Protein AF-0000000077101394 (afdb_homodimer)

InterPro domains:
  IPR003710 Ketopantoate reductase ApbA/PanE [TIGR00745] (8-303)
  IPR008927 6-phosphogluconate dehydrogenase-like, C-terminal domain superfamily [SSF48179] (179-303)
  IPR013328 6-phosphogluconate dehydrogenase, domain 2 [G3DSA:1.10.1040.10] (180-313)
  IPR013332 Ketopantoate reductase, N-terminal domain [PF02558] (8-150)
  IPR013752 Ketopantoate reductase, C-terminal domain [PF08546] (179-303)
  IPR036291 NAD(P)-binding domain superfamily [SSF51735] (5-131)
  IPR051402 Ketopantoate Reductase-Related [PTHR21708] (66-308)

Organism: Anaerostipes caccae (strain DSM 14662 / CCUG 47493 / JCM 13470 / NCIMB 13811 / L1-92) (NCBI:txid411490)

Solvent-accessible surface area (backbone atoms only — not comparable to full-atom values): 32419 Å² total; per-residue (Å²): 117,72,72,67,57,30,37,35,35,32,32,84,44,36,66,23,52,65,49,46,62,21,48,29,63,42,49,32,64,90,27,29,34,36,47,36,52,72,71,61,34,51,43,35,68,71,69,30,38,29,49,70,87,39,79,42,74,67,41,70,37,44,47,84,48,85,51,80,51,23,36,31,40,38,39,27,44,55,77,92,45,40,70,60,48,61,59,42,44,49,41,39,54,44,82,74,17,35,35,37,44,54,39,80,47,87,55,63,62,60,55,49,34,71,76,37,71,82,37,54,67,37,48,40,39,65,47,62,82,50,38,67,54,92,63,33,29,42,56,64,85,93,57,46,37,37,36,39,30,47,64,62,31,90,61,77,47,54,64,50,49,27,52,47,50,40,29,59,62,21,68,44,53,66,48,66,47,45,52,31,52,41,54,40,50,51,50,36,29,46,45,46,10,48,21,48,51,25,35,51,63,70,48,39,48,32,47,61,74,76,27,70,40,40,40,48,56,27,50,55,32,26,46,43,45,33,54,50,32,46,79,71,70,36,84,50,52,71,64,59,58,59,57,50,57,60,51,45,78,73,43,58,47,80,39,66,48,69,48,29,51,24,56,76,67,60,40,82,69,63,50,62,52,31,26,43,42,48,41,53,52,18,61,77,70,72,42,83,38,69,55,32,52,49,50,37,29,50,49,52,29,50,47,52,50,40,53,49,49,66,71,70,103,118,73,71,66,58,28,35,36,36,33,33,85,44,34,66,22,52,65,50,48,62,21,48,27,64,42,50,32,64,91,28,28,34,36,48,35,52,73,70,61,34,51,44,36,68,71,70,29,37,30,48,70,89,40,81,42,73,66,42,71,36,44,46,84,47,84,50,80,50,23,37,32,38,38,40,27,46,57,78,93,45,40,71,59,47,61,60,41,42,48,41,40,54,43,82,73,16,33,36,36,44,55,38,80,45,85,56,64,60,61,56,50,34,71,76,39,71,82,36,54,65,38,48,39,40,64,48,63,82,50,38,67,55,93,63,34,29,42,55,62,84,92,58,47,37,37,35,38,32,48,64,63,32,90,63,79,47,55,65,50,50,28,53,48,50,41,29,60,63,22,68,44,51,65,47,66,46,45,52,31,51,40,54,40,50,50,51,36,29,46,46,47,10,50,21,48,50,25,34,51,64,71,46,38,48,34,49,62,74,75,26,69,41,41,39,49,56,26,49,56,33,26,48,43,45,33,54,53,33,47,78,72,72,36,85,51,52,71,64,58,58,61,56,50,58,60,52,45,77,74,42,58,47,78,39,66,48,69,47,28,52,23,54,76,69,58,39,82,70,65,51,62,52,33,28,43,40,49,40,53,52,18,61,77,69,73,43,81,36,69,55,31,50,48,50,38,29,50,50,52,31,50,47,51,48,42,54,49,49,66,72,68,101

Nearest PDB structures (foldseek):
  5x20-assembly1_A  TM=8.794E-01  e=1.248E-22  Enterococcus faecium DO
  5x20-assembly1_B  TM=8.723E-01  e=2.842E-22  Enterococcus faecium DO
  4yca-assembly1_B  TM=8.613E-01  e=8.033E-20  Staphylococcus aureus
  4yca-assembly1_A  TM=8.467E-01  e=1.078E-19  Staphylococcus aureus
  3hn2-assembly2_D  TM=8.507E-01  e=1.273E-18  Geobacter metallireducens GS-15

pLDDT: mean 95.12, std 4.75, range [57.41, 98.81]

Radius of gyration: 30.86 Å; Cα contacts (8 Å, |Δi|>4): 1193; chains: 2; bounding box: 47×96×59 Å

Secondary structure (DSSP, 8-state):
------EEEE--SHHHHHHHHHHHHHH-GGGEEEE--HHHHHHHHHH-EEETTEEE--EEE-TT---PPEEEEEE---GGGHHHHHHHTGGGEEEEEEEEE--SSSSHHHHHHHH-TTSEEEEEEEE---EEETTEEE--TT--EEEEE-SB-SS--HHHHHHHHHHHHHT--EE--SBHHHHHHHHHHHIIIIIHHHHHHT--TTHHHH-HHHHHHHHHHHHHHHHHHHHTT----HHHHHHTHHHHHHS-TT---HHHHHHHTT----GGGTHHHHHHHHHHHT---HHHHHHHHHHHHHHHHHHHHHHH-/------EEEE--SHHHHHHHHHHHHHH-GGGEEEE--HHHHHHHHHH-EEETTEEE--EEE-TT---PPEEEEEE---GGGHHHHHHHTGGGEEEEEEEEE--SSSSHHHHHHHHSTTSEEEEEEEE---EEETTEEE--TT--EEEEE-SB-SS--HHHHHHHHHHHHHT--EE--SBHHHHHHHHHHHIIIIIHHHHHHT--TTHHHH-HHHHHHHHHHHHHHHHHHHHTT----HHHHHHTHHHHHHS-TT---HHHHHHHTT----GGGTHHHHHHHHHHHT---HHHHHHHHHHHHHHHHHHHHHHH-

Sequence (626 aa):
MREIKKAALIGLGAIGGFAAPGICKALGSENFCVIAGGERRKRLERDGVIINGKQWKFQTAEPSWEREPADLVILSVKYTALDQAIKDIRNQVGEHTVIMSLLNGVESEERIKAAYPDNEVLYSVIRVPALHHGNEISFPEGSGKISFGHAYNDTWSETVCSVREVFEKGGISYEVPKDMLRNMWHKFMTNVSENQSAAILRVPYGIWTISEDANELREQAAREVIAIAGKKGIHLTEEDLMEHRTYFEGAPFYGKPSTLQDIEAGRKTEVEMFAGAVIRMGKELGIPTPYNQMFYHCIKTLETWNDHQKDHKMREIKKAALIGLGAIGGFAAPGICKALGSENFCVIAGGERRKRLERDGVIINGKQWKFQTAEPSWEREPADLVILSVKYTALDQAIKDIRNQVGEHTVIMSLLNGVESEERIKAAYPDNEVLYSVIRVPALHHGNEISFPEGSGKISFGHAYNDTWSETVCSVREVFEKGGISYEVPKDMLRNMWHKFMTNVSENQSAAILRVPYGIWTISEDANELREQAAREVIAIAGKKGIHLTEEDLMEHRTYFEGAPFYGKPSTLQDIEAGRKTEVEMFAGAVIRMGKELGIPTPYNQMFYHCIKTLETWNDHQKDHK

Structure (mmCIF, N/CA/C/O backbone):
data_AF-0000000077101394-model_v1
#
loop_
_entity.id
_entity.type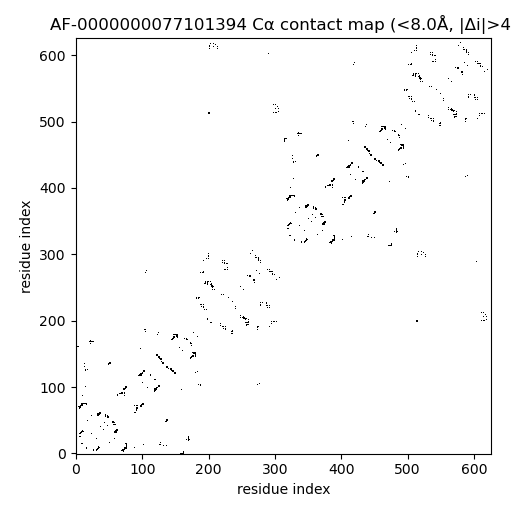
_entity.pdbx_description
1 polymer '2-dehydropantoate 2-reductase'
#
loop_
_atom_site.group_PDB
_atom_site.id
_atom_site.type_symbol
_atom_site.label_atom_id
_atom_site.label_alt_id
_atom_site.label_comp_id
_atom_site.label_asym_id
_atom_site.label_entity_id
_atom_site.label_seq_id
_atom_site.pdbx_PDB_ins_code
_atom_site.Cartn_x
_atom_site.Cartn_y
_atom_site.Cartn_z
_atom_site.occupancy
_atom_site.B_iso_or_equiv
_atom_site.auth_seq_id
_atom_site.auth_comp_id
_atom_site.auth_asym_id
_atom_site.auth_atom_id
_atom_site.pdbx_PDB_model_num
ATOM 1 N N . MET A 1 1 ? 9.828 -43.938 -26.5 1 57.41 1 MET A N 1
ATOM 2 C CA . MET A 1 1 ? 9.375 -42.844 -25.672 1 57.41 1 MET A CA 1
ATOM 3 C C . MET A 1 1 ? 8.32 -43.312 -24.672 1 57.41 1 MET A C 1
ATOM 5 O O . MET A 1 1 ? 7.441 -44.094 -25.016 1 57.41 1 MET A O 1
ATOM 9 N N . ARG A 1 2 ? 8.711 -43.062 -23.391 1 81.44 2 ARG A N 1
ATOM 10 C CA . ARG A 1 2 ? 7.707 -43.531 -22.438 1 81.44 2 ARG A CA 1
ATOM 11 C C . ARG A 1 2 ? 6.414 -42.75 -22.578 1 81.44 2 ARG A C 1
ATOM 13 O O . ARG A 1 2 ? 6.426 -41.5 -22.531 1 81.44 2 ARG A O 1
ATOM 20 N N . GLU A 1 3 ? 5.426 -43.312 -23.047 1 92.69 3 GLU A N 1
ATOM 21 C CA . GLU A 1 3 ? 4.109 -42.75 -23.281 1 92.69 3 GLU A CA 1
ATOM 22 C C . GLU A 1 3 ? 3.354 -42.531 -21.969 1 92.69 3 GLU A C 1
ATOM 24 O O . GLU A 1 3 ? 3.396 -43.375 -21.078 1 92.69 3 GLU A O 1
ATOM 29 N N . ILE A 1 4 ? 2.758 -41.375 -21.891 1 97.38 4 ILE A N 1
ATOM 30 C CA . ILE A 1 4 ? 1.869 -41.125 -20.766 1 97.38 4 ILE A CA 1
ATOM 31 C C . ILE A 1 4 ? 0.499 -41.75 -21.031 1 97.38 4 ILE A C 1
ATOM 33 O O . ILE A 1 4 ? -0.194 -41.344 -21.969 1 97.38 4 ILE A O 1
ATOM 37 N N . LYS A 1 5 ? 0.132 -42.594 -20.203 1 97.44 5 LYS A N 1
ATOM 38 C CA . LYS A 1 5 ? -1.13 -43.312 -20.391 1 97.44 5 LYS A CA 1
ATOM 39 C C . LYS A 1 5 ? -2.123 -42.969 -19.281 1 97.44 5 LYS A C 1
ATOM 41 O O . LYS A 1 5 ? -3.336 -43.031 -19.484 1 97.44 5 LYS A O 1
ATOM 46 N N . LYS A 1 6 ? -1.576 -42.688 -18.156 1 97.94 6 LYS A N 1
ATOM 47 C CA . LYS A 1 6 ? -2.395 -42.406 -16.984 1 97.94 6 LYS A CA 1
ATOM 48 C C . LYS A 1 6 ? -1.932 -41.094 -16.312 1 97.94 6 LYS A C 1
ATOM 50 O O . LYS A 1 6 ? -0.73 -40.875 -16.172 1 97.94 6 LYS A O 1
ATOM 55 N N . ALA A 1 7 ? -2.928 -40.281 -15.93 1 98.56 7 ALA A N 1
ATOM 56 C CA . ALA A 1 7 ? -2.59 -39.031 -15.258 1 98.56 7 ALA A CA 1
ATOM 57 C C . ALA A 1 7 ? -3.508 -38.781 -14.062 1 98.56 7 ALA A C 1
ATOM 59 O O . ALA A 1 7 ? -4.625 -39.312 -14.016 1 98.56 7 ALA A O 1
ATOM 60 N N . ALA A 1 8 ? -3.002 -38.094 -13.109 1 98.56 8 ALA A N 1
ATOM 61 C CA . ALA A 1 8 ? -3.766 -37.656 -11.945 1 98.56 8 ALA A CA 1
ATOM 62 C C . ALA A 1 8 ? -3.553 -36.156 -11.672 1 98.56 8 ALA A C 1
ATOM 64 O O . ALA A 1 8 ? -2.486 -35.625 -11.969 1 98.56 8 ALA A O 1
ATOM 65 N N . LEU A 1 9 ? -4.551 -35.562 -11.195 1 98.69 9 LEU A N 1
ATOM 66 C CA . LEU A 1 9 ? -4.512 -34.125 -10.867 1 98.69 9 LEU A CA 1
ATOM 67 C C . LEU A 1 9 ? -5.043 -33.875 -9.461 1 98.69 9 LEU A C 1
ATOM 69 O O . LEU A 1 9 ? -6.055 -34.469 -9.062 1 98.69 9 LEU A O 1
ATOM 73 N N . ILE A 1 10 ? -4.309 -33.156 -8.672 1 98.19 10 ILE A N 1
ATOM 74 C CA . ILE A 1 10 ? -4.805 -32.688 -7.371 1 98.19 10 ILE A CA 1
ATOM 75 C C . ILE A 1 10 ? -4.969 -31.188 -7.371 1 98.19 10 ILE A C 1
ATOM 77 O O . ILE A 1 10 ? -4.055 -30.453 -7.758 1 98.19 10 ILE A O 1
ATOM 81 N N . GLY A 1 11 ? -6.105 -30.734 -6.988 1 95.69 11 GLY A N 1
ATOM 82 C CA . GLY A 1 11 ? -6.434 -29.328 -7.047 1 95.69 11 GLY A CA 1
ATOM 83 C C . GLY A 1 11 ? -7.27 -28.953 -8.258 1 95.69 11 GLY A C 1
ATOM 84 O O . GLY A 1 11 ? -6.77 -28.344 -9.203 1 95.69 11 GLY A O 1
ATOM 85 N N . LEU A 1 12 ? -8.562 -29.219 -8.172 1 94.56 12 LEU A N 1
ATOM 86 C CA . LEU A 1 12 ? -9.484 -28.875 -9.25 1 94.56 12 LEU A CA 1
ATOM 87 C C . LEU A 1 12 ? -10.141 -27.531 -9 1 94.56 12 LEU A C 1
ATOM 89 O O . LEU A 1 12 ? -11.359 -27.453 -8.844 1 94.56 12 LEU A O 1
ATOM 93 N N . GLY A 1 13 ? -9.367 -26.547 -9.016 1 90.69 13 GLY A N 1
ATOM 94 C CA . GLY A 1 13 ? -9.82 -25.172 -9.016 1 90.69 13 GLY A CA 1
ATOM 95 C C . GLY A 1 13 ? -9.711 -24.5 -10.375 1 90.69 13 GLY A C 1
ATOM 96 O O . GLY A 1 13 ? -9.836 -25.172 -11.406 1 90.69 13 GLY A O 1
ATOM 97 N N . ALA A 1 14 ? -9.516 -23.219 -10.422 1 88.12 14 ALA A N 1
ATOM 98 C CA . ALA A 1 14 ? -9.453 -22.453 -11.664 1 88.12 14 ALA A CA 1
ATOM 99 C C . ALA A 1 14 ? -8.352 -23 -12.578 1 88.12 14 ALA A C 1
ATOM 101 O O . ALA A 1 14 ? -8.578 -23.219 -13.766 1 88.12 14 ALA A O 1
ATOM 102 N N . ILE A 1 15 ? -7.195 -23.234 -11.961 1 91.75 15 ILE A N 1
ATOM 103 C CA . ILE A 1 15 ? -6.043 -23.688 -12.742 1 91.75 15 ILE A CA 1
ATOM 104 C C . ILE A 1 15 ? -6.223 -25.141 -13.141 1 91.75 15 ILE A C 1
ATOM 106 O O . ILE A 1 15 ? -6.027 -25.5 -14.305 1 91.75 15 ILE A O 1
ATOM 110 N N . GLY A 1 16 ? -6.594 -25.922 -12.172 1 95.19 16 GLY A N 1
ATOM 111 C CA . GLY A 1 16 ? -6.84 -27.328 -12.484 1 95.19 16 GLY A CA 1
ATOM 112 C C . GLY A 1 16 ? -7.957 -27.531 -13.484 1 95.19 16 GLY A C 1
ATOM 113 O O . GLY A 1 16 ? -7.906 -28.453 -14.297 1 95.19 16 GLY A O 1
ATOM 114 N N . GLY A 1 17 ? -8.93 -26.688 -13.359 1 94.56 17 GLY A N 1
ATOM 115 C CA . GLY A 1 17 ? -10.047 -26.75 -14.289 1 94.56 17 GLY A CA 1
ATOM 116 C C . GLY A 1 17 ? -9.664 -26.406 -15.711 1 94.56 17 GLY A C 1
ATOM 117 O O . GLY A 1 17 ? -10.32 -26.844 -16.656 1 94.56 17 GLY A O 1
ATOM 118 N N . PHE A 1 18 ? -8.672 -25.656 -15.859 1 94.75 18 PHE A N 1
ATOM 119 C CA . PHE A 1 18 ? -8.156 -25.344 -17.188 1 94.75 18 PHE A CA 1
ATOM 120 C C . PHE A 1 18 ? -7.5 -26.578 -17.812 1 94.75 18 PHE A C 1
ATOM 122 O O . PHE A 1 18 ? -7.684 -26.844 -19 1 94.75 18 PHE A O 1
ATOM 129 N N . ALA A 1 19 ? -6.832 -27.375 -17.047 1 96.75 19 ALA A N 1
ATOM 130 C CA . ALA A 1 19 ? -6.016 -28.469 -17.578 1 96.75 19 ALA A CA 1
ATOM 131 C C . ALA A 1 19 ? -6.816 -29.766 -17.641 1 96.75 19 ALA A C 1
ATOM 133 O O . ALA A 1 19 ? -6.637 -30.562 -18.547 1 96.75 19 ALA A O 1
ATOM 134 N N . ALA A 1 20 ? -7.723 -29.953 -16.734 1 97.75 20 ALA A N 1
ATOM 135 C CA . ALA A 1 20 ? -8.352 -31.25 -16.484 1 97.75 20 ALA A CA 1
ATOM 136 C C . ALA A 1 20 ? -9.125 -31.719 -17.719 1 97.75 20 ALA A C 1
ATOM 138 O O . ALA A 1 20 ? -8.977 -32.875 -18.141 1 97.75 20 ALA A O 1
ATOM 139 N N . PRO A 1 21 ? -9.977 -30.844 -18.344 1 97.19 21 PRO A N 1
ATOM 140 C CA . PRO A 1 21 ? -10.727 -31.328 -19.5 1 97.19 21 PRO A CA 1
ATOM 141 C C . PRO A 1 21 ? -9.82 -31.828 -20.625 1 97.19 21 PRO A C 1
ATOM 143 O O . PRO A 1 21 ? -10.102 -32.875 -21.219 1 97.19 21 PRO A O 1
ATOM 146 N N . GLY A 1 22 ? -8.789 -31.141 -20.891 1 96.94 22 GLY A N 1
ATOM 147 C CA . GLY A 1 22 ? -7.863 -31.516 -21.953 1 96.94 22 GLY A CA 1
ATOM 148 C C . GLY A 1 22 ? -7.145 -32.812 -21.672 1 96.94 22 GLY A C 1
ATOM 149 O O . GLY A 1 22 ? -6.984 -33.656 -22.562 1 96.94 22 GLY A O 1
ATOM 150 N N . ILE A 1 23 ? -6.727 -33 -20.453 1 98.06 23 ILE A N 1
ATOM 151 C CA . ILE A 1 23 ? -6.035 -34.219 -20.062 1 98.06 23 ILE A CA 1
ATOM 152 C C . ILE A 1 23 ? -6.984 -35.406 -20.188 1 98.06 23 ILE A C 1
ATOM 154 O O . ILE A 1 23 ? -6.613 -36.469 -20.703 1 98.06 23 ILE A O 1
ATOM 158 N N . CYS A 1 24 ? -8.141 -35.188 -19.734 1 97.81 24 CYS A N 1
ATOM 159 C CA . CYS A 1 24 ? -9.172 -36.25 -19.797 1 97.81 24 CYS A CA 1
ATOM 160 C C . CYS A 1 24 ? -9.453 -36.625 -21.25 1 97.81 24 CYS A C 1
ATOM 162 O O . CYS A 1 24 ? -9.57 -37.812 -21.562 1 97.81 24 CYS A O 1
ATOM 164 N N . LYS A 1 25 ? -9.539 -35.656 -22.062 1 97.31 25 LYS A N 1
ATOM 165 C CA . LYS A 1 25 ? -9.773 -35.906 -23.484 1 97.31 25 LYS A CA 1
ATOM 166 C C . LYS A 1 25 ? -8.609 -36.656 -24.109 1 97.31 25 LYS A C 1
ATOM 168 O O . LYS A 1 25 ? -8.82 -37.562 -24.938 1 97.31 25 LYS A O 1
ATOM 173 N N . ALA A 1 26 ? -7.488 -36.312 -23.75 1 97.94 26 ALA A N 1
ATOM 174 C CA . ALA A 1 26 ? -6.285 -36.875 -24.359 1 97.94 26 ALA A CA 1
ATOM 175 C C . ALA A 1 26 ? -6.121 -38.344 -23.953 1 97.94 26 ALA A C 1
ATOM 177 O O . ALA A 1 26 ? -5.695 -39.188 -24.766 1 97.94 26 ALA A O 1
ATOM 178 N N . LEU A 1 27 ? -6.449 -38.656 -22.703 1 98.06 27 LEU A N 1
ATOM 179 C CA . LEU A 1 27 ? -6.082 -39.969 -22.172 1 98.06 27 LEU A CA 1
ATOM 180 C C . LEU A 1 27 ? -7.309 -40.844 -22.047 1 98.06 27 LEU A C 1
ATOM 182 O O . LEU A 1 27 ? -7.176 -42.094 -21.938 1 98.06 27 LEU A O 1
ATOM 186 N N . GLY A 1 28 ? -8.469 -40.25 -22.016 1 97.44 28 GLY A N 1
ATOM 187 C CA . GLY A 1 28 ? -9.695 -40.969 -21.719 1 97.44 28 GLY A CA 1
ATOM 188 C C . GLY A 1 28 ? -10.094 -40.938 -20.266 1 97.44 28 GLY A C 1
ATOM 189 O O . GLY A 1 28 ? -9.242 -40.906 -19.375 1 97.44 28 GLY A O 1
ATOM 190 N N . SER A 1 29 ? -11.367 -40.969 -20.031 1 96.12 29 SER A N 1
ATOM 191 C CA . SER A 1 29 ? -11.922 -40.781 -18.703 1 96.12 29 SER A CA 1
ATOM 192 C C . SER A 1 29 ? -11.438 -41.875 -17.75 1 96.12 29 SER A C 1
ATOM 194 O O . SER A 1 29 ? -11.305 -41.625 -16.547 1 96.12 29 SER A O 1
ATOM 196 N N . GLU A 1 30 ? -11.133 -43 -18.25 1 96 30 GLU A N 1
ATOM 197 C CA . GLU A 1 30 ? -10.727 -44.125 -17.406 1 96 30 GLU A CA 1
ATOM 198 C C . GLU A 1 30 ? -9.266 -43.969 -16.984 1 96 30 GLU A C 1
ATOM 200 O O . GLU A 1 30 ? -8.812 -44.656 -16.047 1 96 30 GLU A O 1
ATOM 205 N N . ASN A 1 31 ? -8.57 -43.094 -17.703 1 97.88 31 ASN A N 1
ATOM 206 C CA . ASN A 1 31 ? -7.137 -43 -17.469 1 97.88 31 ASN A CA 1
ATOM 207 C C . ASN A 1 31 ? -6.773 -41.656 -16.828 1 97.88 31 ASN A C 1
ATOM 209 O O . ASN A 1 31 ? -5.605 -41.281 -16.797 1 97.88 31 ASN A O 1
ATOM 213 N N . PHE A 1 32 ? -7.762 -40.969 -16.328 1 98.25 32 PHE A N 1
ATOM 214 C CA . PHE A 1 32 ? -7.57 -39.719 -15.648 1 98.25 32 PHE A CA 1
ATOM 215 C C . PHE A 1 32 ? -8.398 -39.656 -14.375 1 98.25 32 PHE A C 1
ATOM 217 O O . PHE A 1 32 ? -9.562 -40.062 -14.359 1 98.25 32 PHE A O 1
ATOM 224 N N . CYS A 1 33 ? -7.762 -39.125 -13.266 1 97.69 33 CYS A N 1
ATOM 225 C CA . CYS A 1 33 ? -8.523 -38.969 -12.031 1 97.69 33 CYS A CA 1
ATOM 226 C C . CYS A 1 33 ? -8.133 -37.688 -11.305 1 97.69 33 CYS A C 1
ATOM 228 O O . CYS A 1 33 ? -7.023 -37.188 -11.492 1 97.69 33 CYS A O 1
ATOM 230 N N . VAL A 1 34 ? -9.016 -37.25 -10.539 1 98.25 34 VAL A N 1
ATOM 231 C CA . VAL A 1 34 ? -8.781 -36.125 -9.641 1 98.25 34 VAL A CA 1
ATOM 232 C C . VAL A 1 34 ? -8.625 -36.625 -8.211 1 98.25 34 VAL A C 1
ATOM 234 O O . VAL A 1 34 ? -9.516 -37.281 -7.68 1 98.25 34 VAL A O 1
ATOM 237 N N . ILE A 1 35 ? -7.508 -36.281 -7.621 1 98.12 35 ILE A N 1
ATOM 238 C CA . ILE A 1 35 ? -7.25 -36.688 -6.242 1 98.12 35 ILE A CA 1
ATOM 239 C C . ILE A 1 35 ? -7.973 -35.75 -5.285 1 98.12 35 ILE A C 1
ATOM 241 O O . ILE A 1 35 ? -7.727 -34.562 -5.285 1 98.12 35 ILE A O 1
ATOM 245 N N . ALA A 1 36 ? -8.836 -36.312 -4.52 1 96.31 36 ALA A N 1
ATOM 246 C CA . ALA A 1 36 ? -9.617 -35.562 -3.539 1 96.31 36 ALA A CA 1
ATOM 247 C C . ALA A 1 36 ? -10.086 -36.438 -2.4 1 96.31 36 ALA A C 1
ATOM 249 O O . ALA A 1 36 ? -10.305 -37.656 -2.598 1 96.31 36 ALA A O 1
ATOM 250 N N . GLY A 1 37 ? -10.203 -35.781 -1.219 1 92.69 37 GLY A N 1
ATOM 251 C CA . GLY A 1 37 ? -10.672 -36.531 -0.081 1 92.69 37 GLY A CA 1
ATOM 252 C C . GLY A 1 37 ? -11.914 -35.969 0.564 1 92.69 37 GLY A C 1
ATOM 253 O O . GLY A 1 37 ? -12.336 -34.875 0.227 1 92.69 37 GLY A O 1
ATOM 254 N N . GLY A 1 38 ? -12.555 -36.719 1.339 1 92.56 38 GLY A N 1
ATOM 255 C CA . GLY A 1 38 ? -13.625 -36.281 2.213 1 92.56 38 GLY A CA 1
ATOM 256 C C . GLY A 1 38 ? -14.805 -35.688 1.46 1 92.56 38 GLY A C 1
ATOM 257 O O . GLY A 1 38 ? -15.305 -36.312 0.507 1 92.56 38 GLY A O 1
ATOM 258 N N . GLU A 1 39 ? -15.203 -34.531 2.002 1 91.94 39 GLU A N 1
ATOM 259 C CA . GLU A 1 39 ? -16.406 -33.875 1.477 1 91.94 39 GLU A CA 1
ATOM 260 C C . GLU A 1 39 ? -16.172 -33.344 0.057 1 91.94 39 GLU A C 1
ATOM 262 O O . GLU A 1 39 ? -17.094 -33.312 -0.754 1 91.94 39 GLU A O 1
ATOM 267 N N . ARG A 1 40 ? -15.023 -33 -0.226 1 89.75 40 ARG A N 1
ATOM 268 C CA . ARG A 1 40 ? -14.703 -32.5 -1.562 1 89.75 40 ARG A CA 1
ATOM 269 C C . ARG A 1 40 ? -14.883 -33.594 -2.607 1 89.75 40 ARG A C 1
ATOM 271 O O . ARG A 1 40 ? -15.422 -33.344 -3.686 1 89.75 40 ARG A O 1
ATOM 278 N N . ARG A 1 41 ? -14.383 -34.781 -2.299 1 94.19 41 ARG A N 1
ATOM 279 C CA . ARG A 1 41 ? -14.531 -35.906 -3.223 1 94.19 41 ARG A CA 1
ATOM 280 C C . ARG A 1 41 ? -16 -36.219 -3.459 1 94.19 41 ARG A C 1
ATOM 282 O O . ARG A 1 41 ? -16.438 -36.406 -4.602 1 94.19 41 ARG A O 1
ATOM 289 N N . LYS A 1 42 ? -16.734 -36.188 -2.406 1 94.25 42 LYS A N 1
ATOM 290 C CA . LYS A 1 42 ? -18.156 -36.531 -2.492 1 94.25 42 LYS A CA 1
ATOM 291 C C . LYS A 1 42 ? -18.906 -35.5 -3.365 1 94.25 42 LYS A C 1
ATOM 293 O O . LYS A 1 42 ? -19.75 -35.875 -4.176 1 94.25 42 LYS A O 1
ATOM 298 N N . ARG A 1 43 ? -18.562 -34.375 -3.232 1 93.31 43 ARG A N 1
ATOM 299 C CA . ARG A 1 43 ? -19.188 -33.312 -4.012 1 93.31 43 ARG A CA 1
ATOM 300 C C . ARG A 1 43 ? -18.844 -33.438 -5.492 1 93.31 43 ARG A C 1
ATOM 302 O O . ARG A 1 43 ? -19.688 -33.219 -6.359 1 93.31 43 ARG A O 1
ATOM 309 N N . LEU A 1 44 ? -17.609 -33.719 -5.734 1 93.88 44 LEU A N 1
ATOM 310 C CA . LEU A 1 44 ? -17.141 -33.844 -7.113 1 93.88 44 LEU A CA 1
ATOM 311 C C . LEU A 1 44 ? -17.828 -35.031 -7.793 1 93.88 44 LEU A C 1
ATOM 313 O O . LEU A 1 44 ? -18.172 -34.969 -8.977 1 93.88 44 LEU A O 1
ATOM 317 N N . GLU A 1 45 ? -18.031 -36.062 -7.059 1 93.06 45 GLU A N 1
ATOM 318 C CA . GLU A 1 45 ? -18.672 -37.25 -7.594 1 93.06 45 GLU A CA 1
ATOM 319 C C . GLU A 1 45 ? -20.156 -37.031 -7.836 1 93.06 45 GLU A C 1
ATOM 321 O O . GLU A 1 45 ? -20.719 -37.469 -8.836 1 93.06 45 GLU A O 1
ATOM 326 N N . ARG A 1 46 ? -20.672 -36.281 -6.961 1 93.56 46 ARG A N 1
ATOM 327 C CA . ARG A 1 46 ? -22.109 -36.031 -7.027 1 93.56 46 ARG A CA 1
ATOM 328 C C . ARG A 1 46 ? -22.453 -34.969 -8.062 1 93.56 46 ARG A C 1
ATOM 330 O O . ARG A 1 46 ? -23.281 -35.188 -8.945 1 93.56 46 ARG A O 1
ATOM 337 N N . ASP A 1 47 ? -21.766 -33.844 -7.992 1 94.06 47 ASP A N 1
ATOM 338 C CA . ASP A 1 47 ? -22.188 -32.656 -8.727 1 94.06 47 ASP A CA 1
ATOM 339 C C . ASP A 1 47 ? -21.281 -32.406 -9.938 1 94.06 47 ASP A C 1
ATOM 341 O O . ASP A 1 47 ? -21.656 -31.719 -10.875 1 94.06 47 ASP A O 1
ATOM 345 N N . GLY A 1 48 ? -20.156 -33.031 -9.883 1 95.12 48 GLY A N 1
ATOM 346 C CA . GLY A 1 48 ? -19.172 -32.688 -10.898 1 95.12 48 GLY A CA 1
ATOM 347 C C . GLY A 1 48 ? -18.719 -31.234 -10.82 1 95.12 48 GLY A C 1
ATOM 348 O O . GLY A 1 48 ? -18.734 -30.625 -9.742 1 95.12 48 GLY A O 1
ATOM 349 N N . VAL A 1 49 ? -18.172 -30.75 -11.906 1 95.88 49 VAL A N 1
ATOM 350 C CA . VAL A 1 49 ? -17.75 -29.359 -12 1 95.88 49 VAL A CA 1
ATOM 351 C C . VAL A 1 49 ? -18.125 -28.797 -13.367 1 95.88 49 VAL A C 1
ATOM 353 O O . VAL A 1 49 ? -18.109 -29.516 -14.375 1 95.88 49 VAL A O 1
ATOM 356 N N . ILE A 1 50 ? -18.547 -27.531 -13.297 1 96.81 50 ILE A N 1
ATOM 357 C CA . ILE A 1 50 ? -18.906 -26.859 -14.555 1 96.81 50 ILE A CA 1
ATOM 358 C C . ILE A 1 50 ? -17.719 -26.047 -15.055 1 96.81 50 ILE A C 1
ATOM 360 O O . ILE A 1 50 ? -17.234 -25.141 -14.359 1 96.81 50 ILE A O 1
ATOM 364 N N . ILE A 1 51 ? -17.25 -26.422 -16.281 1 96.31 51 ILE A N 1
ATOM 365 C CA . ILE A 1 51 ? -16.141 -25.703 -16.875 1 96.31 51 ILE A CA 1
ATOM 366 C C . ILE A 1 51 ? -16.562 -25.109 -18.234 1 96.31 51 ILE A C 1
ATOM 368 O O . ILE A 1 51 ? -16.875 -25.859 -19.156 1 96.31 51 ILE A O 1
ATOM 372 N N . ASN A 1 52 ? -16.547 -23.828 -18.266 1 95.19 52 ASN A N 1
ATOM 373 C CA . ASN A 1 52 ? -17 -23.109 -19.453 1 95.19 52 ASN A CA 1
ATOM 374 C C . ASN A 1 52 ? -18.375 -23.594 -19.922 1 95.19 52 ASN A C 1
ATOM 376 O O . ASN A 1 52 ? -18.562 -23.891 -21.094 1 95.19 52 ASN A O 1
ATOM 380 N N . GLY A 1 53 ? -19.219 -23.766 -18.984 1 94.31 53 GLY A N 1
ATOM 381 C CA . GLY A 1 53 ? -20.609 -24.078 -19.266 1 94.31 53 GLY A CA 1
ATOM 382 C C . GLY A 1 53 ? -20.859 -25.562 -19.453 1 94.31 53 GLY A C 1
ATOM 383 O O . GLY A 1 53 ? -22.016 -25.984 -19.578 1 94.31 53 GLY A O 1
ATOM 384 N N . LYS A 1 54 ? -19.891 -26.375 -19.422 1 96.12 54 LYS A N 1
ATOM 385 C CA . LYS A 1 54 ? -20.031 -27.828 -19.609 1 96.12 54 LYS A CA 1
ATOM 386 C C . LYS A 1 54 ? -19.781 -28.562 -18.297 1 96.12 54 LYS A C 1
ATOM 388 O O . LYS A 1 54 ? -18.828 -28.266 -17.578 1 96.12 54 LYS A O 1
ATOM 393 N N . GLN A 1 55 ? -20.594 -29.5 -18.047 1 96.5 55 GLN A N 1
ATOM 394 C CA . GLN A 1 55 ? -20.438 -30.297 -16.844 1 96.5 55 GLN A CA 1
ATOM 395 C C . GLN A 1 55 ? -19.422 -31.438 -17.047 1 96.5 55 GLN A C 1
ATOM 397 O O . GLN A 1 55 ? -19.516 -32.156 -18.031 1 96.5 55 GLN A O 1
ATOM 402 N N . TRP A 1 56 ? -18.531 -31.531 -16.156 1 97 56 TRP A N 1
ATOM 403 C CA . TRP A 1 56 ? -17.531 -32.594 -16.172 1 97 56 TRP A CA 1
ATOM 404 C C . TRP A 1 56 ? -17.641 -33.469 -14.914 1 97 56 TRP A C 1
ATOM 406 O O . TRP A 1 56 ? -17.734 -32.938 -13.797 1 97 56 TRP A O 1
ATOM 416 N N . LYS A 1 57 ? -17.672 -34.719 -15.125 1 96.06 57 LYS A N 1
ATOM 417 C CA . LYS A 1 57 ? -17.594 -35.688 -14.031 1 96.06 57 LYS A CA 1
ATOM 418 C C . LYS A 1 57 ? -16.344 -36.562 -14.148 1 96.06 57 LYS A C 1
ATOM 420 O O . LYS A 1 57 ? -16.391 -37.656 -14.742 1 96.06 57 LYS A O 1
ATOM 425 N N . PHE A 1 58 ? -15.328 -36.125 -13.555 1 97.12 58 PHE A N 1
ATOM 426 C CA . PHE A 1 58 ? -14.07 -36.844 -13.594 1 97.12 58 PHE A CA 1
ATOM 427 C C . PHE A 1 58 ? -14.062 -37.969 -12.57 1 97.12 58 PHE A C 1
ATOM 429 O O . PHE A 1 58 ? -14.734 -37.906 -11.539 1 97.12 58 PHE A O 1
ATOM 436 N N . GLN A 1 59 ? -13.305 -39.031 -12.859 1 96.56 59 GLN A N 1
ATOM 437 C CA . GLN A 1 59 ? -13.023 -40.031 -11.812 1 96.56 59 GLN A CA 1
ATOM 438 C C . GLN A 1 59 ? -12.266 -39.375 -10.656 1 96.56 59 GLN A C 1
ATOM 440 O O . GLN A 1 59 ? -11.461 -38.469 -10.859 1 96.56 59 GLN A O 1
ATOM 445 N N . THR A 1 60 ? -12.555 -39.844 -9.5 1 97.19 60 THR A N 1
ATOM 446 C CA . THR A 1 60 ? -11.867 -39.344 -8.32 1 97.19 60 THR A CA 1
ATOM 447 C C . THR A 1 60 ? -11.086 -40.438 -7.617 1 97.19 60 THR A C 1
ATOM 449 O O . THR A 1 60 ? -11.375 -41.625 -7.805 1 97.19 60 THR A O 1
ATOM 452 N N . ALA A 1 61 ? -10.055 -40.062 -6.918 1 96.62 61 ALA A N 1
ATOM 453 C CA . ALA A 1 61 ? -9.273 -40.969 -6.09 1 96.62 61 ALA A CA 1
ATOM 454 C C . ALA A 1 61 ? -8.992 -40.375 -4.723 1 96.62 61 ALA A C 1
ATOM 456 O O . ALA A 1 61 ? -8.539 -39.219 -4.629 1 96.62 61 ALA A O 1
ATOM 457 N N . GLU A 1 62 ? -9.25 -41.094 -3.707 1 96.81 62 GLU A N 1
ATOM 458 C CA . GLU A 1 62 ? -8.867 -40.656 -2.367 1 96.81 62 GLU A CA 1
ATOM 459 C C . GLU A 1 62 ? -7.367 -40.812 -2.146 1 96.81 62 GLU A C 1
ATOM 461 O O . GLU A 1 62 ? -6.766 -41.781 -2.602 1 96.81 62 GLU A O 1
ATOM 466 N N . PRO A 1 63 ? -6.801 -39.906 -1.366 1 96.12 63 PRO A N 1
ATOM 467 C CA . PRO A 1 63 ? -5.359 -39.969 -1.115 1 96.12 63 PRO A CA 1
ATOM 468 C C . PRO A 1 63 ? -4.926 -41.312 -0.509 1 96.12 63 PRO A C 1
ATOM 470 O O . PRO A 1 63 ? -3.816 -41.781 -0.772 1 96.12 63 PRO A O 1
ATOM 473 N N . SER A 1 64 ? -5.812 -41.969 0.209 1 94.44 64 SER A N 1
ATOM 474 C CA . SER A 1 64 ? -5.457 -43.156 0.944 1 94.44 64 SER A CA 1
ATOM 475 C C . SER A 1 64 ? -5.57 -44.406 0.06 1 94.44 64 SER A C 1
ATOM 477 O O . SER A 1 64 ? -5.086 -45.469 0.42 1 94.44 64 SER A O 1
ATOM 479 N N . TRP A 1 65 ? -6.156 -44.219 -1.087 1 94.56 65 TRP A N 1
ATOM 480 C CA . TRP A 1 65 ? -6.363 -45.375 -1.955 1 94.56 65 TRP A CA 1
ATOM 481 C C . TRP A 1 65 ? -5.055 -45.812 -2.605 1 94.56 65 TRP A C 1
ATOM 483 O O . TRP A 1 65 ? -4.301 -45 -3.115 1 94.56 65 TRP A O 1
ATOM 493 N N . GLU A 1 66 ? -4.859 -47.125 -2.49 1 90.5 66 GLU A N 1
ATOM 494 C CA . GLU A 1 66 ? -3.758 -47.688 -3.26 1 90.5 66 GLU A CA 1
ATOM 495 C C . GLU A 1 66 ? -4.168 -47.938 -4.707 1 90.5 66 GLU A C 1
ATOM 497 O O . GLU A 1 66 ? -5.148 -48.656 -4.973 1 90.5 66 GLU A O 1
ATOM 502 N N . ARG A 1 67 ? -3.473 -47.281 -5.555 1 89.56 67 ARG A N 1
ATOM 503 C CA . ARG A 1 67 ? -3.771 -47.406 -6.977 1 89.56 67 ARG A CA 1
ATOM 504 C C . ARG A 1 67 ? -2.494 -47.562 -7.793 1 89.56 67 ARG A C 1
ATOM 506 O O . ARG A 1 67 ? -1.391 -47.406 -7.266 1 89.56 67 ARG A O 1
ATOM 513 N N . GLU A 1 68 ? -2.779 -48.031 -9.023 1 93.69 68 GLU A N 1
ATOM 514 C CA . GLU A 1 68 ? -1.652 -48 -9.953 1 93.69 68 GLU A CA 1
ATOM 515 C C . GLU A 1 68 ? -1.116 -46.594 -10.141 1 93.69 68 GLU A C 1
ATOM 517 O O . GLU A 1 68 ? -1.89 -45.656 -10.305 1 93.69 68 GLU A O 1
ATOM 522 N N . PRO A 1 69 ? 0.175 -46.531 -10.102 1 96.75 69 PRO A N 1
ATOM 523 C CA . PRO A 1 69 ? 0.769 -45.188 -10.242 1 96.75 69 PRO A CA 1
ATOM 524 C C . PRO A 1 69 ? 0.452 -44.562 -11.586 1 96.75 69 PRO A C 1
ATOM 526 O O . PRO A 1 69 ? 0.366 -45.25 -12.602 1 96.75 69 PRO A O 1
ATOM 529 N N . ALA A 1 70 ? 0.329 -43.25 -11.539 1 98 70 ALA A N 1
ATOM 530 C CA . ALA A 1 70 ? 0.138 -42.5 -12.766 1 98 70 ALA A CA 1
ATOM 531 C C . ALA A 1 70 ? 1.473 -42.219 -13.453 1 98 70 ALA A C 1
ATOM 533 O O . ALA A 1 70 ? 2.527 -42.25 -12.812 1 98 70 ALA A O 1
ATOM 534 N N . ASP A 1 71 ? 1.367 -42 -14.75 1 98.31 71 ASP A N 1
ATOM 535 C CA . ASP A 1 71 ? 2.551 -41.594 -15.492 1 98.31 71 ASP A CA 1
ATOM 536 C C . ASP A 1 71 ? 2.828 -40.094 -15.297 1 98.31 71 ASP A C 1
ATOM 538 O O . ASP A 1 71 ? 3.977 -39.656 -15.383 1 98.31 71 ASP A O 1
ATOM 542 N N . LEU A 1 72 ? 1.802 -39.375 -15.078 1 98.56 72 LEU A N 1
ATOM 543 C CA . LEU A 1 72 ? 1.863 -37.906 -14.906 1 98.56 72 LEU A CA 1
ATOM 544 C C . LEU A 1 72 ? 0.967 -37.469 -13.758 1 98.56 72 LEU A C 1
ATOM 546 O O . LEU A 1 72 ? -0.216 -37.812 -13.711 1 98.56 72 LEU A O 1
ATOM 550 N N . VAL A 1 73 ? 1.548 -36.75 -12.797 1 98.75 73 VAL A N 1
ATOM 551 C CA . VAL A 1 73 ? 0.785 -36.156 -11.703 1 98.75 73 VAL A CA 1
ATOM 552 C C . VAL A 1 73 ? 0.92 -34.625 -11.742 1 98.75 73 VAL A C 1
ATOM 554 O O . VAL A 1 73 ? 2.031 -34.094 -11.812 1 98.75 73 VAL A O 1
ATOM 557 N N . ILE A 1 74 ? -0.196 -33.938 -11.68 1 98.69 74 ILE A N 1
ATOM 558 C CA . ILE A 1 74 ? -0.218 -32.5 -11.75 1 98.69 74 ILE A CA 1
ATOM 559 C C . ILE A 1 74 ? -0.757 -31.922 -10.445 1 98.69 74 ILE A C 1
ATOM 561 O O . ILE A 1 74 ? -1.805 -32.344 -9.953 1 98.69 74 ILE A O 1
ATOM 565 N N . LEU A 1 75 ? 0.002 -31.031 -9.922 1 98.31 75 LEU A N 1
ATOM 566 C CA . LEU A 1 75 ? -0.449 -30.297 -8.742 1 98.31 75 LEU A CA 1
ATOM 567 C C . LEU A 1 75 ? -0.918 -28.906 -9.125 1 98.31 75 LEU A C 1
ATOM 569 O O . LEU A 1 75 ? -0.172 -28.141 -9.742 1 98.31 75 LEU A O 1
ATOM 573 N N . SER A 1 76 ? -2.131 -28.562 -8.781 1 96.31 76 SER A N 1
ATOM 574 C CA . SER A 1 76 ? -2.693 -27.25 -9.055 1 96.31 76 SER A CA 1
ATOM 575 C C . SER A 1 76 ? -3.482 -26.734 -7.859 1 96.31 76 SER A C 1
ATOM 577 O O . SER A 1 76 ? -4.574 -26.172 -8.023 1 96.31 76 SER A O 1
ATOM 579 N N . VAL A 1 77 ? -2.951 -26.922 -6.668 1 92.75 77 VAL A N 1
ATOM 580 C CA . VAL A 1 77 ? -3.557 -26.484 -5.422 1 92.75 77 VAL A CA 1
ATOM 581 C C . VAL A 1 77 ? -3.068 -25.062 -5.09 1 92.75 77 VAL A C 1
ATOM 583 O O . VAL A 1 77 ? -2.154 -24.547 -5.734 1 92.75 77 VAL A O 1
ATOM 586 N N . LYS A 1 78 ? -3.676 -24.484 -4.172 1 84.88 78 LYS A N 1
ATOM 587 C CA . LYS A 1 78 ? -3.141 -23.25 -3.609 1 84.88 78 LYS A CA 1
ATOM 588 C C . LYS A 1 78 ? -1.86 -23.516 -2.82 1 84.88 78 LYS A C 1
ATOM 590 O O . LYS A 1 78 ? -1.661 -24.609 -2.303 1 84.88 78 LYS A O 1
ATOM 595 N N . TYR A 1 79 ? -1.144 -22.531 -2.713 1 85.38 79 TYR A N 1
ATOM 596 C CA . TYR A 1 79 ? 0.162 -22.656 -2.072 1 85.38 79 TYR A CA 1
ATOM 597 C C . TYR A 1 79 ? 0.023 -23.188 -0.653 1 85.38 79 TYR A C 1
ATOM 599 O O . TYR A 1 79 ? 0.845 -24 -0.204 1 85.38 79 TYR A O 1
ATOM 607 N N . THR A 1 80 ? -1.003 -22.734 0.089 1 83.19 80 THR A N 1
ATOM 608 C CA . THR A 1 80 ? -1.192 -23.125 1.483 1 83.19 80 THR A CA 1
ATOM 609 C C . THR A 1 80 ? -1.495 -24.609 1.595 1 83.19 80 THR A C 1
ATOM 611 O O . THR A 1 80 ? -1.344 -25.203 2.666 1 83.19 80 THR A O 1
ATOM 614 N N . ALA A 1 81 ? -1.869 -25.234 0.498 1 89.81 81 ALA A N 1
ATOM 615 C CA . ALA A 1 81 ? -2.246 -26.641 0.508 1 89.81 81 ALA A CA 1
ATOM 616 C C . ALA A 1 81 ? -1.156 -27.5 -0.118 1 89.81 81 ALA A C 1
ATOM 618 O O . ALA A 1 81 ? -1.308 -28.719 -0.228 1 89.81 81 ALA A O 1
ATOM 619 N N . LEU A 1 82 ? -0.048 -26.891 -0.482 1 94.06 82 LEU A N 1
ATOM 620 C CA . LEU A 1 82 ? 0.974 -27.594 -1.252 1 94.06 82 LEU A CA 1
ATOM 621 C C . LEU A 1 82 ? 1.587 -28.719 -0.437 1 94.06 82 LEU A C 1
ATOM 623 O O . LEU A 1 82 ? 1.716 -29.844 -0.929 1 94.06 82 LEU A O 1
ATOM 627 N N . ASP A 1 83 ? 1.91 -28.438 0.794 1 95.12 83 ASP A N 1
ATOM 628 C CA . ASP A 1 83 ? 2.559 -29.453 1.622 1 95.12 83 ASP A CA 1
ATOM 629 C C . ASP A 1 83 ? 1.675 -30.688 1.766 1 95.12 83 ASP A C 1
ATOM 631 O O . ASP A 1 83 ? 2.152 -31.812 1.626 1 95.12 83 ASP A O 1
ATOM 635 N N . GLN A 1 84 ? 0.472 -30.422 2.057 1 96.56 84 GLN A N 1
ATOM 636 C CA . GLN A 1 84 ? -0.455 -31.547 2.191 1 96.56 84 GLN A CA 1
ATOM 637 C C . GLN A 1 84 ? -0.661 -32.25 0.856 1 96.56 84 GLN A C 1
ATOM 639 O O . GLN A 1 84 ? -0.778 -33.469 0.809 1 96.56 84 GLN A O 1
ATOM 644 N N . ALA A 1 85 ? -0.74 -31.516 -0.219 1 97.62 85 ALA A N 1
ATOM 645 C CA . ALA A 1 85 ? -0.916 -32.094 -1.551 1 97.62 85 ALA A CA 1
ATOM 646 C C . ALA A 1 85 ? 0.243 -33.031 -1.905 1 97.62 85 ALA A C 1
ATOM 648 O O . ALA A 1 85 ? 0.04 -34.062 -2.514 1 97.62 85 ALA A O 1
ATOM 649 N N . ILE A 1 86 ? 1.397 -32.625 -1.546 1 98.19 86 ILE A N 1
ATOM 650 C CA . ILE A 1 86 ? 2.6 -33.406 -1.804 1 98.19 86 ILE A CA 1
ATOM 651 C C . ILE A 1 86 ? 2.484 -34.781 -1.12 1 98.19 86 ILE A C 1
ATOM 653 O O . ILE A 1 86 ? 2.869 -35.781 -1.689 1 98.19 86 ILE A O 1
ATOM 657 N N . LYS A 1 87 ? 1.927 -34.75 0.025 1 97.69 87 LYS A N 1
ATOM 658 C CA . LYS A 1 87 ? 1.711 -36 0.743 1 97.69 87 LYS A CA 1
ATOM 659 C C . LYS A 1 87 ? 0.579 -36.812 0.114 1 97.69 87 LYS A C 1
ATOM 661 O O . LYS A 1 87 ? 0.659 -38.031 0.026 1 97.69 87 LYS A O 1
ATOM 666 N N . ASP A 1 88 ? -0.388 -36.156 -0.317 1 97.88 88 ASP A N 1
ATOM 667 C CA . ASP A 1 88 ? -1.626 -36.781 -0.764 1 97.88 88 ASP A CA 1
ATOM 668 C C . ASP A 1 88 ? -1.429 -37.469 -2.104 1 97.88 88 ASP A C 1
ATOM 670 O O . ASP A 1 88 ? -2.207 -38.375 -2.465 1 97.88 88 ASP A O 1
ATOM 674 N N . ILE A 1 89 ? -0.408 -37.188 -2.824 1 98.06 89 ILE A N 1
ATOM 675 C CA . ILE A 1 89 ? -0.247 -37.781 -4.145 1 98.06 89 ILE A CA 1
ATOM 676 C C . ILE A 1 89 ? 0.617 -39.031 -4.035 1 98.06 89 ILE A C 1
ATOM 678 O O . ILE A 1 89 ? 0.858 -39.719 -5.031 1 98.06 89 ILE A O 1
ATOM 682 N N . ARG A 1 90 ? 1.026 -39.344 -2.914 1 97.31 90 ARG A N 1
ATOM 683 C CA . ARG A 1 90 ? 2.027 -40.375 -2.688 1 97.31 90 ARG A CA 1
ATOM 684 C C . ARG A 1 90 ? 1.62 -41.688 -3.352 1 97.31 90 ARG A C 1
ATOM 686 O O . ARG A 1 90 ? 2.439 -42.344 -3.998 1 97.31 90 ARG A O 1
ATOM 693 N N . ASN A 1 91 ? 0.372 -42.062 -3.193 1 97 91 ASN A N 1
ATOM 694 C CA . ASN A 1 91 ? -0.098 -43.344 -3.684 1 97 91 ASN A CA 1
ATOM 695 C C . ASN A 1 91 ? -0.297 -43.344 -5.195 1 97 91 ASN A C 1
ATOM 697 O O . ASN A 1 91 ? -0.539 -44.375 -5.805 1 97 91 ASN A O 1
ATOM 701 N N . GLN A 1 92 ? -0.117 -42.188 -5.816 1 97.19 92 GLN A N 1
ATOM 702 C CA . GLN A 1 92 ? -0.224 -42.062 -7.266 1 97.19 92 GLN A CA 1
ATOM 703 C C . GLN A 1 92 ? 1.154 -41.938 -7.91 1 97.19 92 GLN A C 1
ATOM 705 O O . GLN A 1 92 ? 1.272 -41.938 -9.141 1 97.19 92 GLN A O 1
ATOM 710 N N . VAL A 1 93 ? 2.145 -41.875 -7.102 1 97.94 93 VAL A N 1
ATOM 711 C CA . VAL A 1 93 ? 3.496 -41.656 -7.605 1 97.94 93 VAL A CA 1
ATOM 712 C C . VAL A 1 93 ? 4.285 -42.969 -7.555 1 97.94 93 VAL A C 1
ATOM 714 O O . VAL A 1 93 ? 4.402 -43.594 -6.496 1 97.94 93 VAL A O 1
ATOM 717 N N . GLY A 1 94 ? 4.746 -43.406 -8.703 1 96.75 94 GLY A N 1
ATOM 718 C CA . GLY A 1 94 ? 5.641 -44.531 -8.828 1 96.75 94 GLY A CA 1
ATOM 719 C C . GLY A 1 94 ? 7.023 -44.156 -9.328 1 96.75 94 GLY A C 1
ATOM 720 O O . GLY A 1 94 ? 7.363 -42.969 -9.383 1 96.75 94 GLY A O 1
ATOM 721 N N . GLU A 1 95 ? 7.805 -45.125 -9.695 1 94.75 95 GLU A N 1
ATOM 722 C CA . GLU A 1 95 ? 9.203 -44.938 -10.062 1 94.75 95 GLU A CA 1
ATOM 723 C C . GLU A 1 95 ? 9.336 -44.062 -11.297 1 94.75 95 GLU A C 1
ATOM 725 O O . GLU A 1 95 ? 10.289 -43.281 -11.414 1 94.75 95 GLU A O 1
ATOM 730 N N . HIS A 1 96 ? 8.383 -44.094 -12.141 1 95.25 96 HIS A N 1
ATOM 731 C CA . HIS A 1 96 ? 8.531 -43.438 -13.422 1 95.25 96 HIS A CA 1
ATOM 732 C C . HIS A 1 96 ? 7.539 -42.281 -13.562 1 95.25 96 HIS A C 1
ATOM 734 O O . HIS A 1 96 ? 7.395 -41.719 -14.648 1 95.25 96 HIS A O 1
ATOM 740 N N . THR A 1 97 ? 6.871 -41.969 -12.508 1 98 97 THR A N 1
ATOM 741 C CA . THR A 1 97 ? 5.895 -40.875 -12.547 1 98 97 THR A CA 1
ATOM 742 C C . THR A 1 97 ? 6.59 -39.531 -12.734 1 98 97 THR A C 1
ATOM 744 O O . THR A 1 97 ? 7.578 -39.25 -1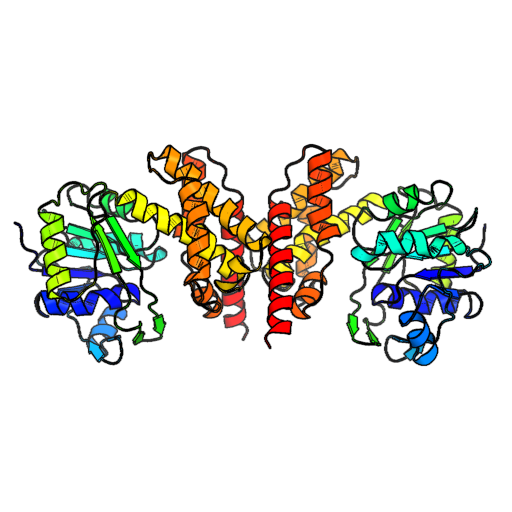2.062 1 98 97 THR A O 1
ATOM 747 N N . VAL A 1 98 ? 6.082 -38.781 -13.734 1 98.25 98 VAL A N 1
ATOM 748 C CA . VAL A 1 98 ? 6.484 -37.375 -13.906 1 98.25 98 VAL A CA 1
ATOM 749 C C . VAL A 1 98 ? 5.547 -36.469 -13.109 1 98.25 98 VAL A C 1
ATOM 751 O O . VAL A 1 98 ? 4.328 -36.656 -13.117 1 98.25 98 VAL A O 1
ATOM 754 N N . ILE A 1 99 ? 6.16 -35.531 -12.391 1 98.56 99 ILE A N 1
ATOM 755 C CA . ILE A 1 99 ? 5.352 -34.625 -11.57 1 98.56 99 ILE A CA 1
ATOM 756 C C . ILE A 1 99 ? 5.488 -33.188 -12.086 1 98.56 99 ILE A C 1
ATOM 758 O O . ILE A 1 99 ? 6.586 -32.75 -12.43 1 98.56 99 ILE A O 1
ATOM 762 N N . MET A 1 100 ? 4.363 -32.531 -12.195 1 98.12 100 MET A N 1
ATOM 763 C CA . MET A 1 100 ? 4.32 -31.141 -12.648 1 98.12 100 MET A CA 1
ATOM 764 C C . MET A 1 100 ? 3.473 -30.281 -11.711 1 98.12 100 MET A C 1
ATOM 766 O O . MET A 1 100 ? 2.396 -30.703 -11.281 1 98.12 100 MET A O 1
ATOM 770 N N . SER A 1 101 ? 3.986 -29.141 -11.383 1 97.5 101 SER A N 1
ATOM 771 C CA . SER A 1 101 ? 3.244 -28.188 -10.57 1 97.5 101 SER A CA 1
ATOM 772 C C . SER A 1 101 ? 2.764 -27 -11.406 1 97.5 101 SER A C 1
ATOM 774 O O . SER A 1 101 ? 3.545 -26.391 -12.141 1 97.5 101 SER A O 1
ATOM 776 N N . LEU A 1 102 ? 1.494 -26.656 -11.258 1 95.88 102 LEU A N 1
ATOM 777 C CA . LEU A 1 102 ? 0.961 -25.516 -11.984 1 95.88 102 LEU A CA 1
ATOM 778 C C . LEU A 1 102 ? 0.714 -24.344 -11.039 1 95.88 102 LEU A C 1
ATOM 780 O O . LEU A 1 102 ? -0.08 -23.453 -11.344 1 95.88 102 LEU A O 1
ATOM 784 N N . LEU A 1 103 ? 1.351 -24.438 -9.875 1 92.69 103 LEU A N 1
ATOM 785 C CA . LEU A 1 103 ? 1.284 -23.312 -8.953 1 92.69 103 LEU A CA 1
ATOM 786 C C . LEU A 1 103 ? 2.111 -22.125 -9.461 1 92.69 103 LEU A C 1
ATOM 788 O O . LEU A 1 103 ? 3.113 -22.328 -10.156 1 92.69 103 LEU A O 1
ATOM 792 N N . ASN A 1 104 ? 1.606 -21.047 -9.109 1 88.56 104 ASN A N 1
ATOM 793 C CA . ASN A 1 104 ? 2.455 -19.891 -9.359 1 88.56 104 ASN A CA 1
ATOM 794 C C . ASN A 1 104 ? 3.666 -19.875 -8.43 1 88.56 104 ASN A C 1
ATOM 796 O O . ASN A 1 104 ? 3.781 -20.703 -7.535 1 88.56 104 ASN A O 1
ATOM 800 N N . GLY A 1 105 ? 4.617 -19.062 -8.727 1 91.12 105 GLY A N 1
ATOM 801 C CA . GLY A 1 105 ? 5.805 -18.984 -7.895 1 91.12 105 GLY A CA 1
ATOM 802 C C . GLY A 1 105 ? 6.98 -19.766 -8.445 1 91.12 105 GLY A C 1
ATOM 803 O O . GLY A 1 105 ? 6.941 -20.234 -9.586 1 91.12 105 GLY A O 1
ATOM 804 N N . VAL A 1 106 ? 7.992 -19.891 -7.539 1 94.94 106 VAL A N 1
ATOM 805 C CA . VAL A 1 106 ? 9.227 -20.469 -8.055 1 94.94 106 VAL A CA 1
ATOM 806 C C . VAL A 1 106 ? 9.75 -21.516 -7.07 1 94.94 106 VAL A C 1
ATOM 808 O O . VAL A 1 106 ? 10.875 -22.016 -7.219 1 94.94 106 VAL A O 1
ATOM 811 N N . GLU A 1 107 ? 8.898 -21.922 -6.086 1 93 107 GLU A N 1
ATOM 812 C CA . GLU A 1 107 ? 9.445 -22.781 -5.035 1 93 107 GLU A CA 1
ATOM 813 C C . GLU A 1 107 ? 8.789 -24.156 -5.047 1 93 107 GLU A C 1
ATOM 815 O O . GLU A 1 107 ? 9.289 -25.094 -4.426 1 93 107 GLU A O 1
ATOM 820 N N . SER A 1 108 ? 7.742 -24.344 -5.754 1 94.5 108 SER A N 1
ATOM 821 C CA . SER A 1 108 ? 6.961 -25.578 -5.664 1 94.5 108 SER A CA 1
ATOM 822 C C . SER A 1 108 ? 7.758 -26.766 -6.172 1 94.5 108 SER A C 1
ATOM 824 O O . SER A 1 108 ? 7.699 -27.859 -5.59 1 94.5 108 SER A O 1
ATOM 826 N N . GLU A 1 109 ? 8.539 -26.609 -7.219 1 95.94 109 GLU A N 1
ATOM 827 C CA . GLU A 1 109 ? 9.281 -27.719 -7.812 1 95.94 109 GLU A CA 1
ATOM 828 C C . GLU A 1 109 ? 10.328 -28.266 -6.848 1 95.94 109 GLU A C 1
ATOM 830 O O . GLU A 1 109 ? 10.492 -29.469 -6.719 1 95.94 109 GLU A O 1
ATOM 835 N N . GLU A 1 110 ? 10.984 -27.344 -6.203 1 93.44 110 GLU A N 1
ATOM 836 C CA . GLU A 1 110 ? 11.992 -27.781 -5.242 1 93.44 110 GLU A CA 1
ATOM 837 C C . GLU A 1 110 ? 11.359 -28.547 -4.082 1 93.44 110 GLU A C 1
ATOM 839 O O . GLU A 1 110 ? 11.922 -29.531 -3.6 1 93.44 110 GLU A O 1
ATOM 844 N N . ARG A 1 111 ? 10.297 -28.109 -3.652 1 94.62 111 ARG A N 1
ATOM 845 C CA . ARG A 1 111 ? 9.602 -28.766 -2.555 1 94.62 111 ARG A CA 1
ATOM 846 C C . ARG A 1 111 ? 9.133 -30.156 -2.961 1 94.62 111 ARG A C 1
ATOM 848 O O . ARG A 1 111 ? 9.258 -31.109 -2.188 1 94.62 111 ARG A O 1
ATOM 855 N N . ILE A 1 112 ? 8.594 -30.25 -4.121 1 97.88 112 ILE A N 1
ATOM 856 C CA . ILE A 1 112 ? 8.133 -31.531 -4.637 1 97.88 112 ILE A CA 1
ATOM 857 C C . ILE A 1 112 ? 9.312 -32.469 -4.812 1 97.88 112 ILE A C 1
ATOM 859 O O . ILE A 1 112 ? 9.242 -33.656 -4.426 1 97.88 112 ILE A O 1
ATOM 863 N N . LYS A 1 113 ? 10.406 -31.953 -5.34 1 97.56 113 LYS A N 1
ATOM 864 C CA . LYS A 1 113 ? 11.602 -32.75 -5.562 1 97.56 113 LYS A CA 1
ATOM 865 C C . LYS A 1 113 ? 12.172 -33.281 -4.242 1 97.56 113 LYS A C 1
ATOM 867 O O . LYS A 1 113 ? 12.688 -34.406 -4.184 1 97.56 113 LYS A O 1
ATOM 872 N N . ALA A 1 114 ? 12.094 -32.5 -3.25 1 97.06 114 ALA A N 1
ATOM 873 C CA . ALA A 1 114 ? 12.578 -32.938 -1.935 1 97.06 114 ALA A CA 1
ATOM 874 C C . ALA A 1 114 ? 11.781 -34.125 -1.416 1 97.06 114 ALA A C 1
ATOM 876 O O . ALA A 1 114 ? 12.336 -35 -0.75 1 97.06 114 ALA A O 1
ATOM 877 N N . ALA A 1 115 ? 10.547 -34.156 -1.708 1 97.81 115 ALA A N 1
ATOM 878 C CA . ALA A 1 115 ? 9.672 -35.219 -1.25 1 97.81 115 ALA A CA 1
ATOM 879 C C . ALA A 1 115 ? 9.789 -36.469 -2.154 1 97.81 115 ALA A C 1
ATOM 881 O O . ALA A 1 115 ? 9.609 -37.594 -1.702 1 97.81 115 ALA A O 1
ATOM 882 N N . TYR A 1 116 ? 10.031 -36.188 -3.432 1 98.12 116 TYR A N 1
ATOM 883 C CA . TYR A 1 116 ? 10.164 -37.25 -4.43 1 98.12 116 TYR A CA 1
ATOM 884 C C . TYR A 1 116 ? 11.477 -37.125 -5.188 1 98.12 116 TYR A C 1
ATOM 886 O O . TYR A 1 116 ? 11.492 -36.906 -6.398 1 98.12 116 TYR A O 1
ATOM 894 N N . PRO A 1 117 ? 12.57 -37.438 -4.535 1 97.56 117 PRO A N 1
ATOM 895 C CA . PRO A 1 117 ? 13.898 -37.156 -5.078 1 97.56 117 PRO A CA 1
ATOM 896 C C . PRO A 1 117 ? 14.219 -38 -6.316 1 97.56 117 PRO A C 1
ATOM 898 O O . PRO A 1 117 ? 15.039 -37.594 -7.145 1 97.56 117 PRO A O 1
ATOM 901 N N . ASP A 1 118 ? 13.578 -39.094 -6.496 1 97.06 118 ASP A N 1
ATOM 902 C CA . ASP A 1 118 ? 13.922 -40 -7.594 1 97.06 118 ASP A CA 1
ATOM 903 C C . ASP A 1 118 ? 13.023 -39.75 -8.805 1 97.06 118 ASP A C 1
ATOM 905 O O . ASP A 1 118 ? 13.258 -40.312 -9.875 1 97.06 118 ASP A O 1
ATOM 909 N N . ASN A 1 119 ? 12.047 -38.906 -8.664 1 97.94 119 ASN A N 1
ATOM 910 C CA . ASN A 1 119 ? 11.117 -38.625 -9.75 1 97.94 119 ASN A CA 1
ATOM 911 C C . ASN A 1 119 ? 11.523 -37.375 -10.523 1 97.94 119 ASN A C 1
ATOM 913 O O . ASN A 1 119 ? 12.211 -36.5 -9.984 1 97.94 119 ASN A O 1
ATOM 917 N N . GLU A 1 120 ? 11.117 -37.375 -11.789 1 97 120 GLU A N 1
ATOM 918 C CA . GLU A 1 120 ? 11.289 -36.156 -12.578 1 97 120 GLU A CA 1
ATOM 919 C C . GLU A 1 120 ? 10.203 -35.156 -12.25 1 97 120 GLU A C 1
ATOM 921 O O . GLU A 1 120 ? 9.016 -35.469 -12.211 1 97 120 GLU A O 1
ATOM 926 N N . VAL A 1 121 ? 10.688 -34 -11.938 1 98.06 121 VAL A N 1
ATOM 927 C CA . VAL A 1 121 ? 9.797 -32.875 -11.719 1 98.06 121 VAL A CA 1
ATOM 928 C C . VAL A 1 121 ? 10.023 -31.812 -12.805 1 98.06 121 VAL A C 1
ATOM 930 O O . VAL A 1 121 ? 11.125 -31.266 -12.93 1 98.06 121 VAL A O 1
ATOM 933 N N . LEU A 1 122 ? 8.992 -31.562 -13.602 1 97.94 122 LEU A N 1
ATOM 934 C CA . LEU A 1 122 ? 9.102 -30.562 -14.656 1 97.94 122 LEU A CA 1
ATOM 935 C C . LEU A 1 122 ? 8.742 -29.172 -14.117 1 97.94 122 LEU A C 1
ATOM 937 O O . LEU A 1 122 ? 7.824 -29.047 -13.312 1 97.94 122 LEU A O 1
ATOM 941 N N . TYR A 1 123 ? 9.5 -28.219 -14.594 1 97.62 123 TYR A N 1
ATOM 942 C CA . TYR A 1 123 ? 9.094 -26.844 -14.352 1 97.62 123 TYR A CA 1
ATOM 943 C C . TYR A 1 123 ? 7.891 -26.469 -15.219 1 97.62 123 TYR A C 1
ATOM 945 O O . TYR A 1 123 ? 7.762 -26.938 -16.344 1 97.62 123 TYR A O 1
ATOM 953 N N . SER A 1 124 ? 7.074 -25.641 -14.641 1 97.31 124 SER A N 1
ATOM 954 C CA . SER A 1 124 ? 5.922 -25.219 -15.422 1 97.31 124 SER A CA 1
ATOM 955 C C . SER A 1 124 ? 5.426 -23.844 -14.977 1 97.31 124 SER A C 1
ATOM 957 O O . SER A 1 124 ? 5.66 -23.438 -13.836 1 97.31 124 SER A O 1
ATOM 959 N N . VAL A 1 125 ? 4.855 -23.109 -15.922 1 96.06 125 VAL A N 1
ATOM 960 C CA . VAL A 1 125 ? 4.199 -21.812 -15.719 1 96.06 125 VAL A CA 1
ATOM 961 C C . VAL A 1 125 ? 2.855 -21.797 -16.438 1 96.06 125 VAL A C 1
ATOM 963 O O . VAL A 1 125 ? 2.779 -22.125 -17.625 1 96.06 125 VAL A O 1
ATOM 966 N N . ILE A 1 126 ? 1.863 -21.453 -15.75 1 94.62 126 ILE A N 1
ATOM 967 C CA . ILE A 1 126 ? 0.557 -21.391 -16.391 1 94.62 126 ILE A CA 1
ATOM 968 C C . ILE A 1 126 ? 0.115 -19.922 -16.5 1 94.62 126 ILE A C 1
ATOM 970 O O . ILE A 1 126 ? 0.324 -19.141 -15.57 1 94.62 126 ILE A O 1
ATOM 974 N N . ARG A 1 127 ? -0.309 -19.562 -17.641 1 92 127 ARG A N 1
ATOM 975 C CA . ARG A 1 127 ? -0.91 -18.266 -17.906 1 92 127 ARG A CA 1
ATOM 976 C C . ARG A 1 127 ? -2.34 -18.406 -18.422 1 92 127 ARG A C 1
ATOM 978 O O . ARG A 1 127 ? -2.561 -18.781 -19.578 1 92 127 ARG A O 1
ATOM 985 N N . VAL A 1 128 ? -3.312 -18.125 -17.531 1 89.12 128 VAL A N 1
ATOM 986 C CA . VAL A 1 128 ? -4.719 -18.219 -17.906 1 89.12 128 VAL A CA 1
ATOM 987 C C . VAL A 1 128 ? -5.562 -17.344 -16.984 1 89.12 128 VAL A C 1
ATOM 989 O O . VAL A 1 128 ? -5.41 -17.391 -15.75 1 89.12 128 VAL A O 1
ATOM 992 N N . PRO A 1 129 ? -6.324 -16.453 -17.578 1 84.56 129 PRO A N 1
ATOM 993 C CA . PRO A 1 129 ? -7.25 -15.68 -16.75 1 84.56 129 PRO A CA 1
ATOM 994 C C . PRO A 1 129 ? -8.484 -16.469 -16.344 1 84.56 129 PRO A C 1
ATOM 996 O O . PRO A 1 129 ? -9.609 -16.125 -16.719 1 84.56 129 PRO A O 1
ATOM 999 N N . ALA A 1 130 ? -8.312 -17.391 -15.492 1 85.25 130 ALA A N 1
ATOM 1000 C CA . ALA A 1 130 ? -9.414 -18.281 -15.109 1 85.25 130 ALA A CA 1
ATOM 1001 C C . ALA A 1 130 ? -10.078 -17.781 -13.82 1 85.25 130 ALA A C 1
ATOM 1003 O O . ALA A 1 130 ? -9.414 -17.25 -12.938 1 85.25 130 ALA A O 1
ATOM 1004 N N . LEU A 1 131 ? -11.359 -17.984 -13.82 1 82.12 131 LEU A N 1
ATOM 1005 C CA . LEU A 1 131 ? -12.164 -17.625 -12.656 1 82.12 131 LEU A CA 1
ATOM 1006 C C . LEU A 1 131 ? -12.859 -18.844 -12.07 1 82.12 131 LEU A C 1
ATOM 1008 O O . LEU A 1 131 ? -13.258 -19.75 -12.797 1 82.12 131 LEU A O 1
ATOM 1012 N N . HIS A 1 132 ? -12.898 -18.891 -10.812 1 84.19 132 HIS A N 1
ATOM 1013 C CA . HIS A 1 132 ? -13.594 -19.953 -10.086 1 84.19 132 HIS A CA 1
ATOM 1014 C C . HIS A 1 132 ? -14.672 -19.391 -9.172 1 84.19 132 HIS A C 1
ATOM 1016 O O . HIS A 1 132 ? -14.375 -18.609 -8.266 1 84.19 132 HIS A O 1
ATOM 1022 N N . HIS A 1 133 ? -15.891 -19.641 -9.492 1 81.56 133 HIS A N 1
ATOM 1023 C CA . HIS A 1 133 ? -17.031 -19.219 -8.688 1 81.56 133 HIS A CA 1
ATOM 1024 C C . HIS A 1 133 ? -17.922 -20.406 -8.336 1 81.56 133 HIS A C 1
ATOM 1026 O O . HIS A 1 133 ? -18.609 -20.969 -9.203 1 81.56 133 HIS A O 1
ATOM 1032 N N . GLY A 1 134 ? -18.016 -20.688 -7.086 1 80.56 134 GLY A N 1
ATOM 1033 C CA . GLY A 1 134 ? -18.797 -21.859 -6.707 1 80.56 134 GLY A CA 1
ATOM 1034 C C . GLY A 1 134 ? -18.297 -23.141 -7.34 1 80.56 134 GLY A C 1
ATOM 1035 O O . GLY A 1 134 ? -17.125 -23.5 -7.188 1 80.56 134 GLY A O 1
ATOM 1036 N N . ASN A 1 135 ? -19.203 -23.734 -8.07 1 87.62 135 ASN A N 1
ATOM 1037 C CA . ASN A 1 135 ? -18.844 -24.969 -8.758 1 87.62 135 ASN A CA 1
ATOM 1038 C C . ASN A 1 135 ? -18.547 -24.734 -10.234 1 87.62 135 ASN A C 1
ATOM 1040 O O . ASN A 1 135 ? -18.594 -25.656 -11.039 1 87.62 135 ASN A O 1
ATOM 1044 N N . GLU A 1 136 ? -18.266 -23.484 -10.461 1 92.25 136 GLU A N 1
ATOM 1045 C CA . GLU A 1 136 ? -18.078 -23.125 -11.867 1 92.25 136 GLU A CA 1
ATOM 1046 C C . GLU A 1 136 ? -16.703 -22.516 -12.086 1 92.25 136 GLU A C 1
ATOM 1048 O O . GLU A 1 136 ? -16.234 -21.703 -11.281 1 92.25 136 GLU A O 1
ATOM 1053 N N . ILE A 1 137 ? -16.109 -23.016 -13.18 1 92.44 137 ILE A N 1
ATOM 1054 C CA . ILE A 1 137 ? -14.836 -22.469 -13.648 1 92.44 137 ILE A CA 1
ATOM 1055 C C . ILE A 1 137 ? -15.008 -21.906 -15.055 1 92.44 137 ILE A C 1
ATOM 1057 O O . ILE A 1 137 ? -15.672 -22.516 -15.898 1 92.44 137 ILE A O 1
ATOM 1061 N N . SER A 1 138 ? -14.539 -20.656 -15.227 1 92.12 138 SER A N 1
ATOM 1062 C CA . SER A 1 138 ? -14.664 -20.062 -16.547 1 92.12 138 SER A CA 1
ATOM 1063 C C . SER A 1 138 ? -13.375 -19.344 -16.953 1 92.12 138 SER A C 1
ATOM 1065 O O . SER A 1 138 ? -12.656 -18.828 -16.109 1 92.12 138 SER A O 1
ATOM 1067 N N . PHE A 1 139 ? -13.039 -19.406 -18.266 1 90.12 139 PHE A N 1
ATOM 1068 C CA . PHE A 1 139 ? -11.945 -18.672 -18.891 1 90.12 139 PHE A CA 1
ATOM 1069 C C . PHE A 1 139 ? -12.219 -18.469 -20.375 1 90.12 139 PHE A C 1
ATOM 1071 O O . PHE A 1 139 ? -12.961 -19.234 -20.984 1 90.12 139 PHE A O 1
ATOM 1078 N N . PRO A 1 140 ? -11.695 -17.453 -20.969 1 89.88 140 PRO A N 1
ATOM 1079 C CA . PRO A 1 140 ? -11.953 -17.203 -22.391 1 89.88 140 PRO A CA 1
ATOM 1080 C C . PRO A 1 140 ? -11.43 -18.312 -23.297 1 89.88 140 PRO A C 1
ATOM 1082 O O . PRO A 1 140 ? -10.32 -18.812 -23.078 1 89.88 140 PRO A O 1
ATOM 1085 N N . GLU A 1 141 ? -12.273 -18.578 -24.266 1 85.62 141 GLU A N 1
ATOM 1086 C CA . GLU A 1 141 ? -11.875 -19.594 -25.234 1 85.62 141 GLU A CA 1
ATOM 1087 C C . GLU A 1 141 ? -10.602 -19.203 -25.969 1 85.62 141 GLU A C 1
ATOM 1089 O O . GLU A 1 141 ? -10.438 -18.031 -26.344 1 85.62 141 GLU A O 1
ATOM 1094 N N . GLY A 1 142 ? -9.766 -20.109 -26.141 1 85.56 142 GLY A N 1
ATOM 1095 C CA . GLY A 1 142 ? -8.539 -19.844 -26.875 1 85.56 142 GLY A CA 1
ATOM 1096 C C . GLY A 1 142 ? -7.477 -19.156 -26.031 1 85.56 142 GLY A C 1
ATOM 1097 O O . GLY A 1 142 ? -6.379 -18.891 -26.531 1 85.56 142 GLY A O 1
ATOM 1098 N N . SER A 1 143 ? -7.828 -18.953 -24.812 1 86.62 143 SER A N 1
ATOM 1099 C CA . SER A 1 143 ? -6.859 -18.297 -23.953 1 86.62 143 SER A CA 1
ATOM 1100 C C . SER A 1 143 ? -6.141 -19.312 -23.047 1 86.62 143 SER A C 1
ATOM 1102 O O . SER A 1 143 ? -6.594 -20.438 -22.906 1 86.62 143 SER A O 1
ATOM 1104 N N . GLY A 1 144 ? -4.938 -18.906 -22.672 1 91.19 144 GLY A N 1
ATOM 1105 C CA . GLY A 1 144 ? -4.195 -19.703 -21.719 1 91.19 144 GLY A CA 1
ATOM 1106 C C . GLY A 1 144 ? -3.09 -20.516 -22.344 1 91.19 144 GLY A C 1
ATOM 1107 O O . GLY A 1 144 ? -3.199 -20.938 -23.516 1 91.19 144 GLY A O 1
ATOM 1108 N N . LYS A 1 145 ? -2.098 -20.734 -21.609 1 95.69 145 LYS A N 1
ATOM 1109 C CA . LYS A 1 145 ? -0.944 -21.5 -22.078 1 95.69 145 LYS A CA 1
ATOM 1110 C C . LYS A 1 145 ? -0.125 -22.016 -20.906 1 95.69 145 LYS A C 1
ATOM 1112 O O . LYS A 1 145 ? 0.003 -21.344 -19.875 1 95.69 145 LYS A O 1
ATOM 1117 N N . ILE A 1 146 ? 0.332 -23.234 -21.094 1 97.44 146 ILE A N 1
ATOM 1118 C CA . ILE A 1 146 ? 1.235 -23.812 -20.109 1 97.44 146 ILE A CA 1
ATOM 1119 C C . ILE A 1 146 ? 2.646 -23.906 -20.688 1 97.44 146 ILE A C 1
ATOM 1121 O O . ILE A 1 146 ? 2.873 -24.594 -21.688 1 97.44 146 ILE A O 1
ATOM 1125 N N . SER 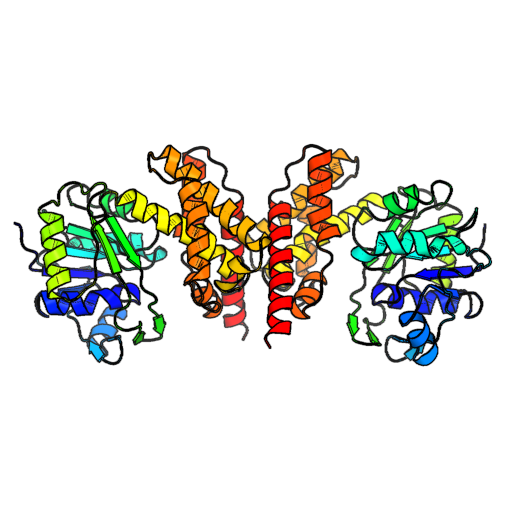A 1 147 ? 3.543 -23.203 -20.109 1 98.12 147 SER A N 1
ATOM 1126 C CA . SER A 1 147 ? 4.961 -23.422 -20.375 1 98.12 147 SER A CA 1
ATOM 1127 C C . SER A 1 147 ? 5.539 -24.484 -19.453 1 98.12 147 SER A C 1
ATOM 1129 O O . SER A 1 147 ? 5.254 -24.5 -18.25 1 98.12 147 SER A O 1
ATOM 1131 N N . PHE A 1 148 ? 6.277 -25.438 -20.047 1 98.19 148 PHE A N 1
ATOM 1132 C CA . PHE A 1 148 ? 6.828 -26.469 -19.172 1 98.19 148 PHE A CA 1
ATOM 1133 C C . PHE A 1 148 ? 8.117 -27.047 -19.75 1 98.19 148 PHE A C 1
ATOM 1135 O O . PHE A 1 148 ? 8.445 -26.797 -20.906 1 98.19 148 PHE A O 1
ATOM 1142 N N . GLY A 1 149 ? 8.93 -27.719 -18.969 1 98.06 149 GLY A N 1
ATOM 1143 C CA . GLY A 1 149 ? 10.141 -28.391 -19.391 1 98.06 149 GLY A CA 1
ATOM 1144 C C . GLY A 1 149 ? 11.164 -28.547 -18.281 1 98.06 149 GLY A C 1
ATOM 1145 O O . GLY A 1 149 ? 10.836 -28.391 -17.109 1 98.06 149 GLY A O 1
ATOM 1146 N N . HIS A 1 150 ? 12.312 -29.062 -18.734 1 97.06 150 HIS A N 1
ATOM 1147 C CA . HIS A 1 150 ? 13.461 -29.031 -17.828 1 97.06 150 HIS A CA 1
ATOM 1148 C C . HIS A 1 150 ? 14.016 -27.609 -17.703 1 97.06 150 HIS A C 1
ATOM 1150 O O . HIS A 1 150 ? 13.516 -26.688 -18.328 1 97.06 150 HIS A O 1
ATOM 1156 N N . ALA A 1 151 ? 14.977 -27.438 -16.812 1 95.56 151 ALA A N 1
ATOM 1157 C CA . ALA A 1 151 ? 15.562 -26.125 -16.609 1 95.56 151 ALA A CA 1
ATOM 1158 C C . ALA A 1 151 ? 16.016 -25.5 -17.922 1 95.56 151 ALA A C 1
ATOM 1160 O O . ALA A 1 151 ? 15.82 -24.312 -18.156 1 95.56 151 ALA A O 1
ATOM 1161 N N . TYR A 1 152 ? 16.641 -26.328 -18.688 1 95.31 152 TYR A N 1
ATOM 1162 C CA . TYR A 1 152 ? 17.078 -25.969 -20.031 1 95.31 152 TYR A CA 1
ATOM 1163 C C . TYR A 1 152 ? 16.656 -27.031 -21.031 1 95.31 152 TYR A C 1
ATOM 1165 O O . TYR A 1 152 ? 16.844 -28.234 -20.797 1 95.31 152 TYR A O 1
ATOM 1173 N N . ASN A 1 153 ? 16.062 -26.484 -22.172 1 96.94 153 ASN A N 1
ATOM 1174 C CA . ASN A 1 153 ? 15.492 -27.391 -23.156 1 96.94 153 ASN A CA 1
ATOM 1175 C C . ASN A 1 153 ? 16.078 -27.141 -24.547 1 96.94 153 ASN A C 1
ATOM 1177 O O . ASN A 1 153 ? 15.336 -26.844 -25.5 1 96.94 153 ASN A O 1
ATOM 1181 N N . ASP A 1 154 ? 17.422 -27.266 -24.641 1 94.88 154 ASP A N 1
ATOM 1182 C CA . ASP A 1 154 ? 18.031 -27.188 -25.969 1 94.88 154 ASP A CA 1
ATOM 1183 C C . ASP A 1 154 ? 17.531 -28.297 -26.875 1 94.88 154 ASP A C 1
ATOM 1185 O O . ASP A 1 154 ? 17.312 -28.078 -28.062 1 94.88 154 ASP A O 1
ATOM 1189 N N . THR A 1 155 ? 17.438 -29.484 -26.266 1 95.44 155 THR A N 1
ATOM 1190 C CA . THR A 1 155 ? 16.781 -30.641 -26.875 1 95.44 155 THR A CA 1
ATOM 1191 C C . THR A 1 155 ? 15.68 -31.172 -25.969 1 95.44 155 THR A C 1
ATOM 1193 O O . THR A 1 155 ? 15.836 -31.203 -24.75 1 95.44 155 THR A O 1
ATOM 1196 N N . TRP A 1 156 ? 14.68 -31.531 -26.625 1 96.38 156 TRP A N 1
ATOM 1197 C CA . TRP A 1 156 ? 13.555 -32.031 -25.844 1 96.38 156 TRP A CA 1
ATOM 1198 C C . TRP A 1 156 ? 13.812 -33.469 -25.375 1 96.38 156 TRP A C 1
ATOM 1200 O O . TRP A 1 156 ? 14.172 -34.312 -26.172 1 96.38 156 TRP A O 1
ATOM 1210 N N . SER A 1 157 ? 13.711 -33.625 -24.156 1 96.19 157 SER A N 1
ATOM 1211 C CA . SER A 1 157 ? 13.82 -34.969 -23.594 1 96.19 157 SER A CA 1
ATOM 1212 C C . SER A 1 157 ? 12.609 -35.844 -23.938 1 96.19 157 SER A C 1
ATOM 1214 O O . SER A 1 157 ? 11.586 -35.312 -24.406 1 96.19 157 SER A O 1
ATOM 1216 N N . GLU A 1 158 ? 12.727 -37.062 -23.688 1 96.25 158 GLU A N 1
ATOM 1217 C CA . GLU A 1 158 ? 11.602 -37.969 -23.891 1 96.25 158 GLU A CA 1
ATOM 1218 C C . GLU A 1 158 ? 10.414 -37.594 -23.016 1 96.25 158 GLU A C 1
ATOM 1220 O O . GLU A 1 158 ? 9.266 -37.688 -23.438 1 96.25 158 GLU A O 1
ATOM 1225 N N . THR A 1 159 ? 10.727 -37.25 -21.875 1 96.94 159 THR A N 1
ATOM 1226 C CA . THR A 1 159 ? 9.688 -36.844 -20.938 1 96.94 159 THR A CA 1
ATOM 1227 C C . THR A 1 159 ? 8.922 -35.625 -21.438 1 96.94 159 THR A C 1
ATOM 1229 O O . THR A 1 159 ? 7.691 -35.625 -21.422 1 96.94 159 THR A O 1
ATOM 1232 N N . VAL A 1 160 ? 9.625 -34.656 -21.891 1 97.81 160 VAL A N 1
ATOM 1233 C CA . VAL A 1 160 ? 9.023 -33.438 -22.422 1 97.81 160 VAL A CA 1
ATOM 1234 C C . VAL A 1 160 ? 8.148 -33.75 -23.625 1 97.81 160 VAL A C 1
ATOM 1236 O O . VAL A 1 160 ? 7.023 -33.281 -23.734 1 97.81 160 VAL A O 1
ATOM 1239 N N . CYS A 1 161 ? 8.641 -34.625 -24.406 1 97.69 161 CYS A N 1
ATOM 1240 C CA . CYS A 1 161 ? 7.891 -35.031 -25.594 1 97.69 161 CYS A CA 1
ATOM 1241 C C . CYS A 1 161 ? 6.613 -35.75 -25.203 1 97.69 161 CYS A C 1
ATOM 1243 O O . CYS A 1 161 ? 5.566 -35.562 -25.812 1 97.69 161 CYS A O 1
ATOM 1245 N N . SER A 1 162 ? 6.723 -36.562 -24.234 1 97.81 162 SER A N 1
ATOM 1246 C CA . SER A 1 162 ? 5.57 -37.344 -23.781 1 97.81 162 SER A CA 1
ATOM 1247 C C . SER A 1 162 ? 4.477 -36.438 -23.234 1 97.81 162 SER A C 1
ATOM 1249 O O . SER A 1 162 ? 3.293 -36.625 -23.516 1 97.81 162 SER A O 1
ATOM 1251 N N . VAL A 1 163 ? 4.852 -35.5 -22.469 1 98.06 163 VAL A N 1
ATOM 1252 C CA . VAL A 1 163 ? 3.883 -34.562 -21.891 1 98.06 163 VAL A CA 1
ATOM 1253 C C . VAL A 1 163 ? 3.291 -33.688 -23 1 98.06 163 VAL A C 1
ATOM 1255 O O . VAL A 1 163 ? 2.084 -33.438 -23.016 1 98.06 163 VAL A O 1
ATOM 1258 N N . ARG A 1 164 ? 4.109 -33.25 -23.875 1 97.56 164 ARG A N 1
ATOM 1259 C CA . ARG A 1 164 ? 3.66 -32.5 -25.031 1 97.56 164 ARG A CA 1
ATOM 1260 C C . ARG A 1 164 ? 2.568 -33.25 -25.797 1 97.56 164 ARG A C 1
ATOM 1262 O O . ARG A 1 164 ? 1.568 -32.625 -26.203 1 97.56 164 ARG A O 1
ATOM 1269 N N . GLU A 1 165 ? 2.76 -34.469 -25.984 1 97.94 165 GLU A N 1
ATOM 1270 C CA . GLU A 1 165 ? 1.799 -35.281 -26.734 1 97.94 165 GLU A CA 1
ATOM 1271 C C . GLU A 1 165 ? 0.439 -35.281 -26.031 1 97.94 165 GLU A C 1
ATOM 1273 O O . GLU A 1 165 ? -0.601 -35.25 -26.703 1 97.94 165 GLU A O 1
ATOM 1278 N N . VAL A 1 166 ? 0.468 -35.375 -24.781 1 98.06 166 VAL A N 1
ATOM 1279 C CA . VAL A 1 166 ? -0.775 -35.312 -24.016 1 98.06 166 VAL A CA 1
ATOM 1280 C C . VAL A 1 166 ? -1.472 -34 -24.234 1 98.06 166 VAL A C 1
ATOM 1282 O O . VAL A 1 166 ? -2.682 -33.938 -24.469 1 98.06 166 VAL A O 1
ATOM 1285 N N . PHE A 1 167 ? -0.679 -32.906 -24.156 1 98.12 167 PHE A N 1
ATOM 1286 C CA . PHE A 1 167 ? -1.245 -31.562 -24.312 1 98.12 167 PHE A CA 1
ATOM 1287 C C . PHE A 1 167 ? -1.791 -31.359 -25.719 1 98.12 167 PHE A C 1
ATOM 1289 O O . PHE A 1 167 ? -2.873 -30.797 -25.906 1 98.12 167 PHE A O 1
ATOM 1296 N N . GLU A 1 168 ? -1.111 -31.891 -26.688 1 97.44 168 GLU A N 1
ATOM 1297 C CA . GLU A 1 168 ? -1.544 -31.781 -28.062 1 97.44 168 GLU A CA 1
ATOM 1298 C C . GLU A 1 168 ? -2.84 -32.562 -28.312 1 97.44 168 GLU A C 1
ATOM 1300 O O . GLU A 1 168 ? -3.787 -32.031 -28.891 1 97.44 168 GLU A O 1
ATOM 1305 N N . LYS A 1 169 ? -2.869 -33.719 -27.828 1 97.5 169 LYS A N 1
ATOM 1306 C CA . LYS A 1 169 ? -4.055 -34.562 -27.984 1 97.5 169 LYS A CA 1
ATOM 1307 C C . LYS A 1 169 ? -5.25 -33.969 -27.25 1 97.5 169 LYS A C 1
ATOM 1309 O O . LYS A 1 169 ? -6.391 -34.125 -27.703 1 97.5 169 LYS A O 1
ATOM 1314 N N . GLY A 1 170 ? -4.98 -33.344 -26.203 1 97.12 170 GLY A N 1
ATOM 1315 C CA . GLY A 1 170 ? -6.031 -32.781 -25.359 1 97.12 170 GLY A CA 1
ATOM 1316 C C . GLY A 1 170 ? -6.434 -31.375 -25.766 1 97.12 170 GLY A C 1
ATOM 1317 O O . GLY A 1 170 ? -7.406 -30.828 -25.25 1 97.12 170 GLY A O 1
ATOM 1318 N N . GLY A 1 171 ? -5.645 -30.781 -26.641 1 96.62 171 GLY A N 1
ATOM 1319 C CA . GLY A 1 171 ? -5.934 -29.422 -27.062 1 96.62 171 GLY A CA 1
ATOM 1320 C C . GLY A 1 171 ? -5.508 -28.375 -26.047 1 96.62 171 GLY A C 1
ATOM 1321 O O . GLY A 1 171 ? -6.121 -27.312 -25.953 1 96.62 171 GLY A O 1
ATOM 1322 N N . ILE A 1 172 ? -4.559 -28.656 -25.25 1 96.31 172 ILE A N 1
ATOM 1323 C CA . ILE A 1 172 ? -4.016 -27.703 -24.281 1 96.31 172 ILE A CA 1
ATOM 1324 C C . ILE A 1 172 ? -2.863 -26.938 -24.922 1 96.31 172 ILE A C 1
ATOM 1326 O O . ILE A 1 172 ? -1.872 -27.531 -25.344 1 96.31 172 ILE A O 1
ATOM 1330 N N . SER A 1 173 ? -3.043 -25.641 -25 1 96.81 173 SER A N 1
ATOM 1331 C CA . SER A 1 173 ? -1.967 -24.812 -25.531 1 96.81 173 SER A CA 1
ATOM 1332 C C . SER A 1 173 ? -0.732 -24.875 -24.625 1 96.81 173 SER A C 1
ATOM 1334 O O . SER A 1 173 ? -0.843 -24.812 -23.406 1 96.81 173 SER A O 1
ATOM 1336 N N . TYR A 1 174 ? 0.465 -24.984 -25.297 1 97.25 174 TYR A N 1
ATOM 1337 C CA . TYR A 1 174 ? 1.688 -25.141 -24.516 1 97.25 174 TYR A CA 1
ATOM 1338 C C . TYR A 1 174 ? 2.875 -24.5 -25.234 1 97.25 174 TYR A C 1
ATOM 1340 O O . TYR A 1 174 ? 2.77 -24.125 -26.406 1 97.25 174 TYR A O 1
ATOM 1348 N N . GLU A 1 175 ? 3.928 -24.312 -24.547 1 97.62 175 GLU A N 1
ATOM 1349 C CA . GLU A 1 175 ? 5.242 -23.984 -25.094 1 97.62 175 GLU A CA 1
ATOM 1350 C C . GLU A 1 175 ? 6.355 -24.625 -24.25 1 97.62 175 GLU A C 1
ATOM 1352 O O . GLU A 1 175 ? 6.168 -24.906 -23.078 1 97.62 175 GLU A O 1
ATOM 1357 N N . VAL A 1 176 ? 7.473 -24.891 -24.906 1 98.19 176 VAL A N 1
ATOM 1358 C CA . VAL A 1 176 ? 8.664 -25.406 -24.25 1 98.19 176 VAL A CA 1
ATOM 1359 C C . VAL A 1 176 ? 9.828 -24.438 -24.438 1 98.19 176 VAL A C 1
ATOM 1361 O O . VAL A 1 176 ? 10.617 -24.578 -25.359 1 98.19 176 VAL A O 1
ATOM 1364 N N . PRO A 1 177 ? 9.906 -23.547 -23.484 1 97.5 177 PRO A N 1
ATOM 1365 C CA . PRO A 1 177 ? 11 -22.578 -23.625 1 97.5 177 PRO A CA 1
ATOM 1366 C C . PRO A 1 177 ? 12.375 -23.219 -23.516 1 97.5 177 PRO A C 1
ATOM 1368 O O . PRO A 1 177 ? 12.57 -24.141 -22.719 1 97.5 177 PRO A O 1
ATOM 1371 N N . LYS A 1 178 ? 13.297 -22.688 -24.266 1 97.38 178 LYS A N 1
ATOM 1372 C CA . LYS A 1 178 ? 14.68 -23.141 -24.141 1 97.38 178 LYS A CA 1
ATOM 1373 C C . LYS A 1 178 ? 15.203 -22.922 -22.734 1 97.38 178 LYS A C 1
ATOM 1375 O O . LYS A 1 178 ? 15.766 -23.844 -22.125 1 97.38 178 LYS A O 1
ATOM 1380 N N . ASP A 1 179 ? 15.039 -21.734 -22.25 1 97.06 179 ASP A N 1
ATOM 1381 C CA . ASP A 1 179 ? 15.391 -21.391 -20.875 1 97.06 179 ASP A CA 1
ATOM 1382 C C . ASP A 1 179 ? 14.148 -21.328 -19.984 1 97.06 179 ASP A C 1
ATOM 1384 O O . ASP A 1 179 ? 13.594 -20.25 -19.766 1 97.06 179 ASP A O 1
ATOM 1388 N N . MET A 1 180 ? 13.758 -22.453 -19.422 1 96.94 180 MET A N 1
ATOM 1389 C CA . MET A 1 180 ? 12.523 -22.578 -18.656 1 96.94 180 MET A CA 1
ATOM 1390 C C . MET A 1 180 ? 12.617 -21.812 -17.344 1 96.94 180 MET A C 1
ATOM 1392 O O . MET A 1 180 ? 11.625 -21.25 -16.875 1 96.94 180 MET A O 1
ATOM 1396 N N . LEU A 1 181 ? 13.781 -21.812 -16.766 1 96.38 181 LEU A N 1
ATOM 1397 C CA . LEU A 1 181 ? 13.945 -21.125 -15.492 1 96.38 181 LEU A CA 1
ATOM 1398 C C . LEU A 1 181 ? 13.781 -19.609 -15.664 1 96.38 181 LEU A C 1
ATOM 1400 O O . LEU A 1 181 ? 13.125 -18.969 -14.852 1 96.38 181 LEU A O 1
ATOM 1404 N N . ARG A 1 182 ? 14.352 -19.125 -16.688 1 96.44 182 ARG A N 1
ATOM 1405 C CA . ARG A 1 182 ? 14.164 -17.703 -16.969 1 96.44 182 ARG A CA 1
ATOM 1406 C C . ARG A 1 182 ? 12.695 -17.375 -17.203 1 96.44 182 ARG A C 1
ATOM 1408 O O . ARG A 1 182 ? 12.195 -16.359 -16.719 1 96.44 182 ARG A O 1
ATOM 1415 N N . ASN A 1 183 ? 12.07 -18.25 -17.938 1 96.12 183 ASN A N 1
ATOM 1416 C CA . ASN A 1 183 ? 10.641 -18.078 -18.188 1 96.12 183 ASN A CA 1
ATOM 1417 C C . ASN A 1 183 ? 9.844 -18.031 -16.891 1 96.12 183 ASN A C 1
ATOM 1419 O O . ASN A 1 183 ? 9 -17.156 -16.703 1 96.12 183 ASN A O 1
ATOM 1423 N N . MET A 1 184 ? 10.125 -18.891 -16.062 1 96.56 184 MET A N 1
ATOM 1424 C CA . MET A 1 184 ? 9.445 -19 -14.773 1 96.56 184 MET A CA 1
ATOM 1425 C C . MET A 1 184 ? 9.719 -17.781 -13.898 1 96.56 184 MET A C 1
ATOM 1427 O O . MET A 1 184 ? 8.797 -17.203 -13.312 1 96.56 184 MET A O 1
ATOM 1431 N N . TRP A 1 185 ? 10.938 -17.344 -13.844 1 97.75 185 TRP A N 1
ATOM 1432 C CA . TRP A 1 185 ? 11.32 -16.25 -12.961 1 97.75 185 TRP A CA 1
ATOM 1433 C C . TRP A 1 185 ? 10.852 -14.906 -13.523 1 97.75 185 TRP A C 1
ATOM 1435 O O . TRP A 1 185 ? 10.594 -13.961 -12.773 1 97.75 185 TRP A O 1
ATOM 1445 N N . HIS A 1 186 ? 10.734 -14.891 -14.859 1 97.06 186 HIS A N 1
ATOM 1446 C CA . HIS A 1 186 ? 10.148 -13.703 -15.461 1 97.06 186 HIS A CA 1
ATOM 1447 C C . HIS A 1 186 ? 8.695 -13.523 -15.016 1 97.06 186 HIS A C 1
ATOM 1449 O O . HIS A 1 186 ? 8.289 -12.422 -14.641 1 97.06 186 HIS A O 1
ATOM 1455 N N . LYS A 1 187 ? 7.961 -14.539 -15.047 1 95.62 187 LYS A N 1
ATOM 1456 C CA . LYS A 1 187 ? 6.586 -14.469 -14.57 1 95.62 187 LYS A CA 1
ATOM 1457 C C . LYS A 1 187 ? 6.535 -14.156 -13.078 1 95.62 187 LYS A C 1
ATOM 1459 O O . LYS A 1 187 ? 5.695 -13.375 -12.633 1 95.62 187 LYS A O 1
ATOM 1464 N N . PHE A 1 188 ? 7.434 -14.789 -12.367 1 97.25 188 PHE A N 1
ATOM 1465 C CA . PHE A 1 188 ? 7.523 -14.531 -10.938 1 97.25 188 PHE A CA 1
ATOM 1466 C C . PHE A 1 188 ? 7.758 -13.055 -10.656 1 97.25 188 PHE A C 1
ATOM 1468 O O . PHE A 1 188 ? 7.09 -12.461 -9.812 1 97.25 188 PHE A O 1
ATOM 1475 N N . MET A 1 189 ? 8.625 -12.5 -11.391 1 98.06 189 MET A N 1
ATOM 1476 C CA . MET A 1 189 ? 8.938 -11.078 -11.266 1 98.06 189 MET A CA 1
ATOM 1477 C C . MET A 1 189 ? 7.699 -10.227 -11.523 1 98.06 189 MET A C 1
ATOM 1479 O O . MET A 1 189 ? 7.418 -9.289 -10.773 1 98.06 189 MET A O 1
ATOM 1483 N N . THR A 1 190 ? 6.941 -10.562 -12.484 1 95.81 190 THR A N 1
ATOM 1484 C CA . THR A 1 190 ? 5.773 -9.766 -12.852 1 95.81 190 THR A CA 1
ATOM 1485 C C . THR A 1 190 ? 4.66 -9.938 -11.828 1 95.81 190 THR A C 1
ATOM 1487 O O . THR A 1 190 ? 3.984 -8.969 -11.469 1 95.81 190 THR A O 1
ATOM 1490 N N . ASN A 1 191 ? 4.492 -11.148 -11.328 1 94.88 191 ASN A N 1
ATOM 1491 C CA . ASN A 1 191 ? 3.49 -11.383 -10.297 1 94.88 191 ASN A CA 1
ATOM 1492 C C . ASN A 1 191 ? 3.822 -10.641 -9.008 1 94.88 191 ASN A C 1
ATOM 1494 O O . ASN A 1 191 ? 2.959 -9.992 -8.422 1 94.88 191 ASN A O 1
ATOM 1498 N N . VAL A 1 192 ? 5.051 -10.75 -8.656 1 97.62 192 VAL A N 1
ATOM 1499 C CA . VAL A 1 192 ? 5.531 -10.125 -7.426 1 97.62 192 VAL A CA 1
ATOM 1500 C C . VAL A 1 192 ? 5.375 -8.609 -7.516 1 97.62 192 VAL A C 1
ATOM 1502 O O . VAL A 1 192 ? 5.004 -7.961 -6.535 1 97.62 192 VAL A O 1
ATOM 1505 N N . SER A 1 193 ? 5.668 -8.062 -8.633 1 97.31 193 SER A N 1
ATOM 1506 C CA . SER A 1 193 ? 5.699 -6.609 -8.773 1 97.31 193 SER A CA 1
ATOM 1507 C C . SER A 1 193 ? 4.32 -6.059 -9.125 1 97.31 193 SER A C 1
ATOM 1509 O O . SER A 1 193 ? 3.775 -5.23 -8.391 1 97.31 193 SER A O 1
ATOM 1511 N N . GLU A 1 194 ? 3.656 -6.637 -10.141 1 97 194 GLU A N 1
ATOM 1512 C CA . GLU A 1 194 ? 2.416 -6.09 -10.68 1 97 194 GLU A CA 1
ATOM 1513 C C . GLU A 1 194 ? 1.209 -6.551 -9.867 1 97 194 GLU A C 1
ATOM 1515 O O . GLU A 1 194 ? 0.396 -5.73 -9.438 1 97 194 GLU A O 1
ATOM 1520 N N . ASN A 1 195 ? 1.097 -7.852 -9.617 1 96 195 ASN A N 1
ATOM 1521 C CA . ASN A 1 195 ? -0.077 -8.375 -8.93 1 96 195 ASN A CA 1
ATOM 1522 C C . ASN A 1 195 ? -0.233 -7.754 -7.543 1 96 195 ASN A C 1
ATOM 1524 O O . ASN A 1 195 ? -1.328 -7.336 -7.164 1 96 195 ASN A O 1
ATOM 1528 N N . GLN A 1 196 ? 0.86 -7.695 -6.875 1 98 196 GLN A N 1
ATOM 1529 C CA . GLN A 1 196 ? 0.804 -7.258 -5.484 1 98 196 GLN A CA 1
ATOM 1530 C C . GLN A 1 196 ? 0.569 -5.754 -5.391 1 98 196 GLN A C 1
ATOM 1532 O O . GLN A 1 196 ? -0.252 -5.297 -4.59 1 98 196 GLN A O 1
ATOM 1537 N N . SER A 1 197 ? 1.275 -4.941 -6.219 1 98.44 197 SER A N 1
ATOM 1538 C CA . SER A 1 197 ? 1.083 -3.496 -6.164 1 98.44 197 SER A CA 1
ATOM 1539 C C . SER A 1 197 ? -0.325 -3.109 -6.605 1 98.44 197 SER A C 1
ATOM 1541 O O . SER A 1 197 ? -0.95 -2.232 -6.004 1 98.44 197 SER A O 1
ATOM 1543 N N . ALA A 1 198 ? -0.86 -3.799 -7.613 1 98.12 198 ALA A N 1
ATOM 1544 C CA . ALA A 1 198 ? -2.227 -3.547 -8.062 1 98.12 198 ALA A CA 1
ATOM 1545 C C . ALA A 1 198 ? -3.234 -3.873 -6.965 1 98.12 198 ALA A C 1
ATOM 1547 O O . ALA A 1 198 ? -4.207 -3.141 -6.77 1 98.12 198 ALA A O 1
ATOM 1548 N N . ALA A 1 199 ? -2.992 -4.953 -6.312 1 97.94 199 ALA A N 1
ATOM 1549 C CA . ALA A 1 199 ? -3.898 -5.387 -5.25 1 97.94 199 ALA A CA 1
ATOM 1550 C C . ALA A 1 199 ? -3.902 -4.391 -4.094 1 97.94 199 ALA A C 1
ATOM 1552 O O . ALA A 1 199 ? -4.961 -4.043 -3.57 1 97.94 199 ALA A O 1
ATOM 1553 N N . ILE A 1 200 ? -2.75 -3.941 -3.732 1 98.62 200 ILE A N 1
ATOM 1554 C CA . ILE A 1 200 ? -2.594 -3.016 -2.617 1 98.62 200 ILE A CA 1
ATOM 1555 C C . ILE A 1 200 ? -3.289 -1.695 -2.941 1 98.62 200 ILE A C 1
ATOM 1557 O O . ILE A 1 200 ? -4.016 -1.147 -2.107 1 98.62 200 ILE A O 1
ATOM 1561 N N . LEU A 1 201 ? -3.119 -1.252 -4.168 1 98.5 201 LEU A N 1
ATOM 1562 C CA . LEU A 1 201 ? -3.586 0.073 -4.559 1 98.5 201 LEU A CA 1
ATOM 1563 C C . LEU A 1 201 ? -4.98 -0.001 -5.172 1 98.5 201 LEU A C 1
ATOM 1565 O O . LEU A 1 201 ? -5.609 1.03 -5.418 1 98.5 201 LEU A O 1
ATOM 1569 N N . ARG A 1 202 ? -5.484 -1.173 -5.41 1 97.5 202 ARG A N 1
ATOM 1570 C CA . ARG A 1 202 ? -6.773 -1.403 -6.051 1 97.5 202 ARG A CA 1
ATOM 1571 C C . ARG A 1 202 ? -6.863 -0.671 -7.387 1 97.5 202 ARG A C 1
ATOM 1573 O O . ARG A 1 202 ? -7.809 0.081 -7.629 1 97.5 202 ARG A O 1
ATOM 1580 N N . VAL A 1 203 ? -5.902 -0.963 -8.203 1 97.69 203 VAL A N 1
ATOM 1581 C CA . VAL A 1 203 ? -5.852 -0.309 -9.508 1 97.69 203 VAL A CA 1
ATOM 1582 C C . VAL A 1 203 ? -5.664 -1.355 -10.602 1 97.69 203 VAL A C 1
ATOM 1584 O O . VAL A 1 203 ? -5.098 -2.426 -10.359 1 97.69 203 VAL A O 1
ATOM 1587 N N . PRO A 1 204 ? -6.152 -1.089 -11.812 1 96.62 204 PRO A N 1
ATOM 1588 C CA . PRO A 1 204 ? -5.996 -2.01 -12.938 1 96.62 204 PRO A CA 1
ATOM 1589 C C . PRO A 1 204 ? -4.66 -1.833 -13.664 1 96.62 204 PRO A C 1
ATOM 1591 O O . PRO A 1 204 ? -3.844 -1.002 -13.258 1 96.62 204 PRO A O 1
ATOM 1594 N N . TYR A 1 205 ? -4.422 -2.566 -14.781 1 96.19 205 TYR A N 1
ATOM 1595 C CA . TYR A 1 205 ? -3.174 -2.549 -15.539 1 96.19 205 TYR A CA 1
ATOM 1596 C C . TYR A 1 205 ? -2.9 -1.163 -16.109 1 96.19 205 TYR A C 1
ATOM 1598 O O . TYR A 1 205 ? -1.744 -0.744 -16.203 1 96.19 205 TYR A O 1
ATOM 1606 N N . GLY A 1 206 ? -3.906 -0.496 -16.438 1 97.19 206 GLY A N 1
ATOM 1607 C CA . GLY A 1 206 ? -3.771 0.792 -17.109 1 97.19 206 GLY A CA 1
ATOM 1608 C C . GLY A 1 206 ? -3.014 1.812 -16.281 1 97.19 206 GLY A C 1
ATOM 1609 O O . GLY A 1 206 ? -2.48 2.783 -16.812 1 97.19 206 GLY A O 1
ATOM 1610 N N . ILE A 1 207 ? -2.9 1.588 -14.977 1 98.44 207 ILE A N 1
ATOM 1611 C CA . ILE A 1 207 ? -2.275 2.557 -14.078 1 98.44 207 ILE A CA 1
ATOM 1612 C C . ILE A 1 207 ? -0.807 2.732 -14.453 1 98.44 207 ILE A C 1
ATOM 1614 O O . ILE A 1 207 ? -0.256 3.83 -14.336 1 98.44 207 ILE A O 1
ATOM 1618 N N . TRP A 1 208 ? -0.147 1.72 -14.961 1 98 208 TRP A N 1
ATOM 1619 C CA . TRP A 1 208 ? 1.281 1.757 -15.25 1 98 208 TRP A CA 1
ATOM 1620 C C . TRP A 1 208 ? 1.553 2.512 -16.547 1 98 208 TRP A C 1
ATOM 1622 O O . TRP A 1 208 ? 2.701 2.844 -16.859 1 98 208 TRP A O 1
ATOM 1632 N N . THR A 1 209 ? 0.511 2.82 -17.281 1 97.69 209 THR A N 1
ATOM 1633 C CA . THR A 1 209 ? 0.679 3.635 -18.469 1 97.69 209 THR A CA 1
ATOM 1634 C C . THR A 1 209 ? 0.496 5.113 -18.156 1 97.69 209 THR A C 1
ATOM 1636 O O . THR A 1 209 ? 0.867 5.98 -18.953 1 97.69 209 THR A O 1
ATOM 1639 N N . ILE A 1 210 ? -0.024 5.43 -16.969 1 97.62 210 ILE A N 1
ATOM 1640 C CA . ILE A 1 210 ? -0.368 6.832 -16.75 1 97.62 210 ILE A CA 1
ATOM 1641 C C . ILE A 1 210 ? 0.309 7.336 -15.484 1 97.62 210 ILE A C 1
ATOM 1643 O O . ILE A 1 210 ? 0.199 8.516 -15.141 1 97.62 210 ILE A O 1
ATOM 1647 N N . SER A 1 211 ? 1.017 6.48 -14.758 1 98.31 211 SER A N 1
ATOM 1648 C CA . SER A 1 211 ? 1.607 6.902 -13.492 1 98.31 211 SER A CA 1
ATOM 1649 C C . SER A 1 211 ? 3.029 6.371 -13.344 1 98.31 211 SER A C 1
ATOM 1651 O O . SER A 1 211 ? 3.232 5.168 -13.164 1 98.31 211 SER A O 1
ATOM 1653 N N . GLU A 1 212 ? 4.02 7.25 -13.273 1 98.31 212 GLU A N 1
ATOM 1654 C CA . GLU A 1 212 ? 5.406 6.863 -13.031 1 98.31 212 GLU A CA 1
ATOM 1655 C C . GLU A 1 212 ? 5.621 6.453 -11.578 1 98.31 212 GLU A C 1
ATOM 1657 O O . GLU A 1 212 ? 6.484 5.625 -11.281 1 98.31 212 GLU A O 1
ATOM 1662 N N . ASP A 1 213 ? 4.773 6.988 -10.688 1 98.69 213 ASP A N 1
ATOM 1663 C CA . ASP A 1 213 ? 4.844 6.566 -9.289 1 98.69 213 ASP A CA 1
ATOM 1664 C C . ASP A 1 213 ? 4.453 5.098 -9.141 1 98.69 213 ASP A C 1
ATOM 1666 O O . ASP A 1 213 ? 5.062 4.363 -8.359 1 98.69 213 ASP A O 1
ATOM 1670 N N . ALA A 1 214 ? 3.447 4.719 -9.883 1 98.5 214 ALA A N 1
ATOM 1671 C CA . ALA A 1 214 ? 3.064 3.311 -9.883 1 98.5 214 ALA A CA 1
ATOM 1672 C C . ALA A 1 214 ? 4.195 2.436 -10.414 1 98.5 214 ALA A C 1
ATOM 1674 O O . ALA A 1 214 ? 4.473 1.367 -9.867 1 98.5 214 ALA A O 1
ATOM 1675 N N . ASN A 1 215 ? 4.828 2.918 -11.453 1 98.38 215 ASN A N 1
ATOM 1676 C CA . ASN A 1 215 ? 5.945 2.176 -12.031 1 98.38 215 ASN A CA 1
ATOM 1677 C C . ASN A 1 215 ? 7.109 2.068 -11.047 1 98.38 215 ASN A C 1
ATOM 1679 O O . ASN A 1 215 ? 7.797 1.046 -11 1 98.38 215 ASN A O 1
ATOM 1683 N N . GLU A 1 216 ? 7.309 3.094 -10.32 1 98.31 216 GLU A N 1
ATOM 1684 C CA . GLU A 1 216 ? 8.375 3.053 -9.32 1 98.31 216 GLU A CA 1
ATOM 1685 C C . GLU A 1 216 ? 8.164 1.915 -8.328 1 98.31 216 GLU A C 1
ATOM 1687 O O . GLU A 1 216 ? 9.094 1.172 -8.023 1 98.31 216 GLU A O 1
ATOM 1692 N N . LEU A 1 217 ? 6.973 1.76 -7.809 1 98.38 217 LEU A N 1
ATOM 1693 C CA . LEU A 1 217 ? 6.648 0.696 -6.867 1 98.38 217 LEU A CA 1
ATOM 1694 C C . LEU A 1 217 ? 6.852 -0.675 -7.5 1 98.38 217 LEU A C 1
ATOM 1696 O O . LEU A 1 217 ? 7.531 -1.533 -6.934 1 98.38 217 LEU A O 1
ATOM 1700 N N . ARG A 1 218 ? 6.289 -0.807 -8.664 1 98.06 218 ARG A N 1
ATOM 1701 C CA . ARG A 1 218 ? 6.355 -2.061 -9.406 1 98.06 218 ARG A CA 1
ATOM 1702 C C . ARG A 1 218 ? 7.801 -2.457 -9.688 1 98.06 218 ARG A C 1
ATOM 1704 O O . ARG A 1 218 ? 8.203 -3.596 -9.422 1 98.06 218 ARG A O 1
ATOM 1711 N N . GLU A 1 219 ? 8.57 -1.51 -10.148 1 98.44 219 GLU A N 1
ATOM 1712 C CA . GLU A 1 219 ? 9.922 -1.792 -10.609 1 98.44 219 GLU A CA 1
ATOM 1713 C C . GLU A 1 219 ? 10.867 -2.045 -9.438 1 98.44 219 GLU A C 1
ATOM 1715 O O . GLU A 1 219 ? 11.766 -2.881 -9.523 1 98.44 219 GLU A O 1
ATOM 1720 N N . GLN A 1 220 ? 10.688 -1.354 -8.359 1 98.06 220 GLN A N 1
ATOM 1721 C CA . GLN A 1 220 ? 11.539 -1.6 -7.195 1 98.06 220 GLN A CA 1
ATOM 1722 C C . GLN A 1 220 ? 11.297 -2.996 -6.629 1 98.06 220 GLN A C 1
ATOM 1724 O O . GLN A 1 220 ? 12.25 -3.686 -6.246 1 98.06 220 GLN A O 1
ATOM 1729 N N . ALA A 1 221 ? 10.07 -3.379 -6.547 1 98.25 221 ALA A N 1
ATOM 1730 C CA . ALA A 1 221 ? 9.766 -4.734 -6.094 1 98.25 221 ALA A CA 1
ATOM 1731 C C . ALA A 1 221 ? 10.367 -5.773 -7.039 1 98.25 221 ALA A C 1
ATOM 1733 O O . ALA A 1 221 ? 10.891 -6.797 -6.594 1 98.25 221 ALA A O 1
ATOM 1734 N N . ALA A 1 222 ? 10.289 -5.496 -8.336 1 98.62 222 ALA A N 1
ATOM 1735 C CA . ALA A 1 222 ? 10.836 -6.391 -9.352 1 98.62 222 ALA A CA 1
ATOM 1736 C C . ALA A 1 222 ? 12.352 -6.5 -9.227 1 98.62 222 ALA A C 1
ATOM 1738 O O . ALA A 1 222 ? 12.922 -7.574 -9.422 1 98.62 222 ALA A O 1
ATOM 1739 N N . ARG A 1 223 ? 12.977 -5.449 -8.922 1 98.62 223 ARG A N 1
ATOM 1740 C CA . ARG A 1 223 ? 14.438 -5.426 -8.836 1 98.62 223 ARG A CA 1
ATOM 1741 C C . ARG A 1 223 ? 14.93 -6.32 -7.699 1 98.62 223 ARG A C 1
ATOM 1743 O O . ARG A 1 223 ? 16.016 -6.898 -7.789 1 98.62 223 ARG A O 1
ATOM 1750 N N . GLU A 1 224 ? 14.125 -6.434 -6.637 1 98.5 224 GLU A N 1
ATOM 1751 C CA . GLU A 1 224 ? 14.477 -7.379 -5.582 1 98.5 224 GLU A CA 1
ATOM 1752 C C . GLU A 1 224 ? 14.469 -8.812 -6.105 1 98.5 224 GLU A C 1
ATOM 1754 O O . GLU A 1 224 ? 15.312 -9.625 -5.715 1 98.5 224 GLU A O 1
ATOM 1759 N N . VAL A 1 225 ? 13.523 -9.109 -7.004 1 98.75 225 VAL A N 1
ATOM 1760 C CA . VAL A 1 225 ? 13.453 -10.43 -7.621 1 98.75 225 VAL A CA 1
ATOM 1761 C C . VAL A 1 225 ? 14.648 -10.633 -8.547 1 98.75 225 VAL A C 1
ATOM 1763 O O . VAL A 1 225 ? 15.266 -11.703 -8.555 1 98.75 225 VAL A O 1
ATOM 1766 N N . ILE A 1 226 ? 15 -9.617 -9.289 1 98.75 226 ILE A N 1
ATOM 1767 C CA . ILE A 1 226 ? 16.125 -9.68 -10.219 1 98.75 226 ILE A CA 1
ATOM 1768 C C . ILE A 1 226 ? 17.406 -9.953 -9.445 1 98.75 226 ILE A C 1
ATOM 1770 O O . ILE A 1 226 ? 18.234 -10.766 -9.859 1 98.75 226 ILE A O 1
ATOM 1774 N N . ALA A 1 227 ? 17.578 -9.305 -8.312 1 98.62 227 ALA A N 1
ATOM 1775 C CA . ALA A 1 227 ? 18.766 -9.492 -7.488 1 98.62 227 ALA A CA 1
ATOM 1776 C C . ALA A 1 227 ? 18.859 -10.938 -7 1 98.62 227 ALA A C 1
ATOM 1778 O O . ALA A 1 227 ? 19.938 -11.539 -7.039 1 98.62 227 ALA A O 1
ATOM 1779 N N . ILE A 1 228 ? 17.797 -11.461 -6.57 1 98.56 228 ILE A N 1
ATOM 1780 C CA . ILE A 1 228 ? 17.75 -12.836 -6.078 1 98.56 228 ILE A CA 1
ATOM 1781 C C . ILE A 1 228 ? 18.031 -13.797 -7.227 1 98.56 228 ILE A C 1
ATOM 1783 O O . ILE A 1 228 ? 18.812 -14.742 -7.082 1 98.56 228 ILE A O 1
ATOM 1787 N N . ALA A 1 229 ? 17.375 -13.57 -8.391 1 98.38 229 ALA A N 1
ATOM 1788 C CA . ALA A 1 229 ? 17.578 -14.398 -9.57 1 98.38 229 ALA A CA 1
ATOM 1789 C C . ALA A 1 229 ? 19.062 -14.43 -9.969 1 98.38 229 ALA A C 1
ATOM 1791 O O . ALA A 1 229 ? 19.594 -15.492 -10.281 1 98.38 229 ALA A O 1
ATOM 1792 N N . GLY A 1 230 ? 19.672 -13.305 -9.93 1 97.94 230 GLY A N 1
ATOM 1793 C CA . GLY A 1 230 ? 21.094 -13.219 -10.242 1 97.94 230 GLY A CA 1
ATOM 1794 C C . GLY A 1 230 ? 21.969 -14.086 -9.352 1 97.94 230 GLY A C 1
ATOM 1795 O O . GLY A 1 230 ? 22.844 -14.789 -9.844 1 97.94 230 GLY A O 1
ATOM 1796 N N . LYS A 1 231 ? 21.719 -14.102 -8.094 1 97.81 231 LYS A N 1
ATOM 1797 C CA . LYS A 1 231 ? 22.484 -14.898 -7.141 1 97.81 231 LYS A CA 1
ATOM 1798 C C . LYS A 1 231 ? 22.234 -16.391 -7.359 1 97.81 231 LYS A C 1
ATOM 1800 O O . LYS A 1 231 ? 23.094 -17.219 -7.027 1 97.81 231 LYS A O 1
ATOM 1805 N N . LYS A 1 232 ? 21.109 -16.688 -7.973 1 96.19 232 LYS A N 1
ATOM 1806 C CA . LYS A 1 232 ? 20.75 -18.078 -8.227 1 96.19 232 LYS A CA 1
ATOM 1807 C C . LYS A 1 232 ? 21.188 -18.516 -9.625 1 96.19 232 LYS A C 1
ATOM 1809 O O . LYS A 1 232 ? 20.922 -19.641 -10.047 1 96.19 232 LYS A O 1
ATOM 1814 N N . GLY A 1 233 ? 21.812 -17.609 -10.32 1 96.75 233 GLY A N 1
ATOM 1815 C CA . GLY A 1 233 ? 22.359 -17.938 -11.633 1 96.75 233 GLY A CA 1
ATOM 1816 C C . GLY A 1 233 ? 21.312 -17.875 -12.734 1 96.75 233 GLY A C 1
ATOM 1817 O O . GLY A 1 233 ? 21.516 -18.438 -13.812 1 96.75 233 GLY A O 1
ATOM 1818 N N . ILE A 1 234 ? 20.188 -17.297 -12.461 1 96.88 234 ILE A N 1
ATOM 1819 C CA . ILE A 1 234 ? 19.125 -17.156 -13.445 1 96.88 234 ILE A CA 1
ATOM 1820 C C . ILE A 1 234 ? 19.281 -15.828 -14.18 1 96.88 234 ILE A C 1
ATOM 1822 O O . ILE A 1 234 ? 19.406 -14.773 -13.555 1 96.88 234 ILE A O 1
ATOM 1826 N N . HIS A 1 235 ? 19.219 -15.891 -15.477 1 95.19 235 HIS A N 1
ATOM 1827 C CA . HIS A 1 235 ? 19.469 -14.711 -16.297 1 95.19 235 HIS A CA 1
ATOM 1828 C C . HIS A 1 235 ? 18.203 -13.859 -16.422 1 95.19 235 HIS A C 1
ATOM 1830 O O . HIS A 1 235 ? 17.547 -13.891 -17.469 1 95.19 235 HIS A O 1
ATOM 1836 N N . LEU A 1 236 ? 17.906 -13.164 -15.5 1 96.88 236 LEU A N 1
ATOM 1837 C CA . LEU A 1 236 ? 16.875 -12.133 -15.445 1 96.88 236 LEU A CA 1
ATOM 1838 C C . LEU A 1 236 ? 17.484 -10.758 -15.211 1 96.88 236 LEU A C 1
ATOM 1840 O O . LEU A 1 236 ? 18.203 -10.562 -14.234 1 96.88 236 LEU A O 1
ATOM 1844 N N . THR A 1 237 ? 17.188 -9.703 -16.109 1 96.56 237 THR A N 1
ATOM 1845 C CA . THR A 1 237 ? 17.969 -8.469 -16.078 1 96.56 237 THR A CA 1
ATOM 1846 C C . THR A 1 237 ? 17.047 -7.25 -16.031 1 96.56 237 THR A C 1
ATOM 1848 O O . THR A 1 237 ? 15.836 -7.375 -16.172 1 96.56 237 THR A O 1
ATOM 1851 N N . GLU A 1 238 ? 17.703 -6.125 -15.812 1 97.19 238 GLU A N 1
ATOM 1852 C CA . GLU A 1 238 ? 17.016 -4.84 -15.867 1 97.19 238 GLU A CA 1
ATOM 1853 C C . GLU A 1 238 ? 16.359 -4.629 -17.219 1 97.19 238 GLU A C 1
ATOM 1855 O O . GLU A 1 238 ? 15.289 -4.02 -17.312 1 97.19 238 GLU A O 1
ATOM 1860 N N . GLU A 1 239 ? 16.969 -5.129 -18.188 1 96.19 239 GLU A N 1
ATOM 1861 C CA . GLU A 1 239 ? 16.406 -5.016 -19.531 1 96.19 239 GLU A CA 1
ATOM 1862 C C . GLU A 1 239 ? 15.078 -5.754 -19.641 1 96.19 239 GLU A C 1
ATOM 1864 O O . GLU A 1 239 ? 14.141 -5.273 -20.266 1 96.19 239 GLU A O 1
ATOM 1869 N N . ASP A 1 240 ? 14.984 -6.883 -19.031 1 95.75 240 ASP A N 1
ATOM 1870 C CA . ASP A 1 240 ? 13.734 -7.633 -19 1 95.75 240 ASP A CA 1
ATOM 1871 C C . ASP A 1 240 ? 12.625 -6.824 -18.328 1 95.75 240 ASP A C 1
ATOM 1873 O O . ASP A 1 240 ? 11.484 -6.828 -18.797 1 95.75 240 ASP A O 1
ATOM 1877 N N . LEU A 1 241 ? 13.016 -6.195 -17.297 1 96.38 241 LEU A N 1
ATOM 1878 C CA . LEU A 1 241 ? 12.078 -5.387 -16.516 1 96.38 241 LEU A CA 1
ATOM 1879 C C . LEU A 1 241 ? 11.562 -4.215 -17.344 1 96.38 241 LEU A C 1
ATOM 1881 O O . LEU A 1 241 ? 10.352 -3.984 -17.422 1 96.38 241 LEU A O 1
ATOM 1885 N N . MET A 1 242 ? 12.445 -3.531 -17.984 1 95.31 242 MET A N 1
ATOM 1886 C CA . MET A 1 242 ? 12.086 -2.332 -18.734 1 95.31 242 MET A CA 1
ATOM 1887 C C . MET A 1 242 ? 11.297 -2.691 -19.984 1 95.31 242 MET A C 1
ATOM 1889 O O . MET A 1 242 ? 10.359 -1.983 -20.359 1 95.31 242 MET A O 1
ATOM 1893 N N . GLU A 1 243 ? 11.641 -3.738 -20.594 1 93.44 243 GLU A N 1
ATOM 1894 C CA . GLU A 1 243 ? 10.93 -4.199 -21.781 1 93.44 243 GLU A CA 1
ATOM 1895 C C . GLU A 1 243 ? 9.492 -4.59 -21.453 1 93.44 243 GLU A C 1
ATOM 1897 O O . GLU A 1 243 ? 8.594 -4.453 -22.281 1 93.44 243 GLU A O 1
ATOM 1902 N N . HIS A 1 244 ? 9.312 -4.988 -20.266 1 93.69 244 HIS A N 1
ATOM 1903 C CA . HIS A 1 244 ? 7.992 -5.438 -19.844 1 93.69 244 HIS A CA 1
ATOM 1904 C C . HIS A 1 244 ? 7.012 -4.273 -19.781 1 93.69 244 HIS A C 1
ATOM 1906 O O . HIS A 1 244 ? 5.793 -4.477 -19.797 1 93.69 244 HIS A O 1
ATOM 1912 N N . ARG A 1 245 ? 7.453 -3.057 -19.75 1 93.12 245 ARG A N 1
ATOM 1913 C CA . ARG A 1 245 ? 6.574 -1.891 -19.734 1 93.12 245 ARG A CA 1
ATOM 1914 C C . ARG A 1 245 ? 5.688 -1.867 -20.984 1 93.12 245 ARG A C 1
ATOM 1916 O O . ARG A 1 245 ? 4.551 -1.394 -20.922 1 93.12 245 ARG A O 1
ATOM 1923 N N . THR A 1 246 ? 6.273 -2.361 -22.062 1 92.56 246 THR A N 1
ATOM 1924 C CA . THR A 1 246 ? 5.543 -2.355 -23.328 1 92.56 246 THR A CA 1
ATOM 1925 C C . THR A 1 246 ? 4.293 -3.227 -23.234 1 92.56 246 THR A C 1
ATOM 1927 O O . THR A 1 246 ? 3.338 -3.035 -23.984 1 92.56 246 THR A O 1
ATOM 1930 N N . TYR A 1 247 ? 4.352 -4.152 -22.375 1 90.12 247 TYR A N 1
ATOM 1931 C CA . TYR A 1 247 ? 3.207 -5.031 -22.156 1 90.12 247 TYR A CA 1
ATOM 1932 C C . TYR A 1 247 ? 1.962 -4.227 -21.812 1 90.12 247 TYR A C 1
ATOM 1934 O O . TYR A 1 247 ? 0.865 -4.531 -22.281 1 90.12 247 TYR A O 1
ATOM 1942 N N . PHE A 1 248 ? 2.055 -3.203 -21.047 1 93.38 248 PHE A N 1
ATOM 1943 C CA . PHE A 1 248 ? 0.915 -2.473 -20.516 1 93.38 248 PHE A CA 1
ATOM 1944 C C . PHE A 1 248 ? 0.263 -1.615 -21.594 1 93.38 248 PHE A C 1
ATOM 1946 O O . PHE A 1 248 ? -0.911 -1.254 -21.484 1 93.38 248 PHE A O 1
ATOM 1953 N N . GLU A 1 249 ? 1.026 -1.324 -22.578 1 91.75 249 GLU A N 1
ATOM 1954 C CA . GLU A 1 249 ? 0.467 -0.576 -23.703 1 91.75 249 GLU A CA 1
ATOM 1955 C C . GLU A 1 249 ? -0.567 -1.404 -24.469 1 91.75 249 GLU A C 1
ATOM 1957 O O . GLU A 1 249 ? -1.508 -0.856 -25.047 1 91.75 249 GLU A O 1
ATOM 1962 N N . GLY A 1 250 ? -0.349 -2.666 -24.422 1 91.06 250 GLY A N 1
ATOM 1963 C CA . GLY A 1 250 ? -1.242 -3.553 -25.156 1 91.06 250 GLY A CA 1
ATOM 1964 C C . GLY A 1 250 ? -2.279 -4.215 -24.266 1 91.06 250 GLY A C 1
ATOM 1965 O O . GLY A 1 250 ? -3.273 -4.754 -24.766 1 91.06 250 GLY A O 1
ATOM 1966 N N . ALA A 1 251 ? -2.133 -4.105 -23.016 1 89.69 251 ALA A N 1
ATOM 1967 C CA . ALA A 1 251 ? -3.055 -4.738 -22.078 1 89.69 251 ALA A CA 1
ATOM 1968 C C . ALA A 1 251 ? -4.348 -3.936 -21.953 1 89.69 251 ALA A C 1
ATOM 1970 O O . ALA A 1 251 ? -4.352 -2.717 -22.141 1 89.69 251 ALA A O 1
ATOM 1971 N N . PRO A 1 252 ? -5.453 -4.699 -21.688 1 90.62 252 PRO A N 1
ATOM 1972 C CA . PRO A 1 252 ? -6.672 -3.936 -21.406 1 90.62 252 PRO A CA 1
ATOM 1973 C C . PRO A 1 252 ? -6.5 -2.965 -20.25 1 90.62 252 PRO A C 1
ATOM 1975 O O . PRO A 1 252 ? -6.113 -3.375 -19.141 1 90.62 252 PRO A O 1
ATOM 1978 N N . PHE A 1 253 ? -6.879 -1.821 -20.5 1 94.5 253 PHE A N 1
ATOM 1979 C CA . PHE A 1 253 ? -6.645 -0.765 -19.516 1 94.5 253 PHE A CA 1
ATOM 1980 C C . PHE A 1 253 ? -7.285 -1.114 -18.188 1 94.5 253 PHE A C 1
ATOM 1982 O O . PHE A 1 253 ? -6.672 -0.935 -17.125 1 94.5 253 PHE A O 1
ATOM 1989 N N . TYR A 1 254 ? -8.422 -1.684 -18.188 1 94.38 254 TYR A N 1
ATOM 1990 C CA . TYR A 1 254 ? -9.156 -1.95 -16.953 1 94.38 254 TYR A CA 1
ATOM 1991 C C . TYR A 1 254 ? -9.023 -3.414 -16.547 1 94.38 254 TYR A C 1
ATOM 1993 O O . TYR A 1 254 ? -9.742 -3.881 -15.664 1 94.38 254 TYR A O 1
ATOM 2001 N N . GLY A 1 255 ? -8.086 -4.094 -17.234 1 91.69 255 GLY A N 1
ATOM 2002 C CA . GLY A 1 255 ? -7.789 -5.453 -16.812 1 91.69 255 GLY A CA 1
ATOM 2003 C C . GLY A 1 255 ? -7.152 -5.523 -15.438 1 91.69 255 GLY A C 1
ATOM 2004 O O . GLY A 1 255 ? -6.391 -4.633 -15.055 1 91.69 255 GLY A O 1
ATOM 2005 N N . LYS A 1 256 ? -7.5 -6.594 -14.688 1 91.94 256 LYS A N 1
ATOM 2006 C CA . LYS A 1 256 ? -7.02 -6.715 -13.312 1 91.94 256 LYS A CA 1
ATOM 2007 C C . LYS A 1 256 ? -6.195 -7.984 -13.125 1 91.94 256 LYS A C 1
ATOM 2009 O O . LYS A 1 256 ? -6.574 -9.055 -13.609 1 91.94 256 LYS A O 1
ATOM 2014 N N . PRO A 1 257 ? -5.039 -7.816 -12.43 1 91.12 257 PRO A N 1
ATOM 2015 C CA . PRO A 1 257 ? -4.293 -9.023 -12.078 1 91.12 257 PRO A CA 1
ATOM 2016 C C . PRO A 1 257 ? -5.043 -9.914 -11.094 1 91.12 257 PRO A C 1
ATOM 2018 O O . PRO A 1 257 ? -5.973 -9.453 -10.422 1 91.12 257 PRO A O 1
ATOM 2021 N N . SER A 1 258 ? -4.664 -11.18 -10.992 1 85.62 258 SER A N 1
ATOM 2022 C CA . SER A 1 258 ? -5.379 -12.203 -10.227 1 85.62 258 SER A CA 1
ATOM 2023 C C . SER A 1 258 ? -5.406 -11.859 -8.734 1 85.62 258 SER A C 1
ATOM 2025 O O . SER A 1 258 ? -6.41 -12.094 -8.062 1 85.62 258 SER A O 1
ATOM 2027 N N . THR A 1 259 ? -4.34 -11.273 -8.195 1 92.38 259 THR A N 1
ATOM 2028 C CA . THR A 1 259 ? -4.289 -10.961 -6.77 1 92.38 259 THR A CA 1
ATOM 2029 C C . THR A 1 259 ? -5.293 -9.859 -6.422 1 92.38 259 THR A C 1
ATOM 2031 O O . THR A 1 259 ? -5.91 -9.891 -5.359 1 92.38 259 THR A O 1
ATOM 2034 N N . LEU A 1 260 ? -5.391 -8.891 -7.293 1 94.19 260 LEU A N 1
ATOM 2035 C CA . LEU A 1 260 ? -6.402 -7.855 -7.102 1 94.19 260 LEU A CA 1
ATOM 2036 C C . LEU A 1 260 ? -7.805 -8.453 -7.09 1 94.19 260 LEU A C 1
ATOM 2038 O O . LEU A 1 260 ? -8.625 -8.109 -6.246 1 94.19 260 LEU A O 1
ATOM 2042 N N . GLN A 1 261 ? -8.031 -9.344 -7.965 1 87.56 261 GLN A N 1
ATOM 2043 C CA . GLN A 1 261 ? -9.328 -10.016 -8.039 1 87.56 261 GLN A CA 1
ATOM 2044 C C . GLN A 1 261 ? -9.625 -10.781 -6.754 1 87.56 261 GLN A C 1
ATOM 2046 O O . GLN A 1 261 ? -10.766 -10.781 -6.277 1 87.56 261 GLN A O 1
ATOM 2051 N N . ASP A 1 262 ? -8.641 -11.406 -6.262 1 87.69 262 ASP A N 1
ATOM 2052 C CA . ASP A 1 262 ? -8.805 -12.141 -5.008 1 87.69 262 ASP A CA 1
ATOM 2053 C C . ASP A 1 262 ? -9.18 -11.195 -3.869 1 87.69 262 ASP A C 1
ATOM 2055 O O . ASP A 1 262 ? -10.109 -11.469 -3.107 1 87.69 262 ASP A O 1
ATOM 2059 N N . ILE A 1 263 ? -8.5 -10.094 -3.73 1 94.12 263 ILE A N 1
ATOM 2060 C CA . ILE A 1 263 ? -8.75 -9.125 -2.672 1 94.12 263 ILE A CA 1
ATOM 2061 C C . ILE A 1 263 ? -10.164 -8.562 -2.811 1 94.12 263 ILE A C 1
ATOM 2063 O O . ILE A 1 263 ? -10.906 -8.469 -1.827 1 94.12 263 ILE A O 1
ATOM 2067 N N . GLU A 1 264 ? -10.555 -8.25 -4.016 1 92.12 264 GLU A N 1
ATOM 2068 C CA . GLU A 1 264 ? -11.875 -7.68 -4.262 1 92.12 264 GLU A CA 1
ATOM 2069 C C . GLU A 1 264 ? -12.977 -8.688 -3.953 1 92.12 264 GLU A C 1
ATOM 2071 O O . GLU A 1 264 ? -14.07 -8.312 -3.518 1 92.12 264 GLU A O 1
ATOM 2076 N N . ALA A 1 265 ? -12.648 -9.945 -4.148 1 85.12 265 ALA A N 1
ATOM 2077 C CA . ALA A 1 265 ? -13.625 -11.008 -3.92 1 85.12 265 ALA A CA 1
ATOM 2078 C C . ALA A 1 265 ? -13.594 -11.477 -2.467 1 85.12 265 ALA A C 1
ATOM 2080 O O . ALA A 1 265 ? -14.367 -12.359 -2.078 1 85.12 265 ALA A O 1
ATOM 2081 N N . GLY A 1 266 ? -12.672 -10.93 -1.723 1 90.69 266 GLY A N 1
ATOM 2082 C CA . GLY A 1 266 ? -12.578 -11.297 -0.319 1 90.69 266 GLY A CA 1
ATOM 2083 C C . GLY A 1 266 ? -11.93 -12.648 -0.098 1 90.69 266 GLY A C 1
ATOM 2084 O O . GLY A 1 266 ? -12.203 -13.32 0.902 1 90.69 266 GLY A O 1
ATOM 2085 N N . ARG A 1 267 ? -11.07 -13.109 -1.01 1 83.75 267 ARG A N 1
ATOM 2086 C CA . ARG A 1 267 ? -10.383 -14.391 -0.916 1 83.75 267 ARG A CA 1
ATOM 2087 C C . ARG A 1 267 ? -8.953 -14.211 -0.427 1 83.75 267 ARG A C 1
ATOM 2089 O O . ARG A 1 267 ? -8.383 -13.125 -0.548 1 83.75 267 ARG A O 1
ATOM 2096 N N . LYS A 1 268 ? -8.492 -15.32 0.151 1 89.44 268 LYS A N 1
ATOM 2097 C CA . LYS A 1 268 ? -7.066 -15.336 0.462 1 89.44 268 LYS A CA 1
ATOM 2098 C C . LYS A 1 268 ? -6.227 -15.32 -0.812 1 89.44 268 LYS A C 1
ATOM 2100 O O . LYS A 1 268 ? -6.645 -15.844 -1.846 1 89.44 268 LYS A O 1
ATOM 2105 N N . THR A 1 269 ? -5.039 -14.695 -0.654 1 91.38 269 THR A N 1
ATOM 2106 C CA . THR A 1 269 ? -4.18 -14.539 -1.822 1 91.38 269 THR A CA 1
ATOM 2107 C C . THR A 1 269 ? -3.021 -15.531 -1.777 1 91.38 269 THR A C 1
ATOM 2109 O O . THR A 1 269 ? -2.973 -16.391 -0.904 1 91.38 269 THR A O 1
ATOM 2112 N N . GLU A 1 270 ? -2.16 -15.367 -2.754 1 89.38 270 GLU A N 1
ATOM 2113 C CA . GLU A 1 270 ? -0.95 -16.172 -2.838 1 89.38 270 GLU A CA 1
ATOM 2114 C C . GLU A 1 270 ? 0.277 -15.383 -2.4 1 89.38 270 GLU A C 1
ATOM 2116 O O . GLU A 1 270 ? 1.374 -15.594 -2.926 1 89.38 270 GLU A O 1
ATOM 2121 N N . VAL A 1 271 ? 0.068 -14.492 -1.466 1 95.44 271 VAL A N 1
ATOM 2122 C CA . VAL A 1 271 ? 1.121 -13.57 -1.065 1 95.44 271 VAL A CA 1
ATOM 2123 C C . VAL A 1 271 ? 2.312 -14.344 -0.51 1 95.44 271 VAL A C 1
ATOM 2125 O O . VAL A 1 271 ? 3.463 -13.945 -0.694 1 95.44 271 VAL A O 1
ATOM 2128 N N . GLU A 1 272 ? 2.104 -15.492 0.084 1 93.38 272 GLU A N 1
ATOM 2129 C CA . GLU A 1 272 ? 3.184 -16.312 0.621 1 93.38 272 GLU A CA 1
ATOM 2130 C C . GLU A 1 272 ? 4.113 -16.797 -0.489 1 93.38 272 GLU A C 1
ATOM 2132 O O . GLU A 1 272 ? 5.32 -16.938 -0.279 1 93.38 272 GLU A O 1
ATOM 2137 N N . MET A 1 273 ? 3.564 -16.953 -1.655 1 93.19 273 MET A N 1
ATOM 2138 C CA . MET A 1 273 ? 4.332 -17.469 -2.783 1 93.19 273 MET A CA 1
ATOM 2139 C C . MET A 1 273 ? 5.023 -16.344 -3.535 1 93.19 273 MET A C 1
ATOM 2141 O O . MET A 1 273 ? 5.918 -16.578 -4.348 1 93.19 273 MET A O 1
ATOM 2145 N N . PHE A 1 274 ? 4.594 -15.164 -3.256 1 96.38 274 PHE A N 1
ATOM 2146 C CA . PHE A 1 274 ? 5.16 -14 -3.922 1 96.38 274 PHE A CA 1
ATOM 2147 C C . PHE A 1 274 ? 6.074 -13.227 -2.979 1 96.38 274 PHE A C 1
ATOM 2149 O O . PHE A 1 274 ? 7.238 -13.578 -2.805 1 96.38 274 PHE A O 1
ATOM 2156 N N . ALA A 1 275 ? 5.508 -12.336 -2.246 1 98.06 275 ALA A N 1
ATOM 2157 C CA . ALA A 1 275 ? 6.32 -11.547 -1.327 1 98.06 275 ALA A CA 1
ATOM 2158 C C . ALA A 1 275 ? 6.957 -12.43 -0.26 1 98.06 275 ALA A C 1
ATOM 2160 O O . ALA A 1 275 ? 8.117 -12.234 0.105 1 98.06 275 ALA A O 1
ATOM 2161 N N . GLY A 1 276 ? 6.203 -13.352 0.269 1 97.25 276 GLY A N 1
ATOM 2162 C CA . GLY A 1 276 ? 6.758 -14.258 1.259 1 97.25 276 GLY A CA 1
ATOM 2163 C C . GLY A 1 276 ? 7.988 -15 0.767 1 97.25 276 GLY A C 1
ATOM 2164 O O . GLY A 1 276 ? 8.992 -15.086 1.479 1 97.25 276 GLY A O 1
ATOM 2165 N N . ALA A 1 277 ? 7.898 -15.5 -0.419 1 96.62 277 ALA A N 1
ATOM 2166 C CA . ALA A 1 277 ? 9.023 -16.219 -1.018 1 96.62 277 ALA A CA 1
ATOM 2167 C C . ALA A 1 277 ? 10.219 -15.289 -1.218 1 96.62 277 ALA A C 1
ATOM 2169 O O . ALA A 1 277 ? 11.359 -15.664 -0.93 1 96.62 277 ALA A O 1
ATOM 2170 N N . VAL A 1 278 ? 9.984 -14.094 -1.687 1 98.56 278 VAL A N 1
ATOM 2171 C CA . VAL A 1 278 ? 11.047 -13.125 -1.933 1 98.56 278 VAL A CA 1
ATOM 2172 C C . VAL A 1 278 ? 11.766 -12.797 -0.623 1 98.56 278 VAL A C 1
ATOM 2174 O O . VAL A 1 278 ? 12.992 -12.758 -0.572 1 98.56 278 VAL A O 1
ATOM 2177 N N . ILE A 1 279 ? 11.008 -12.57 0.424 1 98.38 279 ILE A N 1
ATOM 2178 C CA . ILE A 1 279 ? 11.562 -12.234 1.73 1 98.38 279 ILE A CA 1
ATOM 2179 C C . ILE A 1 279 ? 12.43 -13.383 2.232 1 98.38 279 ILE A C 1
ATOM 2181 O O . ILE A 1 279 ? 13.562 -13.172 2.678 1 98.38 279 ILE A O 1
ATOM 2185 N N . ARG A 1 280 ? 11.93 -14.594 2.137 1 96.94 280 ARG A N 1
ATOM 2186 C CA . ARG A 1 280 ? 12.656 -15.766 2.604 1 96.94 280 ARG A CA 1
ATOM 2187 C C . ARG A 1 280 ? 13.953 -15.953 1.815 1 96.94 280 ARG A C 1
ATOM 2189 O O . ARG A 1 280 ? 15.023 -16.125 2.402 1 96.94 280 ARG A O 1
ATOM 2196 N N . MET A 1 281 ? 13.867 -15.914 0.516 1 97.56 281 MET A N 1
ATOM 2197 C CA . MET A 1 281 ? 15.047 -16.109 -0.319 1 97.56 281 MET A CA 1
ATOM 2198 C C . MET A 1 281 ? 16.047 -14.969 -0.124 1 97.56 281 MET A C 1
ATOM 2200 O O . MET A 1 281 ? 17.25 -15.195 -0.121 1 97.56 281 MET A O 1
ATOM 2204 N N . GLY A 1 282 ? 15.492 -13.742 -0.05 1 98.38 282 GLY A N 1
ATOM 2205 C CA . GLY A 1 282 ? 16.375 -12.625 0.237 1 98.38 282 GLY A CA 1
ATOM 2206 C C . GLY A 1 282 ? 17.188 -12.805 1.502 1 98.38 282 GLY A C 1
ATOM 2207 O O . GLY A 1 282 ? 18.391 -12.562 1.51 1 98.38 282 GLY A O 1
ATOM 2208 N N . LYS A 1 283 ? 16.562 -13.25 2.543 1 98.12 283 LYS A N 1
ATOM 2209 C CA . LYS A 1 283 ? 17.234 -13.508 3.811 1 98.12 283 LYS A CA 1
ATOM 2210 C C . LYS A 1 283 ? 18.312 -14.57 3.652 1 98.12 283 LYS A C 1
ATOM 2212 O O . LYS A 1 283 ? 19.438 -14.414 4.148 1 98.12 283 LYS A O 1
ATOM 2217 N N . GLU A 1 284 ? 18.031 -15.625 2.99 1 97.38 284 GLU A N 1
ATOM 2218 C CA . GLU A 1 284 ? 18.969 -16.734 2.771 1 97.38 284 GLU A CA 1
ATOM 2219 C C . GLU A 1 284 ? 20.188 -16.266 1.986 1 97.38 284 GLU A C 1
ATOM 2221 O O . GLU A 1 284 ? 21.312 -16.734 2.236 1 97.38 284 GLU A O 1
ATOM 2226 N N . LEU A 1 285 ? 20.016 -15.32 1.106 1 98.19 285 LEU A N 1
ATOM 2227 C CA . LEU A 1 285 ? 21.062 -14.922 0.181 1 98.19 285 LEU A CA 1
ATOM 2228 C C . LEU A 1 285 ? 21.719 -13.625 0.626 1 98.19 285 LEU A C 1
ATOM 2230 O O . LEU A 1 285 ? 22.672 -13.148 -0.007 1 98.19 285 LEU A O 1
ATOM 2234 N N . GLY A 1 286 ? 21.188 -13.023 1.701 1 98 286 GLY A N 1
ATOM 2235 C CA . GLY A 1 286 ? 21.703 -11.75 2.176 1 98 286 GLY A CA 1
ATOM 2236 C C . GLY A 1 286 ? 21.297 -10.578 1.299 1 98 286 GLY A C 1
ATOM 2237 O O . GLY A 1 286 ? 22.062 -9.625 1.139 1 98 286 GLY A O 1
ATOM 2238 N N . ILE A 1 287 ? 20.203 -10.633 0.626 1 97.88 287 ILE A N 1
ATOM 2239 C CA . ILE A 1 287 ? 19.688 -9.578 -0.238 1 97.88 287 ILE A CA 1
ATOM 2240 C C . ILE A 1 287 ? 18.531 -8.875 0.455 1 97.88 287 ILE A C 1
ATOM 2242 O O . ILE A 1 287 ? 17.516 -9.508 0.802 1 97.88 287 ILE A O 1
ATOM 2246 N N . PRO A 1 288 ? 18.609 -7.531 0.707 1 96.81 288 PRO A N 1
ATOM 2247 C CA . PRO A 1 288 ? 17.484 -6.809 1.305 1 96.81 288 PRO A CA 1
ATOM 2248 C C . PRO A 1 288 ? 16.25 -6.785 0.402 1 96.81 288 PRO A C 1
ATOM 2250 O O . PRO A 1 288 ? 16.375 -6.652 -0.818 1 96.81 288 PRO A O 1
ATOM 2253 N N . THR A 1 289 ? 15.078 -6.957 1 1 97.88 289 THR A N 1
ATOM 2254 C CA . THR A 1 289 ? 13.836 -6.973 0.234 1 97.88 289 THR A CA 1
ATOM 2255 C C . THR A 1 289 ? 12.789 -6.07 0.884 1 97.88 289 THR A C 1
ATOM 2257 O O . THR A 1 289 ? 11.672 -6.508 1.161 1 97.88 289 THR A O 1
ATOM 2260 N N . PRO A 1 290 ? 13.078 -4.789 1.073 1 96.88 290 PRO A N 1
ATOM 2261 C CA . PRO A 1 290 ? 12.156 -3.906 1.796 1 96.88 290 PRO A CA 1
ATOM 2262 C C . PRO A 1 290 ? 10.812 -3.748 1.088 1 96.88 290 PRO A C 1
ATOM 2264 O O . PRO A 1 290 ? 9.781 -3.613 1.743 1 96.88 290 PRO A O 1
ATOM 2267 N N . TYR A 1 291 ? 10.805 -3.703 -0.202 1 97.75 291 TYR A N 1
ATOM 2268 C CA . TYR A 1 291 ? 9.555 -3.508 -0.919 1 97.75 291 TYR A CA 1
ATOM 2269 C C . TYR A 1 291 ? 8.641 -4.719 -0.761 1 97.75 291 TYR A C 1
ATOM 2271 O O . TYR A 1 291 ? 7.441 -4.57 -0.502 1 97.75 291 TYR A O 1
ATOM 2279 N N . ASN A 1 292 ? 9.234 -5.859 -0.88 1 98.56 292 ASN A N 1
ATOM 2280 C CA . ASN A 1 292 ? 8.406 -7.055 -0.734 1 98.56 292 ASN A CA 1
ATOM 2281 C C . ASN A 1 292 ? 8.008 -7.285 0.72 1 98.56 292 ASN A C 1
ATOM 2283 O O . ASN A 1 292 ? 6.938 -7.836 0.994 1 98.56 292 ASN A O 1
ATOM 2287 N N . GLN A 1 293 ? 8.844 -6.855 1.659 1 98.12 293 GLN A N 1
ATOM 2288 C CA . GLN A 1 293 ? 8.406 -6.867 3.051 1 98.12 293 GLN A CA 1
ATOM 2289 C C . GLN A 1 293 ? 7.164 -6.004 3.244 1 98.12 293 GLN A C 1
ATOM 2291 O O . GLN A 1 293 ? 6.207 -6.418 3.902 1 98.12 293 GLN A O 1
ATOM 2296 N N . MET A 1 294 ? 7.16 -4.891 2.678 1 97.94 294 MET A N 1
ATOM 2297 C CA . MET A 1 294 ? 6.016 -3.988 2.783 1 97.94 294 MET A CA 1
ATOM 2298 C C . MET A 1 294 ? 4.797 -4.57 2.076 1 97.94 294 MET A C 1
ATOM 2300 O O . MET 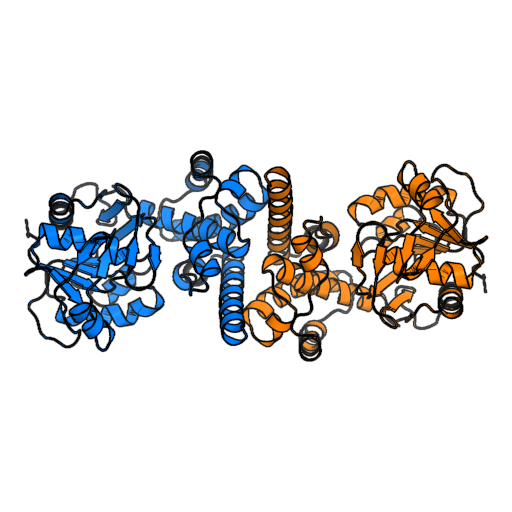A 1 294 ? 3.691 -4.555 2.621 1 97.94 294 MET A O 1
ATOM 2304 N N . PHE A 1 295 ? 5.039 -5.051 0.856 1 98.69 295 PHE A N 1
ATOM 2305 C CA . PHE A 1 295 ? 3.932 -5.648 0.115 1 98.69 295 PHE A CA 1
ATOM 2306 C C . PHE A 1 295 ? 3.281 -6.766 0.92 1 98.69 295 PHE A C 1
ATOM 2308 O O . PHE A 1 295 ? 2.053 -6.867 0.973 1 98.69 295 PHE A O 1
ATOM 2315 N N . TYR A 1 296 ? 4.148 -7.559 1.533 1 98.69 296 TYR A N 1
ATOM 2316 C CA . TYR A 1 296 ? 3.662 -8.688 2.322 1 98.69 296 TYR A CA 1
ATOM 2317 C C . TYR A 1 296 ? 2.705 -8.219 3.412 1 98.69 296 TYR A C 1
ATOM 2319 O O . TYR A 1 296 ? 1.585 -8.719 3.521 1 98.69 296 TYR A O 1
ATOM 2327 N N . HIS A 1 297 ? 3.111 -7.273 4.141 1 98.75 297 HIS A N 1
ATOM 2328 C CA . HIS A 1 297 ? 2.309 -6.801 5.266 1 98.75 297 HIS A CA 1
ATOM 2329 C C . HIS A 1 297 ? 1.069 -6.055 4.781 1 98.75 297 HIS A C 1
ATOM 2331 O O . HIS A 1 297 ? 0.017 -6.113 5.422 1 98.75 297 HIS A O 1
ATOM 2337 N N . CYS A 1 298 ? 1.159 -5.34 3.684 1 98.81 298 CYS A N 1
ATOM 2338 C CA . CYS A 1 298 ? -0.016 -4.691 3.109 1 98.81 298 CYS A CA 1
ATOM 2339 C C . CYS A 1 298 ? -1.084 -5.719 2.752 1 98.81 298 CYS A C 1
ATOM 2341 O O . CYS A 1 298 ? -2.244 -5.578 3.145 1 98.81 298 CYS A O 1
ATOM 2343 N N . ILE A 1 299 ? -0.658 -6.742 2.025 1 98.62 299 ILE A N 1
ATOM 2344 C CA . ILE A 1 299 ? -1.608 -7.738 1.54 1 98.62 299 ILE A CA 1
ATOM 2345 C C . ILE A 1 299 ? -2.209 -8.5 2.721 1 98.62 299 ILE A C 1
ATOM 2347 O O . ILE A 1 299 ? -3.416 -8.742 2.762 1 98.62 299 ILE A O 1
ATOM 2351 N N . LYS A 1 300 ? -1.362 -8.867 3.672 1 98.56 300 LYS A N 1
ATOM 2352 C CA . LYS A 1 300 ? -1.864 -9.547 4.863 1 98.56 300 LYS A CA 1
ATOM 2353 C C . LYS A 1 300 ? -2.881 -8.68 5.602 1 98.56 300 LYS A C 1
ATOM 2355 O O . LYS A 1 300 ? -3.865 -9.188 6.137 1 98.56 300 LYS A O 1
ATOM 2360 N N . THR A 1 301 ? -2.652 -7.41 5.691 1 98.69 301 THR A N 1
ATOM 2361 C CA . THR A 1 301 ? -3.588 -6.484 6.32 1 98.69 301 THR A CA 1
ATOM 2362 C C . THR A 1 301 ? -4.914 -6.461 5.566 1 98.69 301 THR A C 1
ATOM 2364 O O . THR A 1 301 ? -5.984 -6.484 6.184 1 98.69 301 THR A O 1
ATOM 2367 N N . LEU A 1 302 ? -4.844 -6.426 4.262 1 98.5 302 LEU A N 1
ATOM 2368 C CA . LEU A 1 302 ? -6.051 -6.41 3.443 1 98.5 302 LEU A CA 1
ATOM 2369 C C . LEU A 1 302 ? -6.855 -7.691 3.637 1 98.5 302 LEU A C 1
ATOM 2371 O O . LEU A 1 302 ? -8.086 -7.656 3.684 1 98.5 302 LEU A O 1
ATOM 2375 N N . GLU A 1 303 ? -6.145 -8.812 3.707 1 97.44 303 GLU A N 1
ATOM 2376 C CA . GLU A 1 303 ? -6.824 -10.078 3.971 1 97.44 303 GLU A CA 1
ATOM 2377 C C . GLU A 1 303 ? -7.535 -10.055 5.32 1 97.44 303 GLU A C 1
ATOM 2379 O O . GLU A 1 303 ? -8.68 -10.5 5.434 1 97.44 303 GLU A O 1
ATOM 2384 N N . THR A 1 304 ? -6.848 -9.539 6.328 1 98 304 THR A N 1
ATOM 2385 C CA . THR A 1 304 ? -7.434 -9.414 7.66 1 98 304 THR A CA 1
ATOM 2386 C C . THR A 1 304 ? -8.672 -8.523 7.625 1 98 304 THR A C 1
ATOM 2388 O O . THR A 1 304 ? -9.688 -8.844 8.242 1 98 304 THR A O 1
ATOM 2391 N N . TRP A 1 305 ? -8.586 -7.449 6.961 1 97.75 305 TRP A N 1
ATOM 2392 C CA . TRP A 1 305 ? -9.703 -6.512 6.879 1 97.75 305 TRP A CA 1
ATOM 2393 C C . TRP A 1 305 ? -10.898 -7.152 6.172 1 97.75 305 TRP A C 1
ATOM 2395 O O . TRP A 1 305 ? -12.039 -6.996 6.613 1 97.75 305 TRP A O 1
ATOM 2405 N N . ASN A 1 306 ? -10.656 -7.836 5.09 1 96.62 306 ASN A N 1
ATOM 2406 C CA . ASN A 1 306 ? -11.703 -8.555 4.379 1 96.62 306 ASN A CA 1
ATOM 2407 C C . ASN A 1 306 ? -12.406 -9.562 5.285 1 96.62 306 ASN A C 1
ATOM 2409 O O . ASN A 1 306 ? -13.633 -9.688 5.262 1 96.62 306 ASN A O 1
ATOM 2413 N N . ASP A 1 307 ? -11.594 -10.273 6.043 1 96.38 307 ASP A N 1
ATOM 2414 C CA . ASP A 1 307 ? -12.164 -11.25 6.977 1 96.38 307 ASP A CA 1
ATOM 2415 C C . ASP A 1 307 ? -13.062 -10.562 8.008 1 96.38 307 ASP A C 1
ATOM 2417 O O . ASP A 1 307 ? -14.141 -11.062 8.32 1 96.38 307 ASP A O 1
ATOM 2421 N N . HIS A 1 308 ? -12.617 -9.453 8.5 1 95.94 308 HIS A N 1
ATOM 2422 C CA . HIS A 1 308 ? -13.375 -8.703 9.492 1 95.94 308 HIS A CA 1
ATOM 2423 C C . HIS A 1 308 ? -14.703 -8.227 8.922 1 95.94 308 HIS A C 1
ATOM 2425 O O . HIS A 1 308 ? -15.734 -8.273 9.594 1 95.94 308 HIS A O 1
ATOM 2431 N N . GLN A 1 309 ? -14.656 -7.715 7.75 1 92.94 309 GLN A N 1
ATOM 2432 C CA . GLN A 1 309 ? -15.859 -7.188 7.121 1 92.94 309 GLN A CA 1
ATOM 2433 C C . GLN A 1 309 ? -16.891 -8.289 6.875 1 92.94 309 GLN A C 1
ATOM 2435 O O . GLN A 1 309 ? -18.094 -8.062 6.965 1 92.94 309 GLN A O 1
ATOM 2440 N N . LYS A 1 310 ? -16.406 -9.438 6.57 1 86.94 310 LYS A N 1
ATOM 2441 C CA . LYS A 1 310 ? -17.297 -10.578 6.363 1 86.94 310 LYS A CA 1
ATOM 2442 C C . LYS A 1 310 ? -18 -10.977 7.656 1 86.94 310 LYS A C 1
ATOM 2444 O O . LYS A 1 310 ? -19.172 -11.336 7.645 1 86.94 310 LYS A O 1
ATOM 2449 N N . ASP A 1 311 ? -17.281 -10.758 8.648 1 86.31 311 ASP A N 1
ATOM 2450 C CA . ASP A 1 311 ? -17.797 -11.195 9.938 1 86.31 311 ASP A CA 1
ATOM 2451 C C . ASP A 1 311 ? -18.75 -10.156 10.531 1 86.31 311 ASP A C 1
ATOM 2453 O O . ASP A 1 311 ? -19.5 -10.453 11.453 1 86.31 311 ASP A O 1
ATOM 2457 N N . HIS A 1 312 ? -18.578 -8.906 10.109 1 76.88 312 HIS A N 1
ATOM 2458 C CA . HIS A 1 312 ? -19.375 -7.844 10.719 1 76.88 312 HIS A CA 1
ATOM 2459 C C . HIS A 1 312 ? -20.359 -7.246 9.711 1 76.88 312 HIS A C 1
ATOM 2461 O O . HIS A 1 312 ? -20.938 -6.184 9.953 1 76.88 312 HIS A O 1
ATOM 2467 N N . LYS A 1 313 ? -20.484 -7.777 8.57 1 64 313 LYS A N 1
ATOM 2468 C CA . LYS A 1 313 ? -21.562 -7.406 7.668 1 64 313 LYS A CA 1
ATOM 2469 C C . LYS A 1 313 ? -22.906 -7.926 8.172 1 64 313 LYS A C 1
ATOM 2471 O O . LYS A 1 313 ? -22.969 -8.977 8.828 1 64 313 LYS A O 1
ATOM 2476 N N . MET B 1 1 ? 2.564 43.531 28.453 1 57.47 1 MET B N 1
ATOM 2477 C CA . MET B 1 1 ? 2.336 42.438 27.5 1 57.47 1 MET B CA 1
ATOM 2478 C C . MET B 1 1 ? 1.752 42.969 26.203 1 57.47 1 MET B C 1
ATOM 2480 O O . MET B 1 1 ? 0.883 43.844 26.219 1 57.47 1 MET B O 1
ATOM 2484 N N . ARG B 1 2 ? 2.58 42.688 25.125 1 81.38 2 ARG B N 1
ATOM 2485 C CA . ARG B 1 2 ? 2.021 43.25 23.891 1 81.38 2 ARG B CA 1
ATOM 2486 C C . ARG B 1 2 ? 0.714 42.531 23.516 1 81.38 2 ARG B C 1
ATOM 2488 O O . ARG B 1 2 ? 0.662 41.312 23.438 1 81.38 2 ARG B O 1
ATOM 2495 N N . GLU B 1 3 ? -0.338 43.188 23.625 1 92.62 3 GLU B N 1
ATOM 2496 C CA . GLU B 1 3 ? -1.69 42.719 23.344 1 92.62 3 GLU B CA 1
ATOM 2497 C C . GLU B 1 3 ? -1.917 42.562 21.844 1 92.62 3 GLU B C 1
ATOM 2499 O O . GLU B 1 3 ? -1.472 43.375 21.047 1 92.62 3 GLU B O 1
ATOM 2504 N N . ILE B 1 4 ? -2.52 41.438 21.531 1 97.44 4 ILE B N 1
ATOM 2505 C CA . ILE B 1 4 ? -2.939 41.25 20.156 1 97.44 4 ILE B CA 1
ATOM 2506 C C . ILE B 1 4 ? -4.258 41.969 19.891 1 97.44 4 ILE B C 1
ATOM 2508 O O . ILE B 1 4 ? -5.281 41.625 20.5 1 97.44 4 ILE B O 1
ATOM 2512 N N . LYS B 1 5 ? -4.223 42.844 19 1 97.44 5 LYS B N 1
ATOM 2513 C CA . LYS B 1 5 ? -5.41 43.656 18.719 1 97.44 5 LYS B CA 1
ATOM 2514 C C . LYS B 1 5 ? -5.938 43.375 17.312 1 97.44 5 LYS B C 1
ATOM 2516 O O . LYS B 1 5 ? -7.133 43.531 17.047 1 97.44 5 LYS B O 1
ATOM 2521 N N . LYS B 1 6 ? -5.035 43.031 16.469 1 97.94 6 LYS B N 1
ATOM 2522 C CA . LYS B 1 6 ? -5.379 42.75 15.078 1 97.94 6 LYS B CA 1
ATOM 2523 C C . LYS B 1 6 ? -4.797 41.438 14.609 1 97.94 6 LYS B C 1
ATOM 2525 O O . LYS B 1 6 ? -3.648 41.094 14.922 1 97.94 6 LYS B O 1
ATOM 2530 N N . ALA B 1 7 ? -5.641 40.688 13.867 1 98.56 7 ALA B N 1
ATOM 2531 C CA . ALA B 1 7 ? -5.168 39.406 13.352 1 98.56 7 ALA B CA 1
ATOM 2532 C C . ALA B 1 7 ? -5.59 39.219 11.898 1 98.56 7 ALA B C 1
ATOM 2534 O O . ALA B 1 7 ? -6.57 39.812 11.445 1 98.56 7 ALA B O 1
ATOM 2535 N N . ALA B 1 8 ? -4.816 38.469 11.195 1 98.56 8 ALA B N 1
ATOM 2536 C CA . ALA B 1 8 ? -5.117 38.062 9.82 1 98.56 8 ALA B CA 1
ATOM 2537 C C . ALA B 1 8 ? -4.934 36.562 9.625 1 98.56 8 ALA B C 1
ATOM 2539 O O . ALA B 1 8 ? -4.094 35.938 10.289 1 98.56 8 ALA B O 1
ATOM 2540 N N . LEU B 1 9 ? -5.727 36.031 8.797 1 98.69 9 LEU B N 1
ATOM 2541 C CA . LEU B 1 9 ? -5.676 34.594 8.492 1 98.69 9 LEU B CA 1
ATOM 2542 C C . LEU B 1 9 ? -5.664 34.375 6.984 1 98.69 9 LEU B C 1
ATOM 2544 O O . LEU B 1 9 ? -6.41 35.031 6.246 1 98.69 9 LEU B O 1
ATOM 2548 N N . ILE B 1 10 ? -4.738 33.562 6.512 1 98.25 10 ILE B N 1
ATOM 2549 C CA . ILE B 1 10 ? -4.75 33.156 5.117 1 98.25 10 ILE B CA 1
ATOM 2550 C C . ILE B 1 10 ? -5.012 31.641 5.039 1 98.25 10 ILE B C 1
ATOM 2552 O O . ILE B 1 10 ? -4.363 30.859 5.73 1 98.25 10 ILE B O 1
ATOM 2556 N N . GLY B 1 11 ? -5.953 31.281 4.246 1 95.81 11 GLY B N 1
ATOM 2557 C CA . GLY B 1 11 ? -6.379 29.891 4.16 1 95.81 11 GLY B CA 1
ATOM 2558 C C . GLY B 1 11 ? -7.633 29.609 4.965 1 95.81 11 GLY B C 1
ATOM 2559 O O . GLY B 1 11 ? -7.566 28.969 6.02 1 95.81 11 GLY B O 1
ATOM 2560 N N . LEU B 1 12 ? -8.773 29.969 4.418 1 94.69 12 LEU B N 1
ATOM 2561 C CA . LEU B 1 12 ? -10.055 29.703 5.07 1 94.69 12 LEU B CA 1
ATOM 2562 C C . LEU B 1 12 ? -10.672 28.406 4.566 1 94.69 12 LEU B C 1
ATOM 2564 O O . LEU B 1 12 ? -11.742 28.422 3.963 1 94.69 12 LEU B O 1
ATOM 2568 N N . GLY B 1 13 ? -10.023 27.375 4.859 1 90.81 13 GLY B N 1
ATOM 2569 C CA . GLY B 1 13 ? -10.547 26.031 4.672 1 90.81 13 GLY B CA 1
ATOM 2570 C C . GLY B 1 13 ? -11 25.375 5.961 1 90.81 13 GLY B C 1
ATOM 2571 O O . GLY B 1 13 ? -11.453 26.062 6.883 1 90.81 13 GLY B O 1
ATOM 2572 N N . ALA B 1 14 ? -10.938 24.078 6.043 1 88.38 14 ALA B N 1
ATOM 2573 C CA . ALA 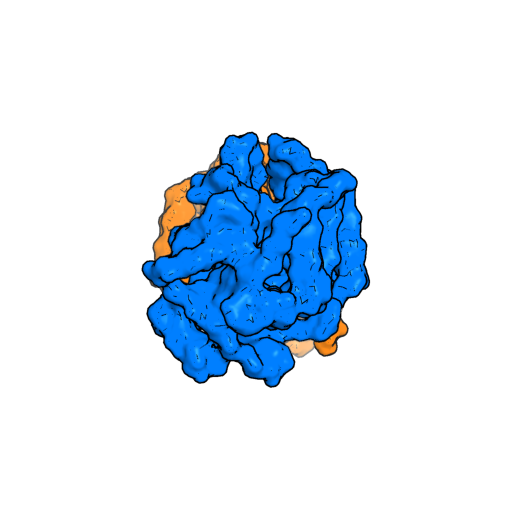B 1 14 ? -11.391 23.344 7.211 1 88.38 14 ALA B CA 1
ATOM 2574 C C . ALA B 1 14 ? -10.68 23.797 8.477 1 88.38 14 ALA B C 1
ATOM 2576 O O . ALA B 1 14 ? -11.312 24.062 9.5 1 88.38 14 ALA B O 1
ATOM 2577 N N . ILE B 1 15 ? -9.367 23.953 8.344 1 91.81 15 ILE B N 1
ATOM 2578 C CA . ILE B 1 15 ? -8.555 24.312 9.5 1 91.81 15 ILE B CA 1
ATOM 2579 C C . ILE B 1 15 ? -8.758 25.797 9.828 1 91.81 15 ILE B C 1
ATOM 2581 O O . ILE B 1 15 ? -8.984 26.156 10.984 1 91.81 15 ILE B O 1
ATOM 2585 N N . GLY B 1 16 ? -8.688 26.594 8.805 1 95.31 16 GLY B N 1
ATOM 2586 C CA . GLY B 1 16 ? -8.922 28.016 9.016 1 95.31 16 GLY B CA 1
ATOM 2587 C C . GLY B 1 16 ? -10.312 28.312 9.539 1 95.31 16 GLY B C 1
ATOM 2588 O O . GLY B 1 16 ? -10.5 29.25 10.328 1 95.31 16 GLY B O 1
ATOM 2589 N N . GLY B 1 17 ? -11.227 27.547 9.062 1 94.56 17 GLY B N 1
ATOM 2590 C CA . GLY B 1 17 ? -12.602 27.703 9.516 1 94.56 17 GLY B CA 1
ATOM 2591 C C . GLY B 1 17 ? -12.797 27.344 10.977 1 94.56 17 GLY B C 1
ATOM 2592 O O . GLY B 1 17 ? -13.719 27.844 11.625 1 94.56 17 GLY B O 1
ATOM 2593 N N . PHE B 1 18 ? -12 26.531 11.453 1 94.81 18 PHE B N 1
ATOM 2594 C CA . PHE B 1 18 ? -12.031 26.188 12.867 1 94.81 18 PHE B CA 1
ATOM 2595 C C . PHE B 1 18 ? -11.562 27.375 13.719 1 94.81 18 PHE B C 1
ATOM 2597 O O . PHE B 1 18 ? -12.156 27.672 14.758 1 94.81 18 PHE B O 1
ATOM 2604 N N . ALA B 1 19 ? -10.609 28.125 13.266 1 96.75 19 ALA B N 1
ATOM 2605 C CA . ALA B 1 19 ? -9.969 29.156 14.062 1 96.75 19 ALA B CA 1
ATOM 2606 C C . ALA B 1 19 ? -10.633 30.516 13.844 1 96.75 19 ALA B C 1
ATOM 2608 O O . ALA B 1 19 ? -10.742 31.312 14.773 1 96.75 19 ALA B O 1
ATOM 2609 N N . ALA B 1 20 ? -11.125 30.75 12.68 1 97.75 20 ALA B N 1
ATOM 2610 C CA . ALA B 1 20 ? -11.523 32.094 12.234 1 97.75 20 ALA B CA 1
ATOM 2611 C C . ALA B 1 20 ? -12.656 32.625 13.086 1 97.75 20 ALA B C 1
ATOM 2613 O O . ALA B 1 20 ? -12.602 33.781 13.555 1 97.75 20 ALA B O 1
ATOM 2614 N N . PRO B 1 21 ? -13.734 31.844 13.344 1 97.25 21 PRO B N 1
ATOM 2615 C CA . PRO B 1 21 ? -14.828 32.375 14.156 1 97.25 21 PRO B CA 1
ATOM 2616 C C . PRO B 1 21 ? -14.375 32.844 15.539 1 97.25 21 PRO B C 1
ATOM 2618 O O . PRO B 1 21 ? -14.781 33.906 16.016 1 97.25 21 PRO B O 1
ATOM 2621 N N . GLY B 1 22 ? -13.578 32.062 16.156 1 97.06 22 GLY B N 1
ATOM 2622 C CA . GLY B 1 22 ? -13.094 32.406 17.484 1 97.06 22 GLY B CA 1
ATOM 2623 C C . GLY B 1 22 ? -12.227 33.656 17.516 1 97.06 22 GLY B C 1
ATOM 2624 O O . GLY B 1 22 ? -12.344 34.469 18.422 1 97.06 22 GLY B O 1
ATOM 2625 N N . ILE B 1 23 ? -11.359 33.781 16.531 1 98.12 23 ILE B N 1
ATOM 2626 C CA . ILE B 1 23 ? -10.492 34.938 16.453 1 98.12 23 ILE B CA 1
ATOM 2627 C C . ILE B 1 23 ? -11.328 36.188 16.234 1 98.12 23 ILE B C 1
ATOM 2629 O O . ILE B 1 23 ? -11.094 37.219 16.875 1 98.12 23 ILE B O 1
ATOM 2633 N N . CYS B 1 24 ? -12.242 36.062 15.375 1 97.88 24 CYS B N 1
ATOM 2634 C CA . CYS B 1 24 ? -13.141 37.156 15.078 1 97.88 24 CYS B CA 1
ATOM 2635 C C . CYS B 1 24 ? -13.914 37.594 16.328 1 97.88 24 CYS B C 1
ATOM 2637 O O . CYS B 1 24 ? -14.055 38.781 16.594 1 97.88 24 CYS B O 1
ATOM 2639 N N . LYS B 1 25 ? -14.375 36.656 17.031 1 97.44 25 LYS B N 1
ATOM 2640 C CA . LYS B 1 25 ? -15.102 36.938 18.266 1 97.44 25 LYS B CA 1
ATOM 2641 C C . LYS B 1 25 ? -14.203 37.625 19.297 1 97.44 25 LYS B C 1
ATOM 2643 O O . LYS B 1 25 ? -14.633 38.531 20 1 97.44 25 LYS B O 1
ATOM 2648 N N . ALA B 1 26 ? -13.055 37.188 19.375 1 97.94 26 ALA B N 1
ATOM 2649 C CA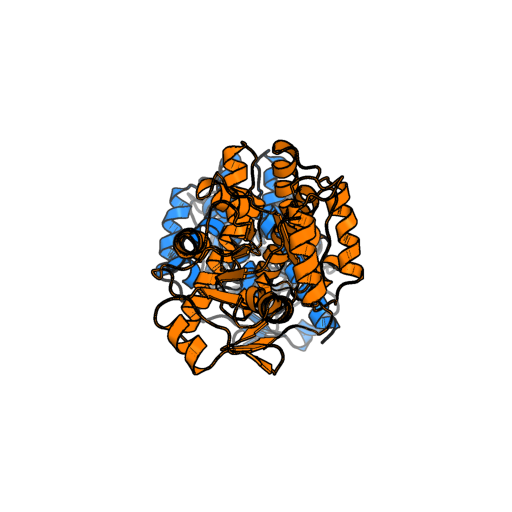 . ALA B 1 26 ? -12.117 37.688 20.375 1 97.94 26 ALA B CA 1
ATOM 2650 C C . ALA B 1 26 ? -11.711 39.125 20.109 1 97.94 26 ALA B C 1
ATOM 2652 O O . ALA B 1 26 ? -11.555 39.906 21.031 1 97.94 26 ALA B O 1
ATOM 2653 N N . LEU B 1 27 ? -11.523 39.438 18.828 1 98.12 27 LEU B N 1
ATOM 2654 C CA . LEU B 1 27 ? -10.891 40.688 18.5 1 98.12 27 LEU B CA 1
ATOM 2655 C C . LEU B 1 27 ? -11.914 41.688 17.938 1 98.12 27 LEU B C 1
ATOM 2657 O O . LEU B 1 27 ? -11.656 42.875 17.906 1 98.12 27 LEU B O 1
ATOM 2661 N N . GLY B 1 28 ? -13.016 41.156 17.469 1 97.5 28 GLY B N 1
ATOM 2662 C CA . GLY B 1 28 ? -13.992 42 16.75 1 97.5 28 GLY B CA 1
ATOM 2663 C C . GLY B 1 28 ? -13.828 41.938 15.25 1 97.5 28 GLY B C 1
ATOM 2664 O O . GLY B 1 28 ? -12.711 41.844 14.742 1 97.5 28 GLY B O 1
ATOM 2665 N N . SER B 1 29 ? -14.914 42.094 14.57 1 96.19 29 SER B N 1
ATOM 2666 C CA . SER B 1 29 ? -14.953 41.906 13.117 1 96.19 29 SER B CA 1
ATOM 2667 C C . SER B 1 29 ? -14.07 42.938 12.422 1 96.19 29 SER B C 1
ATOM 2669 O O . SER B 1 29 ? -13.516 42.688 11.352 1 96.19 29 SER B O 1
ATOM 2671 N N . GLU B 1 30 ? -13.883 44.031 13.016 1 96.06 30 GLU B N 1
ATOM 2672 C CA . GLU B 1 30 ? -13.109 45.125 12.391 1 96.06 30 GLU B CA 1
ATOM 2673 C C . GLU B 1 30 ? -11.609 44.875 12.547 1 96.06 30 GLU B C 1
ATOM 2675 O O . GLU B 1 30 ? -10.805 45.5 11.852 1 96.06 30 GLU B O 1
ATOM 2680 N N . ASN B 1 31 ? -11.305 43.938 13.453 1 97.88 31 ASN B N 1
ATOM 2681 C CA . ASN B 1 31 ? -9.891 43.719 13.766 1 97.88 31 ASN B CA 1
ATOM 2682 C C . ASN B 1 31 ? -9.422 42.375 13.289 1 97.88 31 ASN B C 1
ATOM 2684 O O . ASN B 1 31 ? -8.352 41.906 13.695 1 97.88 31 ASN B O 1
ATOM 2688 N N . PHE B 1 32 ? -10.203 41.75 12.453 1 98.25 32 PHE B N 1
ATOM 2689 C CA . PHE B 1 32 ? -9.867 40.469 11.867 1 98.25 32 PHE B CA 1
ATOM 2690 C C . PHE B 1 32 ? -10.164 40.438 10.375 1 98.25 32 PHE B C 1
ATOM 2692 O O . PHE B 1 32 ? -11.203 40.938 9.938 1 98.25 32 PHE B O 1
ATOM 2699 N N . CYS B 1 33 ? -9.203 39.875 9.578 1 97.69 33 CYS B N 1
ATOM 2700 C CA . CYS B 1 33 ? -9.469 39.75 8.148 1 97.69 33 CYS B CA 1
ATOM 2701 C C . CYS B 1 33 ? -8.922 38.438 7.605 1 97.69 33 CYS B C 1
ATOM 2703 O O . CYS B 1 33 ? -8.008 37.875 8.18 1 97.69 33 CYS B O 1
ATOM 2705 N N . VAL B 1 34 ? -9.484 38.031 6.559 1 98.25 34 VAL B N 1
ATOM 2706 C CA . VAL B 1 34 ? -9.023 36.875 5.793 1 98.25 34 VAL B CA 1
ATOM 2707 C C . VAL B 1 34 ? -8.305 37.344 4.531 1 98.25 34 VAL B C 1
ATOM 2709 O O . VAL B 1 34 ? -8.883 38.062 3.719 1 98.25 34 VAL B O 1
ATOM 2712 N N . ILE B 1 35 ? -7.066 36.938 4.391 1 98.12 35 ILE B N 1
ATOM 2713 C CA . ILE B 1 35 ? -6.289 37.312 3.213 1 98.12 35 ILE B CA 1
ATOM 2714 C C . ILE B 1 35 ? -6.668 36.406 2.039 1 98.12 35 ILE B C 1
ATOM 2716 O O . ILE B 1 35 ? -6.531 35.188 2.115 1 98.12 35 ILE B O 1
ATOM 2720 N N . ALA B 1 36 ? -7.145 37 1.019 1 96.38 36 ALA B N 1
ATOM 2721 C CA . ALA B 1 36 ? -7.555 36.281 -0.189 1 96.38 36 ALA B CA 1
ATOM 2722 C C . ALA B 1 36 ? -7.508 37.219 -1.408 1 96.38 36 ALA B C 1
ATOM 2724 O O . ALA B 1 36 ? -7.699 38.406 -1.288 1 96.38 36 ALA B O 1
ATOM 2725 N N . GLY B 1 37 ? -7.219 36.531 -2.557 1 92.81 37 GLY B N 1
ATOM 2726 C CA . GLY B 1 37 ? -7.172 37.312 -3.775 1 92.81 37 GLY B CA 1
ATOM 2727 C C . GLY B 1 37 ? -8.133 36.844 -4.844 1 92.81 37 GLY B C 1
ATOM 2728 O O . GLY B 1 37 ? -8.727 35.75 -4.707 1 92.81 37 GLY B O 1
ATOM 2729 N N . GLY B 1 38 ? -8.375 37.625 -5.789 1 92.62 38 GLY B N 1
ATOM 2730 C CA . GLY B 1 38 ? -9.07 37.25 -7.008 1 92.62 38 GLY B CA 1
ATOM 2731 C C . GLY B 1 38 ? -10.484 36.75 -6.754 1 92.62 38 GLY B C 1
ATOM 2732 O O . GLY B 1 38 ? -11.25 37.406 -6.039 1 92.62 38 GLY B O 1
ATOM 2733 N N . GLU B 1 39 ? -10.75 35.594 -7.426 1 91.94 39 GLU B N 1
ATOM 2734 C CA . GLU B 1 39 ? -12.094 35.031 -7.391 1 91.94 39 GLU B CA 1
ATOM 2735 C C . GLU B 1 39 ? -12.445 34.531 -5.996 1 91.94 39 GLU B C 1
ATOM 2737 O O . GLU B 1 39 ? -13.609 34.562 -5.586 1 91.94 39 GLU B O 1
ATOM 2742 N N . ARG B 1 40 ? -11.516 34.094 -5.305 1 89.75 40 ARG B N 1
ATOM 2743 C CA . ARG B 1 40 ? -11.758 33.594 -3.955 1 89.75 40 ARG B CA 1
ATOM 2744 C C . ARG B 1 40 ? -12.227 34.719 -3.035 1 89.75 40 ARG B C 1
ATOM 2746 O O . ARG B 1 40 ? -13.148 34.531 -2.238 1 89.75 40 ARG B O 1
ATOM 2753 N N . ARG B 1 41 ? -11.57 35.875 -3.121 1 94.25 41 ARG B N 1
ATOM 2754 C CA . ARG B 1 41 ? -11.969 37 -2.303 1 94.25 41 ARG B CA 1
ATOM 2755 C C . ARG B 1 41 ? -13.398 37.438 -2.627 1 94.25 41 ARG B C 1
ATOM 2757 O O . ARG B 1 41 ? -14.195 37.688 -1.723 1 94.25 41 ARG B O 1
ATOM 2764 N N . LYS B 1 42 ? -13.68 37.438 -3.879 1 94.31 42 LYS B N 1
ATOM 2765 C CA . LYS B 1 42 ? -15 37.875 -4.324 1 94.31 42 LYS B CA 1
ATOM 2766 C C . LYS B 1 42 ? -16.078 36.938 -3.803 1 94.31 42 LYS B C 1
ATOM 2768 O O . LYS B 1 42 ? -17.141 37.375 -3.359 1 94.31 42 LYS B O 1
ATOM 2773 N N . ARG B 1 43 ? -15.812 35.75 -3.82 1 93.38 43 ARG B N 1
ATOM 2774 C CA . ARG B 1 43 ? -16.766 34.75 -3.342 1 93.38 43 ARG B CA 1
ATOM 2775 C C . ARG B 1 43 ? -16.984 34.875 -1.836 1 93.38 43 ARG B C 1
ATOM 2777 O O . ARG B 1 43 ? -18.109 34.75 -1.351 1 93.38 43 ARG B O 1
ATOM 2784 N N . LEU B 1 44 ? -15.898 35.062 -1.143 1 94 44 LEU B N 1
ATOM 2785 C CA . LEU B 1 44 ? -15.984 35.219 0.308 1 94 44 LEU B CA 1
ATOM 2786 C C . LEU B 1 44 ? -16.781 36.438 0.7 1 94 44 LEU B C 1
ATOM 2788 O O . LEU B 1 44 ? -17.547 36.406 1.672 1 94 44 LEU B O 1
ATOM 2792 N N . GLU B 1 45 ? -16.625 37.469 -0.039 1 93.25 45 GLU B N 1
ATOM 2793 C CA . GLU B 1 45 ? -17.328 38.719 0.235 1 93.25 45 GLU B CA 1
ATOM 2794 C C . GLU B 1 45 ? -18.812 38.594 -0.098 1 93.25 45 GLU B C 1
ATOM 2796 O O . GLU B 1 45 ? -19.656 39.125 0.623 1 93.25 45 GLU B O 1
ATOM 2801 N N . ARG B 1 46 ? -19.016 37.875 -1.111 1 93.62 46 ARG B N 1
ATOM 2802 C CA . ARG B 1 46 ? -20.391 37.75 -1.59 1 93.62 46 ARG B CA 1
ATOM 2803 C C . ARG B 1 46 ? -21.156 36.719 -0.763 1 93.62 46 ARG B C 1
ATOM 2805 O O . ARG B 1 46 ? -22.25 37.031 -0.253 1 93.62 46 ARG B O 1
ATOM 2812 N N . ASP B 1 47 ? -20.594 35.562 -0.586 1 94.12 47 ASP B N 1
ATOM 2813 C CA . ASP B 1 47 ? -21.344 34.406 -0.07 1 94.12 47 ASP B CA 1
ATOM 2814 C C . ASP B 1 47 ? -20.969 34.125 1.382 1 94.12 47 ASP B C 1
ATOM 2816 O O . ASP B 1 47 ? -21.719 33.469 2.102 1 94.12 47 ASP B O 1
ATOM 2820 N N . GLY B 1 48 ? -19.875 34.656 1.76 1 95.31 48 GLY B N 1
ATOM 2821 C CA . GLY B 1 48 ? -19.375 34.25 3.061 1 95.31 48 GLY B CA 1
ATOM 2822 C C . GLY B 1 48 ? -19.031 32.75 3.129 1 95.31 48 GLY B C 1
ATOM 2823 O O . GLY B 1 48 ? -18.688 32.156 2.115 1 95.31 48 GLY B O 1
ATOM 2824 N N . VAL B 1 49 ? -18.953 32.25 4.328 1 95.94 49 VAL B N 1
ATOM 2825 C CA . VAL B 1 49 ? -18.688 30.844 4.555 1 95.94 49 VAL B CA 1
ATOM 2826 C C . VAL B 1 49 ? -19.594 30.328 5.668 1 95.94 49 VAL B C 1
ATOM 2828 O O . VAL B 1 49 ? -19.906 31.047 6.617 1 95.94 49 VAL B O 1
ATOM 2831 N N . ILE B 1 50 ? -20.062 29.094 5.43 1 96.81 50 ILE B N 1
ATOM 2832 C CA . ILE B 1 50 ? -20.891 28.484 6.453 1 96.81 50 ILE B CA 1
ATOM 2833 C C . ILE B 1 50 ? -20.047 27.578 7.348 1 96.81 50 ILE B C 1
ATOM 2835 O O . ILE B 1 50 ? -19.406 26.641 6.863 1 96.81 50 ILE B O 1
ATOM 2839 N N . ILE B 1 51 ? -20.047 27.938 8.656 1 96.38 51 ILE B N 1
ATOM 2840 C CA . ILE B 1 51 ? -19.281 27.141 9.625 1 96.38 51 ILE B CA 1
ATOM 2841 C C . ILE B 1 51 ? -20.219 26.609 10.703 1 96.38 51 ILE B C 1
ATOM 2843 O O . ILE B 1 51 ? -20.797 27.391 11.469 1 96.38 51 ILE B O 1
ATOM 2847 N N . ASN B 1 52 ? -20.328 25.328 10.727 1 95.19 52 ASN B N 1
ATOM 2848 C CA . ASN B 1 52 ? -21.234 24.656 11.648 1 95.19 52 ASN B CA 1
ATOM 2849 C C . ASN B 1 52 ? -22.641 25.25 11.57 1 95.19 52 ASN B C 1
ATOM 2851 O O . ASN B 1 52 ? -23.234 25.578 12.602 1 95.19 52 ASN B O 1
ATOM 2855 N N . GLY B 1 53 ? -23.047 25.469 10.391 1 94.31 53 GLY B N 1
ATOM 2856 C CA . GLY B 1 53 ? -24.422 25.891 10.148 1 94.31 53 GLY B CA 1
ATOM 2857 C C . GLY B 1 53 ? -24.609 27.391 10.234 1 94.31 53 GLY B C 1
ATOM 2858 O O . GLY B 1 53 ? -25.703 27.906 9.945 1 94.31 53 GLY B O 1
ATOM 2859 N N . LYS B 1 54 ? -23.656 28.141 10.609 1 96.19 54 LYS B N 1
ATOM 2860 C CA . LYS B 1 54 ? -23.734 29.594 10.742 1 96.19 54 LYS B CA 1
ATOM 2861 C C . LYS B 1 54 ? -22.969 30.297 9.633 1 96.19 54 LYS B C 1
ATOM 2863 O O . LYS B 1 54 ? -21.844 29.922 9.312 1 96.19 54 LYS B O 1
ATOM 2868 N N . GLN B 1 55 ? -23.562 31.281 9.109 1 96.62 55 GLN B N 1
ATOM 2869 C CA . GLN B 1 55 ? -22.906 32.062 8.055 1 96.62 55 GLN B CA 1
ATOM 2870 C C . GLN B 1 55 ? -21.969 33.094 8.641 1 96.62 55 GLN B C 1
ATOM 2872 O O . GLN B 1 55 ? -22.359 33.844 9.539 1 96.62 55 GLN B O 1
ATOM 2877 N N . TRP B 1 56 ? -20.797 33.125 8.141 1 97.06 56 TRP B N 1
ATOM 2878 C CA . TRP B 1 56 ? -19.812 34.125 8.547 1 97.06 56 TRP B CA 1
ATOM 2879 C C . TRP B 1 56 ? -19.375 34.969 7.359 1 97.06 56 TRP B C 1
ATOM 2881 O O . TRP B 1 56 ? -19.062 34.438 6.285 1 97.06 56 TRP B O 1
ATOM 2891 N N . LYS B 1 57 ? -19.391 36.219 7.559 1 96.12 57 LYS B N 1
ATOM 2892 C CA . LYS B 1 57 ? -18.828 37.156 6.582 1 96.12 57 LYS B CA 1
ATOM 2893 C C . LYS B 1 57 ? -17.656 37.938 7.172 1 96.12 57 LYS B C 1
ATOM 2895 O O . LYS B 1 57 ? -17.844 39.031 7.695 1 96.12 57 LYS B O 1
ATOM 2900 N N . PHE B 1 58 ? -16.531 37.438 6.992 1 97.19 58 PHE B N 1
ATOM 2901 C CA . PHE B 1 58 ? -15.328 38.062 7.508 1 97.19 58 PHE B CA 1
ATOM 2902 C C . PHE B 1 58 ? -14.859 39.156 6.578 1 97.19 58 PHE B C 1
ATOM 2904 O O . PHE B 1 58 ? -15.109 39.125 5.371 1 97.19 58 PHE B O 1
ATOM 2911 N N . GLN B 1 59 ? -14.18 40.188 7.148 1 96.62 59 GLN B N 1
ATOM 2912 C CA . GLN B 1 59 ? -13.461 41.125 6.297 1 96.62 59 GLN B CA 1
ATOM 2913 C C . GLN B 1 59 ? -12.375 40.406 5.492 1 96.62 59 GLN B C 1
ATOM 2915 O O . GLN B 1 59 ? -11.773 39.438 5.969 1 96.62 59 GLN B O 1
ATOM 2920 N N . THR B 1 60 ? -12.18 40.906 4.305 1 97.25 60 THR B N 1
ATOM 2921 C CA . THR B 1 60 ? -11.141 40.312 3.467 1 97.25 60 THR B CA 1
ATOM 2922 C C . THR B 1 60 ? -10.078 41.344 3.115 1 97.25 60 THR B C 1
ATOM 2924 O O . THR B 1 60 ? -10.328 42.531 3.193 1 97.25 60 THR B O 1
ATOM 2927 N N . ALA B 1 61 ? -8.898 40.875 2.85 1 96.69 61 ALA B N 1
ATOM 2928 C CA . ALA B 1 61 ? -7.797 41.719 2.381 1 96.69 61 ALA B CA 1
ATOM 2929 C C . ALA B 1 61 ? -7.07 41.062 1.209 1 96.69 61 ALA B C 1
ATOM 2931 O O . ALA B 1 61 ? -6.715 39.906 1.269 1 96.69 61 ALA B O 1
ATOM 2932 N N . GLU B 1 62 ? -6.879 41.812 0.184 1 96.88 62 GLU B N 1
ATOM 2933 C CA . GLU B 1 62 ? -6.059 41.312 -0.923 1 96.88 62 GLU B CA 1
ATOM 2934 C C . GLU B 1 62 ? -4.574 41.375 -0.565 1 96.88 62 GLU B C 1
ATOM 2936 O O . GLU B 1 62 ? -4.113 42.281 0.097 1 96.88 62 GLU B O 1
ATOM 2941 N N . PRO B 1 63 ? -3.836 40.406 -1.101 1 96.19 63 PRO B N 1
ATOM 2942 C CA . PRO B 1 63 ? -2.404 40.344 -0.797 1 96.19 63 PRO B CA 1
ATOM 2943 C C . PRO B 1 63 ? -1.676 41.625 -1.179 1 96.19 63 PRO B C 1
ATOM 2945 O O . PRO B 1 63 ? -0.71 42.031 -0.515 1 96.19 63 PRO B O 1
ATOM 2948 N N . SER B 1 64 ? -2.166 42.344 -2.156 1 94.5 64 SER B N 1
ATOM 2949 C CA . SER B 1 64 ? -1.474 43.5 -2.689 1 94.5 64 SER B CA 1
ATOM 2950 C C . SER B 1 64 ? -1.815 44.75 -1.896 1 94.5 64 SER B C 1
ATOM 2952 O O . SER B 1 64 ? -1.146 45.781 -2.029 1 94.5 64 SER B O 1
ATOM 2954 N N . TRP B 1 65 ? -2.805 44.656 -1.062 1 94.5 65 TRP B N 1
ATOM 2955 C CA . TRP B 1 65 ? -3.234 45.812 -0.319 1 94.5 65 TRP B CA 1
ATOM 2956 C C . TRP B 1 65 ? -2.234 46.156 0.78 1 94.5 65 TRP B C 1
ATOM 2958 O O . TRP B 1 65 ? -1.799 45.281 1.528 1 94.5 65 TRP B O 1
ATOM 2968 N N . GLU B 1 66 ? -1.903 47.469 0.768 1 90.5 66 GLU B N 1
ATOM 2969 C CA . GLU B 1 66 ? -1.13 47.938 1.902 1 90.5 66 GLU B CA 1
ATOM 2970 C C . GLU B 1 66 ? -2.031 48.25 3.096 1 90.5 66 GLU B C 1
ATOM 2972 O O . GLU B 1 66 ? -2.979 49.031 2.986 1 90.5 66 GLU B O 1
ATOM 2977 N N . ARG B 1 67 ? -1.748 47.531 4.125 1 89.56 67 ARG B N 1
ATOM 2978 C CA . ARG B 1 67 ? -2.547 47.688 5.336 1 89.56 67 ARG B CA 1
ATOM 2979 C C . ARG B 1 67 ? -1.656 47.75 6.574 1 89.56 67 ARG B C 1
ATOM 2981 O O . ARG B 1 67 ? -0.447 47.531 6.488 1 89.56 67 ARG B O 1
ATOM 2988 N N . GLU B 1 68 ? -2.336 48.312 7.613 1 93.69 68 GLU B N 1
ATOM 2989 C CA . GLU B 1 68 ? -1.642 48.219 8.891 1 93.69 68 GLU B CA 1
ATOM 2990 C C . GLU B 1 68 ? -1.32 46.75 9.25 1 93.69 68 GLU B C 1
ATOM 2992 O O . GLU B 1 68 ? -2.168 45.875 9.102 1 93.69 68 GLU B O 1
ATOM 2997 N N . PRO B 1 69 ? -0.121 46.594 9.695 1 96.75 69 PRO B N 1
ATOM 2998 C CA . PRO B 1 69 ? 0.274 45.219 10.039 1 96.75 69 PRO B CA 1
ATOM 2999 C C . PRO B 1 69 ? -0.572 44.625 11.156 1 96.75 69 PRO B C 1
ATOM 3001 O O . PRO B 1 69 ? -0.974 45.344 12.078 1 96.75 69 PRO B O 1
ATOM 3004 N N . ALA B 1 70 ? -0.758 43.344 11.047 1 98.06 70 ALA B N 1
ATOM 3005 C CA . ALA B 1 70 ? -1.449 42.625 12.102 1 98.06 70 ALA B CA 1
ATOM 3006 C C . ALA B 1 70 ? -0.492 42.25 13.234 1 98.06 70 ALA B C 1
ATOM 3008 O O . ALA B 1 70 ? 0.725 42.188 13.031 1 98.06 70 ALA B O 1
ATOM 3009 N N . ASP B 1 71 ? -1.088 42.062 14.398 1 98.38 71 ASP B N 1
ATOM 3010 C CA . ASP B 1 71 ? -0.302 41.562 15.523 1 98.38 71 ASP B CA 1
ATOM 3011 C C . ASP B 1 71 ? -0.081 40.062 15.422 1 98.38 71 ASP B C 1
ATOM 3013 O O . ASP B 1 71 ? 0.916 39.531 15.922 1 98.38 71 ASP B O 1
ATOM 3017 N N . LEU B 1 72 ? -1.006 39.406 14.828 1 98.56 72 LEU B N 1
ATOM 3018 C CA . LEU B 1 72 ? -0.993 37.969 14.664 1 98.56 72 LEU B CA 1
ATOM 3019 C C . LEU B 1 72 ? -1.427 37.562 13.258 1 98.56 72 LEU B C 1
ATOM 3021 O O . LEU B 1 72 ? -2.479 38 12.781 1 98.56 72 LEU B O 1
ATOM 3025 N N . VAL B 1 73 ? -0.591 36.781 12.578 1 98.75 73 VAL B N 1
ATOM 3026 C CA . VAL B 1 73 ? -0.932 36.25 11.273 1 98.75 73 VAL B CA 1
ATOM 3027 C C . VAL B 1 73 ? -0.935 34.719 11.336 1 98.75 73 VAL B C 1
ATOM 3029 O O . VAL B 1 73 ? 0.026 34.094 11.812 1 98.75 73 VAL B O 1
ATOM 3032 N N . ILE B 1 74 ? -1.992 34.094 10.844 1 98.75 74 ILE B N 1
ATOM 3033 C CA . ILE B 1 74 ? -2.146 32.656 10.883 1 98.75 74 ILE B CA 1
ATOM 3034 C C . ILE B 1 74 ? -2.199 32.094 9.461 1 98.75 74 ILE B C 1
ATOM 3036 O O . ILE B 1 74 ? -2.961 32.594 8.625 1 98.75 74 ILE B O 1
ATOM 3040 N N . LEU B 1 75 ? -1.366 31.172 9.242 1 98.38 75 LEU B N 1
ATOM 3041 C CA . LEU B 1 75 ? -1.399 30.453 7.973 1 98.38 75 LEU B CA 1
ATOM 3042 C C . LEU B 1 75 ? -2.08 29.094 8.133 1 98.38 75 LEU B C 1
ATOM 3044 O O . LEU B 1 75 ? -1.676 28.297 8.969 1 98.38 75 LEU B O 1
ATOM 3048 N N . SER B 1 76 ? -3.102 28.844 7.355 1 96.38 76 SER B N 1
ATOM 3049 C CA . SER B 1 76 ? -3.82 27.578 7.379 1 96.38 76 SER B CA 1
ATOM 3050 C C . SER B 1 76 ? -4.148 27.094 5.969 1 96.38 76 SER B C 1
ATOM 3052 O O . SER B 1 76 ? -5.262 26.641 5.703 1 96.38 76 SER B O 1
ATOM 3054 N N . VAL B 1 77 ? -3.203 27.25 5.066 1 92.88 77 VAL B N 1
ATOM 3055 C CA . VAL B 1 77 ? -3.336 26.828 3.676 1 92.88 77 VAL B CA 1
ATOM 3056 C C . VAL B 1 77 ? -2.867 25.375 3.529 1 92.88 77 VAL B C 1
ATOM 3058 O O . VAL B 1 77 ? -2.297 24.812 4.461 1 92.88 77 VAL B O 1
ATOM 3061 N N . LYS B 1 78 ? -3.139 24.812 2.441 1 85.06 78 LYS B N 1
ATOM 3062 C CA . LYS B 1 78 ? -2.527 23.531 2.098 1 85.06 78 LYS B CA 1
ATOM 3063 C C . LYS B 1 78 ? -1.029 23.688 1.85 1 85.06 78 LYS B C 1
ATOM 3065 O O . LYS B 1 78 ? -0.567 24.766 1.467 1 85.06 78 LYS B O 1
ATOM 3070 N N . TYR B 1 79 ? -0.39 22.672 2.014 1 85.12 79 TYR B N 1
ATOM 3071 C CA . TYR B 1 79 ? 1.065 22.688 1.913 1 85.12 79 TYR B CA 1
ATOM 3072 C C . TYR B 1 79 ? 1.51 23.219 0.551 1 85.12 79 TYR B C 1
ATOM 3074 O O . TYR B 1 79 ? 2.496 23.938 0.45 1 85.12 79 TYR B O 1
ATOM 3082 N N . THR B 1 80 ? 0.803 22.812 -0.532 1 83 80 THR B N 1
ATOM 3083 C CA . THR B 1 80 ? 1.175 23.188 -1.892 1 83 80 THR B CA 1
ATOM 3084 C C . THR B 1 80 ? 1.051 24.688 -2.09 1 83 80 THR B C 1
ATOM 3086 O O . THR B 1 80 ? 1.632 25.25 -3.021 1 83 80 THR B O 1
ATOM 3089 N N . ALA B 1 81 ? 0.341 25.359 -1.199 1 89.88 81 ALA B N 1
ATOM 3090 C CA . ALA B 1 81 ? 0.104 26.797 -1.333 1 89.88 81 ALA B CA 1
ATOM 3091 C C . ALA B 1 81 ? 0.942 27.594 -0.333 1 89.88 81 ALA B C 1
ATOM 3093 O O . ALA B 1 81 ? 0.855 28.812 -0.273 1 89.88 81 ALA B O 1
ATOM 3094 N N . LEU B 1 82 ? 1.788 26.906 0.41 1 94.06 82 LEU B N 1
ATOM 3095 C CA . LEU B 1 82 ? 2.5 27.531 1.514 1 94.06 82 LEU B CA 1
ATOM 3096 C C . LEU B 1 82 ? 3.453 28.609 1 1 94.06 82 LEU B C 1
ATOM 3098 O O . LEU B 1 82 ? 3.477 29.719 1.522 1 94.06 82 LEU B O 1
ATOM 3102 N N . ASP B 1 83 ? 4.191 28.281 -0.028 1 95.12 83 ASP B N 1
ATOM 3103 C CA . ASP B 1 83 ? 5.172 29.234 -0.544 1 95.12 83 ASP B CA 1
ATOM 3104 C C . ASP B 1 83 ? 4.504 30.531 -0.987 1 95.12 83 ASP B C 1
ATOM 3106 O O . ASP B 1 83 ? 4.977 31.625 -0.665 1 95.12 83 ASP B O 1
ATOM 3110 N N . GLN B 1 84 ? 3.479 30.359 -1.702 1 96.56 84 GLN B N 1
ATOM 3111 C CA . GLN B 1 84 ? 2.754 31.531 -2.156 1 96.56 84 GLN B CA 1
ATOM 3112 C C . GLN B 1 84 ? 2.119 32.281 -0.984 1 96.56 84 GLN B C 1
ATOM 3114 O O . GLN B 1 84 ? 2.084 33.5 -0.967 1 96.56 84 GLN B O 1
ATOM 3119 N N . ALA B 1 85 ? 1.593 31.562 -0.025 1 97.62 85 ALA B N 1
ATOM 3120 C CA . ALA B 1 85 ? 0.977 32.156 1.153 1 97.62 85 ALA B CA 1
ATOM 3121 C C . ALA B 1 85 ? 1.985 33 1.927 1 97.62 85 ALA B C 1
ATOM 3123 O O . ALA B 1 85 ? 1.648 34.094 2.432 1 97.62 85 ALA B O 1
ATOM 3124 N N . ILE B 1 86 ? 3.154 32.531 2.01 1 98.19 86 ILE B N 1
ATOM 3125 C CA . ILE B 1 86 ? 4.227 33.219 2.709 1 98.19 86 ILE B CA 1
ATOM 3126 C C . ILE B 1 86 ? 4.477 34.594 2.051 1 98.19 86 ILE B C 1
ATOM 3128 O O . ILE B 1 86 ? 4.699 35.594 2.738 1 98.19 86 ILE B O 1
ATOM 3132 N N . LYS B 1 87 ? 4.391 34.594 0.788 1 97.62 87 LYS B N 1
ATOM 3133 C CA . LYS B 1 87 ? 4.551 35.844 0.059 1 97.62 87 LYS B CA 1
ATOM 3134 C C . LYS B 1 87 ? 3.328 36.75 0.235 1 97.62 87 LYS B C 1
ATOM 3136 O O . LYS B 1 87 ? 3.459 37.969 0.36 1 97.62 87 LYS B O 1
ATOM 3141 N N . ASP B 1 88 ? 2.23 36.156 0.261 1 97.88 88 ASP B N 1
ATOM 3142 C CA . ASP B 1 88 ? 0.965 36.875 0.226 1 97.88 88 ASP B CA 1
ATOM 3143 C C . ASP B 1 88 ? 0.702 37.594 1.552 1 97.88 88 ASP B C 1
ATOM 3145 O O . ASP B 1 88 ? -0.084 38.531 1.609 1 97.88 88 ASP B O 1
ATOM 3149 N N . ILE B 1 89 ? 1.345 37.219 2.6 1 98.06 89 ILE B N 1
ATOM 3150 C CA . ILE B 1 89 ? 1.05 37.812 3.893 1 98.06 89 ILE B CA 1
ATOM 3151 C C . ILE B 1 89 ? 1.984 39 4.129 1 98.06 89 ILE B C 1
ATOM 3153 O O . ILE B 1 89 ? 1.891 39.688 5.156 1 98.06 89 ILE B O 1
ATOM 3157 N N . ARG B 1 90 ? 2.801 39.281 3.238 1 97.31 90 ARG B N 1
ATOM 3158 C CA . ARG B 1 90 ? 3.889 40.219 3.414 1 97.31 90 ARG B CA 1
ATOM 3159 C C . ARG B 1 90 ? 3.363 41.562 3.896 1 97.31 90 ARG B C 1
ATOM 3161 O O . ARG B 1 90 ? 3.928 42.188 4.809 1 97.31 90 ARG B O 1
ATOM 3168 N N . ASN B 1 91 ? 2.303 42.031 3.299 1 97 91 ASN B N 1
ATOM 3169 C CA . ASN B 1 91 ? 1.78 43.375 3.596 1 97 91 ASN B CA 1
ATOM 3170 C C . ASN B 1 91 ? 1.033 43.375 4.926 1 97 91 ASN B C 1
ATOM 3172 O O . ASN B 1 91 ? 0.662 44.469 5.418 1 97 91 ASN B O 1
ATOM 3176 N N . GLN B 1 92 ? 0.884 42.219 5.555 1 97.12 92 GLN B N 1
ATOM 3177 C CA . GLN B 1 92 ? 0.235 42.125 6.855 1 97.12 92 GLN B CA 1
ATOM 3178 C C . GLN B 1 92 ? 1.26 41.938 7.969 1 97.12 92 GLN B C 1
ATOM 3180 O O . GLN B 1 92 ? 0.912 41.938 9.148 1 97.12 92 GLN B O 1
ATOM 3185 N N . VAL B 1 93 ? 2.471 41.781 7.582 1 97.88 93 VAL B N 1
ATOM 3186 C CA . VAL B 1 93 ? 3.52 41.469 8.547 1 97.88 93 VAL B CA 1
ATOM 3187 C C . VAL B 1 93 ? 4.363 42.719 8.812 1 97.88 93 VAL B C 1
ATOM 3189 O O . VAL B 1 93 ? 4.906 43.312 7.883 1 97.88 93 VAL B O 1
ATOM 3192 N N . GLY B 1 94 ? 4.398 43.125 10.062 1 96.69 94 GLY B N 1
ATOM 3193 C CA . GLY B 1 94 ? 5.266 44.188 10.531 1 96.69 94 GLY B CA 1
ATOM 3194 C C . GLY B 1 94 ? 6.328 43.719 11.5 1 96.69 94 GLY B C 1
ATOM 3195 O O . GLY B 1 94 ? 6.539 42.531 11.664 1 96.69 94 GLY B O 1
ATOM 3196 N N . GLU B 1 95 ? 6.973 44.625 12.156 1 94.69 95 GLU B N 1
ATOM 3197 C CA . GLU B 1 95 ? 8.117 44.375 13.023 1 94.69 95 GLU B CA 1
ATOM 3198 C C . GLU B 1 95 ? 7.719 43.5 14.203 1 94.69 95 GLU B C 1
ATOM 3200 O O . GLU B 1 95 ? 8.5 42.656 14.656 1 94.69 95 GLU B O 1
ATOM 3205 N N . HIS B 1 96 ? 6.516 43.625 14.617 1 95.19 96 HIS B N 1
ATOM 3206 C CA . HIS B 1 96 ? 6.125 42.938 15.859 1 95.19 96 HIS B CA 1
ATOM 3207 C C . HIS B 1 96 ? 5.074 41.875 15.602 1 95.19 96 HIS B C 1
ATOM 3209 O O . HIS B 1 96 ? 4.496 41.344 16.547 1 95.19 96 HIS B O 1
ATOM 3215 N N . THR B 1 97 ? 4.828 41.594 14.367 1 98 97 THR B N 1
ATOM 3216 C CA . THR B 1 97 ? 3.832 40.562 14.023 1 98 97 THR B CA 1
ATOM 3217 C C . THR B 1 97 ? 4.305 39.188 14.438 1 98 97 THR B C 1
ATOM 3219 O O . THR B 1 97 ? 5.449 38.812 14.18 1 98 97 THR B O 1
ATOM 3222 N N . VAL B 1 98 ? 3.404 38.469 15.164 1 98.25 98 VAL B N 1
ATOM 3223 C CA . VAL B 1 98 ? 3.609 37.062 15.453 1 98.25 98 VAL B CA 1
ATOM 3224 C C . VAL B 1 98 ? 2.973 36.219 14.352 1 98.25 98 VAL B C 1
ATOM 3226 O O . VAL B 1 98 ? 1.86 36.5 13.906 1 98.25 98 VAL B O 1
ATOM 3229 N N . ILE B 1 99 ? 3.732 35.219 13.906 1 98.56 99 ILE B N 1
ATOM 3230 C CA . ILE B 1 99 ? 3.225 34.375 12.828 1 98.56 99 ILE B CA 1
ATOM 3231 C C . ILE B 1 99 ? 3.055 32.938 13.336 1 98.56 99 ILE B C 1
ATOM 3233 O O . ILE B 1 99 ? 3.908 32.438 14.062 1 98.56 99 ILE B O 1
ATOM 3237 N N . MET B 1 100 ? 1.929 32.344 13 1 98.19 100 MET B N 1
ATOM 3238 C CA . MET B 1 100 ? 1.619 30.984 13.383 1 98.19 100 MET B CA 1
ATOM 3239 C C . MET B 1 100 ? 1.121 30.188 12.188 1 98.19 100 MET B C 1
ATOM 3241 O O . MET B 1 100 ? 0.318 30.672 11.391 1 98.19 100 MET B O 1
ATOM 3245 N N . SER B 1 101 ? 1.625 29 12.055 1 97.56 101 SER B N 1
ATOM 3246 C CA . SER B 1 101 ? 1.172 28.094 11.008 1 97.56 101 SER B CA 1
ATOM 3247 C C . SER B 1 101 ? 0.333 26.953 11.586 1 97.56 101 SER B C 1
ATOM 3249 O O . SER B 1 101 ? 0.738 26.312 12.555 1 97.56 101 SER B O 1
ATOM 3251 N N . LEU B 1 102 ? -0.815 26.703 10.984 1 96 102 LEU B N 1
ATOM 3252 C CA . LEU B 1 102 ? -1.66 25.609 11.438 1 96 102 LEU B CA 1
ATOM 3253 C C . LEU B 1 102 ? -1.622 24.453 10.453 1 96 102 LEU B C 1
ATOM 3255 O O . LEU B 1 102 ? -2.535 23.625 10.422 1 96 102 LEU B O 1
ATOM 3259 N N . LEU B 1 103 ? -0.6 24.484 9.609 1 92.81 103 LEU B N 1
ATOM 3260 C CA . LEU B 1 103 ? -0.398 23.344 8.711 1 92.81 103 LEU B CA 1
ATOM 3261 C C . LEU B 1 103 ? 0.094 22.125 9.469 1 92.81 103 LEU B C 1
ATOM 3263 O O . LEU B 1 103 ? 0.789 22.25 10.484 1 92.81 103 LEU B O 1
ATOM 3267 N N . ASN B 1 104 ? -0.329 21.062 8.938 1 88.81 104 ASN B N 1
ATOM 3268 C CA . ASN B 1 104 ? 0.277 19.844 9.469 1 88.81 104 ASN B CA 1
ATOM 3269 C C . ASN B 1 104 ? 1.739 19.719 9.055 1 88.81 104 ASN B C 1
ATOM 3271 O O . ASN B 1 104 ? 2.236 20.516 8.266 1 88.81 104 ASN B O 1
ATOM 3275 N N . GLY B 1 105 ? 2.455 18.875 9.68 1 91.38 105 GLY B N 1
ATOM 3276 C CA . GLY B 1 105 ? 3.857 18.688 9.344 1 91.38 105 GLY B CA 1
ATOM 3277 C C . GLY B 1 105 ? 4.801 19.391 10.305 1 91.38 105 GLY B C 1
ATOM 3278 O O . GLY B 1 105 ? 4.375 19.891 11.352 1 91.38 105 GLY B O 1
ATOM 3279 N N . VAL B 1 106 ? 6.082 19.438 9.844 1 95.06 106 VAL B N 1
ATOM 3280 C CA . VAL B 1 106 ? 7.078 19.938 10.789 1 95.06 106 VAL B CA 1
ATOM 3281 C C . VAL B 1 106 ? 8.008 20.922 10.086 1 95.06 106 VAL B C 1
ATOM 3283 O O . VAL B 1 106 ? 9.016 21.344 10.648 1 95.06 106 VAL B O 1
ATOM 3286 N N . GLU B 1 107 ? 7.621 21.375 8.867 1 93.06 107 GLU B N 1
ATOM 3287 C CA . GLU B 1 107 ? 8.578 22.172 8.109 1 93.06 107 GLU B CA 1
ATOM 3288 C C . GLU B 1 107 ? 8.07 23.594 7.898 1 93.06 107 GLU B C 1
ATOM 3290 O O . GLU B 1 107 ? 8.836 24.484 7.527 1 93.06 107 GLU B O 1
ATOM 3295 N N . SER B 1 108 ? 6.844 23.875 8.164 1 94.5 108 SER B N 1
ATOM 3296 C CA . SER B 1 108 ? 6.246 25.156 7.812 1 94.5 108 SER B CA 1
ATOM 3297 C C . SER B 1 108 ? 6.883 26.297 8.602 1 94.5 108 SER B C 1
ATOM 3299 O O . SER B 1 108 ? 7.121 27.375 8.055 1 94.5 108 SER B O 1
ATOM 3301 N N . GLU B 1 109 ? 7.211 26.094 9.852 1 96 109 GLU B N 1
ATOM 3302 C CA . GLU B 1 109 ? 7.758 27.141 10.695 1 96 109 GLU B CA 1
ATOM 3303 C C . GLU B 1 109 ? 9.125 27.594 10.203 1 96 109 GLU B C 1
ATOM 3305 O O . GLU B 1 109 ? 9.414 28.797 10.156 1 96 109 GLU B O 1
ATOM 3310 N N . GLU B 1 110 ? 9.898 26.641 9.836 1 93.44 110 GLU B N 1
ATOM 3311 C CA . GLU B 1 110 ? 11.227 26.969 9.32 1 93.44 110 GLU B CA 1
ATOM 3312 C C . GLU B 1 110 ? 11.125 27.766 8.023 1 93.44 110 GLU B C 1
ATOM 3314 O O . GLU B 1 110 ? 11.898 28.688 7.797 1 93.44 110 GLU B O 1
ATOM 3319 N N . ARG B 1 111 ? 10.266 27.391 7.227 1 94.69 111 ARG B N 1
ATOM 3320 C CA . ARG B 1 111 ? 10.078 28.094 5.957 1 94.69 111 ARG B CA 1
ATOM 3321 C C . ARG B 1 111 ? 9.594 29.516 6.184 1 94.69 111 ARG B C 1
ATOM 3323 O O . ARG B 1 111 ? 10.062 30.453 5.523 1 94.69 111 ARG B O 1
ATOM 3330 N N . ILE B 1 112 ? 8.68 29.656 7.055 1 97.88 112 ILE B N 1
ATOM 3331 C CA . ILE B 1 112 ? 8.148 30.984 7.383 1 97.88 112 ILE B CA 1
ATOM 3332 C C . ILE B 1 112 ? 9.25 31.844 8 1 97.88 112 ILE B C 1
ATOM 3334 O O . ILE B 1 112 ? 9.414 33 7.637 1 97.88 112 ILE B O 1
ATOM 3338 N N . LYS B 1 113 ? 10.016 31.25 8.883 1 97.56 113 LYS B N 1
ATOM 3339 C CA . LYS B 1 113 ? 11.109 31.969 9.547 1 97.56 113 LYS B CA 1
ATOM 3340 C C . LYS B 1 113 ? 12.156 32.438 8.539 1 97.56 113 LYS B C 1
ATOM 3342 O O . LYS B 1 113 ? 12.742 33.5 8.695 1 97.56 113 LYS B O 1
ATOM 3347 N N . ALA B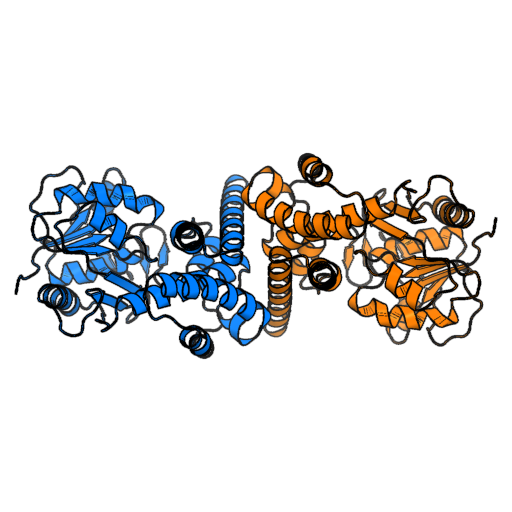 1 114 ? 12.406 31.656 7.582 1 97.12 114 ALA B N 1
ATOM 3348 C CA . ALA B 1 114 ? 13.367 32 6.547 1 97.12 114 ALA B CA 1
ATOM 3349 C C . ALA B 1 114 ? 12.914 33.25 5.785 1 97.12 114 ALA B C 1
ATOM 3351 O O . ALA B 1 114 ? 13.742 34.094 5.383 1 97.12 114 ALA B O 1
ATOM 3352 N N . ALA B 1 115 ? 11.664 33.375 5.594 1 97.81 115 ALA B N 1
ATOM 3353 C CA . ALA B 1 115 ? 11.109 34.531 4.859 1 97.81 115 ALA B CA 1
ATOM 3354 C C . ALA B 1 115 ? 10.969 35.75 5.762 1 97.81 115 ALA B C 1
ATOM 3356 O O . ALA B 1 115 ? 11.062 36.875 5.293 1 97.81 115 ALA B O 1
ATOM 3357 N N . TYR B 1 116 ? 10.703 35.5 7.035 1 98.12 116 TYR B N 1
ATOM 3358 C CA . TYR B 1 116 ? 10.523 36.531 8.023 1 98.12 116 TYR B CA 1
ATOM 3359 C C . TYR B 1 116 ? 11.453 36.344 9.219 1 98.12 116 TYR B C 1
ATOM 3361 O O . TYR B 1 116 ? 11 36.125 10.344 1 98.12 116 TYR B O 1
ATOM 3369 N N . PRO B 1 117 ? 12.727 36.562 9.016 1 97.56 117 PRO B N 1
ATOM 3370 C CA . PRO B 1 117 ? 13.734 36.188 10.008 1 97.56 117 PRO B CA 1
ATOM 3371 C C . PRO B 1 117 ? 13.633 37 11.297 1 97.56 117 PRO B C 1
ATOM 3373 O O . PRO B 1 117 ? 14.055 36.562 12.359 1 97.56 117 PRO B O 1
ATOM 3376 N N . ASP B 1 118 ? 13.062 38.156 11.234 1 97.12 118 ASP B N 1
ATOM 3377 C CA . ASP B 1 118 ? 13.039 39.031 12.398 1 97.12 118 ASP B CA 1
ATOM 3378 C C . ASP B 1 118 ? 11.742 38.875 13.188 1 97.12 118 ASP B C 1
ATOM 3380 O O . ASP B 1 118 ? 11.602 39.438 14.281 1 97.12 118 ASP B O 1
ATOM 3384 N N . ASN B 1 119 ? 10.82 38.125 12.688 1 97.94 119 ASN B N 1
ATOM 3385 C CA . ASN B 1 119 ? 9.531 37.906 13.352 1 97.94 119 ASN B CA 1
ATOM 3386 C C . ASN B 1 119 ? 9.531 36.656 14.203 1 97.94 119 ASN B C 1
ATOM 3388 O O . ASN B 1 119 ? 10.305 35.719 13.945 1 97.94 119 ASN B O 1
ATOM 3392 N N . GLU B 1 120 ? 8.688 36.719 15.219 1 97.06 120 GLU B N 1
ATOM 3393 C CA . GLU B 1 120 ? 8.469 35.5 16 1 97.06 120 GLU B CA 1
ATOM 3394 C C . GLU B 1 120 ? 7.508 34.562 15.281 1 97.06 120 GLU B C 1
ATOM 3396 O O . GLU B 1 120 ? 6.449 34.969 14.805 1 97.06 120 GLU B O 1
ATOM 3401 N N . VAL B 1 121 ? 7.98 33.344 15.148 1 98.06 121 VAL B N 1
ATOM 3402 C CA . VAL B 1 121 ? 7.148 32.281 14.602 1 98.06 121 VAL B CA 1
ATOM 3403 C C . VAL B 1 121 ? 6.883 31.234 15.68 1 98.06 121 VAL B C 1
ATOM 3405 O O . VAL B 1 121 ? 7.812 30.609 16.188 1 98.06 121 VAL B O 1
ATOM 3408 N N . LEU B 1 122 ? 5.621 31.078 16.031 1 98 122 LEU B N 1
ATOM 3409 C CA . LEU B 1 122 ? 5.262 30.078 17.031 1 98 122 LEU B CA 1
ATOM 3410 C C . LEU B 1 122 ? 5.023 28.719 16.391 1 98 122 LEU B C 1
ATOM 3412 O O . LEU B 1 122 ? 4.469 28.641 15.289 1 98 122 LEU B O 1
ATOM 3416 N N . TYR B 1 123 ? 5.477 27.719 17.109 1 97.69 123 TYR B N 1
ATOM 3417 C CA . TYR B 1 123 ? 5.09 26.359 16.703 1 97.69 123 TYR B CA 1
ATOM 3418 C C . TYR B 1 123 ? 3.629 26.094 17.047 1 97.69 123 TYR B C 1
ATOM 3420 O O . TYR B 1 123 ? 3.123 26.594 18.062 1 97.69 123 TYR B O 1
ATOM 3428 N N . SER B 1 124 ? 3.029 25.328 16.188 1 97.38 124 SER B N 1
ATOM 3429 C CA . SER B 1 124 ? 1.636 25 16.469 1 97.38 124 SER B CA 1
ATOM 3430 C C . SER B 1 124 ? 1.245 23.656 15.859 1 97.38 124 SER B C 1
ATOM 3432 O O . SER B 1 124 ? 1.845 23.234 14.875 1 97.38 124 SER B O 1
ATOM 3434 N N . VAL B 1 125 ? 0.311 22.984 16.516 1 96.12 125 VAL B N 1
ATOM 3435 C CA . VAL B 1 125 ? -0.314 21.734 16.062 1 96.12 125 VAL B CA 1
ATOM 3436 C C . VAL B 1 125 ? -1.829 21.828 16.234 1 96.12 125 VAL B C 1
ATOM 3438 O O . VAL B 1 125 ? -2.316 22.188 17.312 1 96.12 125 VAL B O 1
ATOM 34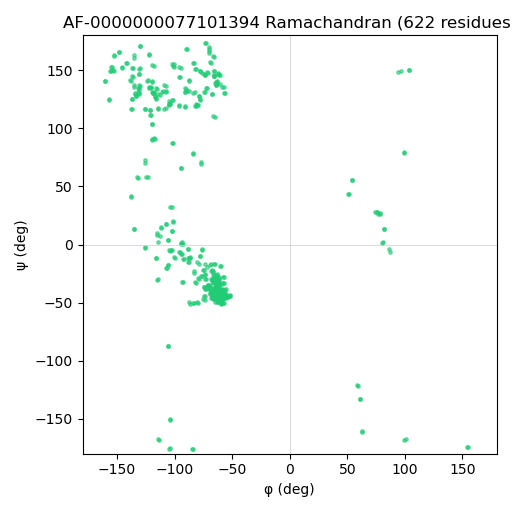41 N N . ILE B 1 126 ? -2.512 21.562 15.211 1 94.69 126 ILE B N 1
ATOM 3442 C CA . ILE B 1 126 ? -3.967 21.594 15.32 1 94.69 126 ILE B CA 1
ATOM 3443 C C . ILE B 1 126 ? -4.52 20.172 15.234 1 94.69 126 ILE B C 1
ATOM 3445 O O . ILE B 1 126 ? -4.035 19.344 14.445 1 94.69 126 ILE B O 1
ATOM 3449 N N . ARG B 1 127 ? -5.367 19.844 16.125 1 92.12 127 ARG B N 1
ATOM 3450 C CA . ARG B 1 127 ? -6.117 18.594 16.141 1 92.12 127 ARG B CA 1
ATOM 3451 C C . ARG B 1 127 ? -7.617 18.844 16.078 1 92.12 127 ARG B C 1
ATOM 3453 O O . ARG B 1 127 ? -8.227 19.25 17.078 1 92.12 127 ARG B O 1
ATOM 3460 N N . VAL B 1 128 ? -8.203 18.625 14.883 1 89.19 128 VAL B N 1
ATOM 3461 C CA . VAL B 1 128 ? -9.641 18.844 14.703 1 89.19 128 VAL B CA 1
ATOM 3462 C C . VAL B 1 128 ? -10.141 18.016 13.523 1 89.19 128 VAL B C 1
ATOM 3464 O O . VAL B 1 128 ? -9.531 18.031 12.445 1 89.19 128 VAL B O 1
ATOM 3467 N N . PRO B 1 129 ? -11.133 17.203 13.773 1 84.69 129 PRO B N 1
ATOM 3468 C CA . PRO B 1 129 ? -11.742 16.484 12.656 1 84.69 129 PRO B CA 1
ATOM 3469 C C . PRO B 1 129 ? -12.672 17.359 11.82 1 84.69 129 PRO B C 1
ATOM 3471 O O . PRO B 1 129 ? -13.875 17.094 11.742 1 84.69 129 PRO B O 1
ATOM 3474 N N . ALA B 1 130 ? -12.133 18.266 11.125 1 85.06 130 ALA B N 1
ATOM 3475 C CA . ALA B 1 130 ? -12.938 19.219 10.367 1 85.06 130 ALA B CA 1
ATOM 3476 C C . ALA B 1 130 ? -13.109 18.766 8.914 1 85.06 130 ALA B C 1
ATOM 3478 O O . ALA B 1 130 ? -12.195 18.156 8.336 1 85.06 130 ALA B O 1
ATOM 3479 N N . LEU B 1 131 ? -14.273 19.062 8.438 1 82.25 131 LEU B N 1
ATOM 3480 C CA . LEU B 1 131 ? -14.609 18.734 7.051 1 82.25 131 LEU B CA 1
ATOM 3481 C C . LEU B 1 131 ? -14.953 20 6.266 1 82.25 131 LEU B C 1
ATOM 3483 O O . LEU B 1 131 ? -15.531 20.938 6.812 1 82.25 131 LEU B O 1
ATOM 3487 N N . HIS B 1 132 ? -14.516 20.047 5.09 1 84.5 132 HIS B N 1
ATOM 3488 C CA . HIS B 1 132 ? -14.812 21.141 4.176 1 84.5 132 HIS B CA 1
ATOM 3489 C C . HIS B 1 132 ? -15.516 20.641 2.916 1 84.5 132 HIS B C 1
ATOM 3491 O O . HIS B 1 132 ? -14.945 19.828 2.168 1 84.5 132 HIS B O 1
ATOM 3497 N N . HIS B 1 133 ? -16.75 20.984 2.756 1 81.75 133 HIS B N 1
ATOM 3498 C CA . HIS B 1 133 ? -17.531 20.625 1.581 1 81.75 133 HIS B CA 1
ATOM 3499 C C . HIS B 1 133 ? -18.141 21.875 0.938 1 81.75 133 HIS B C 1
ATOM 3501 O O . HIS B 1 133 ? -19.047 22.484 1.505 1 81.75 133 HIS B O 1
ATOM 3507 N N . GLY B 1 134 ? -17.734 22.141 -0.254 1 80.69 134 GLY B N 1
ATOM 3508 C CA . GLY B 1 134 ? -18.25 23.359 -0.877 1 80.69 134 GLY B CA 1
ATOM 3509 C C . GLY B 1 134 ? -17.922 24.609 -0.087 1 80.69 134 GLY B C 1
ATOM 3510 O O . GLY B 1 134 ? -16.75 24.891 0.205 1 80.69 134 GLY B O 1
ATOM 3511 N N . ASN B 1 135 ? -18.984 25.281 0.27 1 87.75 135 ASN B N 1
ATOM 3512 C CA . ASN B 1 135 ? -18.828 26.5 1.057 1 87.75 135 ASN B CA 1
ATOM 3513 C C . ASN B 1 135 ? -19.125 26.25 2.533 1 87.75 135 ASN B C 1
ATOM 3515 O O . ASN B 1 135 ? -19.375 27.188 3.283 1 87.75 135 ASN B O 1
ATOM 3519 N N . GLU B 1 136 ? -19.047 25 2.832 1 92.31 136 GLU B N 1
ATOM 3520 C CA . GLU B 1 136 ? -19.406 24.641 4.199 1 92.31 136 GLU B CA 1
ATOM 3521 C C . GLU B 1 136 ? -18.266 23.922 4.91 1 92.31 136 GLU B C 1
ATOM 3523 O O . GLU B 1 136 ? -17.609 23.062 4.32 1 92.31 136 GLU B O 1
ATOM 3528 N N . ILE B 1 137 ? -18.078 24.406 6.156 1 92.56 137 ILE B N 1
ATOM 3529 C CA . ILE B 1 137 ? -17.109 23.766 7.055 1 92.56 137 ILE B CA 1
ATOM 3530 C C . ILE B 1 137 ? -17.844 23.234 8.289 1 92.56 137 ILE B C 1
ATOM 3532 O O . ILE B 1 137 ? -18.719 23.906 8.828 1 92.56 137 ILE B O 1
ATOM 3536 N N . SER B 1 138 ? -17.547 21.984 8.602 1 92.12 138 SER B N 1
ATOM 3537 C CA . SER B 1 138 ? -18.203 21.406 9.773 1 92.12 138 SER B CA 1
ATOM 3538 C C . SER B 1 138 ? -17.219 20.609 10.625 1 92.12 138 SER B C 1
ATOM 3540 O O . SER B 1 138 ? -16.281 20.016 10.094 1 92.12 138 SER B O 1
ATOM 3542 N N . PHE B 1 139 ? -17.391 20.625 11.961 1 90.19 139 PHE B N 1
ATOM 3543 C CA . PHE B 1 139 ? -16.656 19.828 12.945 1 90.19 139 PHE B CA 1
ATOM 3544 C C . PHE B 1 139 ? -17.484 19.656 14.211 1 90.19 139 PHE B C 1
ATOM 3546 O O . PHE B 1 139 ? -18.344 20.484 14.516 1 90.19 139 PHE B O 1
ATOM 3553 N N . PRO B 1 140 ? -17.297 18.625 14.945 1 90.06 140 PRO B N 1
ATOM 3554 C CA . PRO B 1 140 ? -18.078 18.422 16.156 1 90.06 140 PRO B CA 1
ATOM 3555 C C . PRO B 1 140 ? -17.844 19.5 17.203 1 90.06 140 PRO B C 1
ATOM 3557 O O . PRO B 1 140 ? -16.703 19.922 17.438 1 90.06 140 PRO B O 1
ATOM 3560 N N . GLU B 1 141 ? -18.969 19.828 17.812 1 85.5 141 GLU B N 1
ATOM 3561 C CA . GLU B 1 141 ? -18.875 20.844 18.859 1 85.5 141 GLU B CA 1
ATOM 3562 C C . GLU B 1 141 ? -18.016 20.359 20.016 1 85.5 141 GLU B C 1
ATOM 3564 O O . GLU B 1 141 ? -18.078 19.188 20.406 1 85.5 141 GLU B O 1
ATOM 3569 N N . GLY B 1 142 ? -17.234 21.203 20.484 1 85.5 142 GLY B N 1
ATOM 3570 C CA . GLY B 1 142 ? -16.391 20.875 21.625 1 85.5 142 GLY B CA 1
ATOM 3571 C C . GLY B 1 142 ? -15.148 20.094 21.234 1 85.5 142 GLY B C 1
ATOM 3572 O O . GLY B 1 142 ? -14.336 19.75 22.094 1 85.5 142 GLY B O 1
ATOM 3573 N N . SER B 1 143 ? -15.039 19.891 19.969 1 86.69 143 SER B N 1
ATOM 3574 C CA . SER B 1 143 ? -13.867 19.141 19.516 1 86.69 143 SER B CA 1
ATOM 3575 C C . SER B 1 143 ? -12.797 20.078 18.969 1 86.69 143 SER B C 1
ATOM 3577 O O . SER B 1 143 ? -13.078 21.25 18.688 1 86.69 143 SER B O 1
ATOM 3579 N N . GLY B 1 144 ? -11.578 19.594 19.078 1 91.25 144 GLY B N 1
ATOM 3580 C CA . GLY B 1 144 ? -10.477 20.312 18.469 1 91.25 144 GLY B CA 1
ATOM 3581 C C . GLY B 1 144 ? -9.633 21.078 19.484 1 91.25 144 GLY B C 1
ATOM 3582 O O . GLY B 1 144 ? -10.133 21.5 20.516 1 91.25 144 GLY B O 1
ATOM 3583 N N . LYS B 1 145 ? -8.43 21.203 19.172 1 95.69 145 LYS B N 1
ATOM 3584 C CA . LYS B 1 145 ? -7.477 21.891 20.031 1 95.69 145 LYS B CA 1
ATOM 3585 C C . LYS B 1 145 ? -6.242 22.328 19.266 1 95.69 145 LYS B C 1
ATOM 3587 O O . LYS B 1 145 ? -5.793 21.625 18.344 1 95.69 145 LYS B O 1
ATOM 3592 N N . ILE B 1 146 ? -5.805 23.516 19.625 1 97.44 146 ILE B N 1
ATOM 3593 C CA . ILE B 1 146 ? -4.555 24.016 19.062 1 97.44 146 ILE B CA 1
ATOM 3594 C C . ILE B 1 146 ? -3.461 24 20.125 1 97.44 146 ILE B C 1
ATOM 3596 O O . ILE B 1 146 ? -3.572 24.688 21.141 1 97.44 146 ILE B O 1
ATOM 3600 N N . SER B 1 147 ? -2.463 23.25 19.906 1 98.12 147 SER B N 1
ATOM 3601 C CA . SER B 1 147 ? -1.232 23.359 20.688 1 98.12 147 SER B CA 1
ATOM 3602 C C . SER B 1 147 ? -0.276 24.359 20.062 1 98.12 147 SER B C 1
ATOM 3604 O O . SER B 1 147 ? -0.093 24.391 18.844 1 98.12 147 SER B O 1
ATOM 3606 N N . PHE B 1 148 ? 0.258 25.25 20.906 1 98.25 148 PHE B N 1
ATOM 3607 C CA . PHE B 1 148 ? 1.17 26.219 20.312 1 98.25 148 PHE B CA 1
ATOM 3608 C C . PHE B 1 148 ? 2.188 26.703 21.344 1 98.25 148 PHE B C 1
ATOM 3610 O O . PHE B 1 148 ? 2.037 26.453 22.531 1 98.25 148 PHE B O 1
ATOM 3617 N N . GLY B 1 149 ? 3.277 27.312 20.938 1 98.12 149 GLY B N 1
ATOM 3618 C CA . GLY B 1 149 ? 4.285 27.906 21.797 1 98.12 149 GLY B CA 1
ATOM 3619 C C . GLY B 1 149 ? 5.656 27.969 21.156 1 98.12 149 GLY B C 1
ATOM 3620 O O . GLY B 1 149 ? 5.789 27.812 19.938 1 98.12 149 GLY B O 1
ATOM 3621 N N . HIS B 1 150 ? 6.602 28.406 22 1 97.12 150 HIS B N 1
ATOM 3622 C CA . HIS B 1 150 ? 7.996 28.281 21.594 1 97.12 150 HIS B CA 1
ATOM 3623 C C . HIS B 1 150 ? 8.453 26.828 21.656 1 97.12 150 HIS B C 1
ATOM 3625 O O . HIS B 1 150 ? 7.688 25.953 22.047 1 97.12 150 HIS B O 1
ATOM 3631 N N . ALA B 1 151 ? 9.656 26.578 21.188 1 95.56 151 ALA B N 1
ATOM 3632 C CA . ALA B 1 151 ? 10.188 25.219 21.188 1 95.56 151 ALA B CA 1
ATOM 3633 C C . ALA B 1 151 ? 10.07 24.578 22.578 1 95.56 151 ALA B C 1
ATOM 3635 O O . ALA B 1 151 ? 9.711 23.406 22.703 1 95.56 151 ALA B O 1
ATOM 3636 N N . TYR B 1 152 ? 10.414 25.375 23.531 1 95.31 152 TYR B N 1
ATOM 3637 C CA . TYR B 1 152 ? 10.297 25 24.938 1 95.31 152 TYR B CA 1
ATOM 3638 C C . TYR B 1 152 ? 9.617 26.109 25.734 1 95.31 152 TYR B C 1
ATOM 3640 O O . TYR B 1 152 ? 9.953 27.281 25.594 1 95.31 152 TYR B O 1
ATOM 3648 N N . ASN B 1 153 ? 8.586 25.594 26.531 1 96.94 153 ASN B N 1
ATOM 3649 C CA . ASN B 1 153 ? 7.762 26.547 27.25 1 96.94 153 ASN B CA 1
ATOM 3650 C C . ASN B 1 153 ? 7.762 26.281 28.75 1 96.94 153 ASN B C 1
ATOM 3652 O O . ASN B 1 153 ? 6.707 26.047 29.344 1 96.94 153 ASN B O 1
ATOM 3656 N N . ASP B 1 154 ? 8.984 26.312 29.344 1 94.81 154 ASP B N 1
ATOM 3657 C CA . ASP B 1 154 ? 9.055 26.203 30.797 1 94.81 154 ASP B CA 1
ATOM 3658 C C . ASP B 1 154 ? 8.328 27.359 31.484 1 94.81 154 ASP B C 1
ATOM 3660 O O . ASP B 1 154 ? 7.668 27.188 32.5 1 94.81 154 ASP B O 1
ATOM 3664 N N . THR B 1 155 ? 8.555 28.547 30.906 1 95.31 155 THR B N 1
ATOM 3665 C CA . THR B 1 155 ? 7.812 29.75 31.219 1 95.31 155 THR B CA 1
ATOM 3666 C C . THR B 1 155 ? 7.164 30.344 29.984 1 95.31 155 THR B C 1
ATOM 3668 O O . THR B 1 155 ? 7.758 30.328 28.891 1 95.31 155 THR B O 1
ATOM 3671 N N . TRP B 1 156 ? 6.027 30.797 30.234 1 96.31 156 TRP B N 1
ATOM 3672 C CA . TRP B 1 156 ? 5.312 31.375 29.094 1 96.31 156 TRP B CA 1
ATOM 3673 C C . TRP B 1 156 ? 5.832 32.781 28.766 1 96.31 156 TRP B C 1
ATOM 3675 O O . TRP B 1 156 ? 5.93 33.625 29.656 1 96.31 156 TRP B O 1
ATOM 3685 N N . SER B 1 157 ? 6.215 32.938 27.594 1 96.19 157 SER B N 1
ATOM 3686 C CA . SER B 1 157 ? 6.629 34.281 27.141 1 96.19 157 SER B CA 1
ATOM 3687 C C . SER B 1 157 ? 5.434 35.219 27.031 1 96.19 157 SER B C 1
ATOM 3689 O O . SER B 1 157 ? 4.281 34.781 27.062 1 96.19 157 SER B O 1
ATOM 3691 N N . GLU B 1 158 ? 5.727 36.438 26.844 1 96.19 158 GLU B N 1
ATOM 3692 C CA . GLU B 1 158 ? 4.676 37.438 26.641 1 96.19 158 GLU B CA 1
ATOM 3693 C C . GLU B 1 158 ? 3.879 37.125 25.359 1 96.19 158 GLU B C 1
ATOM 3695 O O . GLU B 1 158 ? 2.66 37.312 25.328 1 96.19 158 GLU B O 1
ATOM 3700 N N . THR B 1 159 ? 4.562 36.719 24.422 1 96.94 159 THR B N 1
ATOM 3701 C CA . THR B 1 159 ? 3.92 36.406 23.156 1 96.94 159 THR B CA 1
ATOM 3702 C C . THR B 1 159 ? 2.938 35.25 23.328 1 96.94 159 THR B C 1
ATOM 3704 O O . THR B 1 159 ? 1.801 35.312 22.859 1 96.94 159 THR B O 1
ATOM 3707 N N . VAL B 1 160 ? 3.352 34.219 24 1 97.81 160 VAL B N 1
ATOM 3708 C CA . VAL B 1 160 ? 2.508 33.062 24.234 1 97.81 160 VAL B CA 1
ATOM 3709 C C . VAL B 1 160 ? 1.271 33.469 25.031 1 97.81 160 VAL B C 1
ATOM 3711 O O . VAL B 1 160 ? 0.154 33.062 24.703 1 97.81 160 VAL B O 1
ATOM 3714 N N . CYS B 1 161 ? 1.497 34.281 25.969 1 97.69 161 CYS B N 1
ATOM 3715 C CA . CYS B 1 161 ? 0.39 34.781 26.781 1 97.69 161 CYS B CA 1
ATOM 3716 C C . CYS B 1 161 ? -0.593 35.594 25.953 1 97.69 161 CYS B C 1
ATOM 3718 O O . CYS B 1 161 ? -1.808 35.469 26.141 1 97.69 161 CYS B O 1
ATOM 3720 N N . SER B 1 162 ? -0.07 36.375 25.109 1 97.81 162 SER B N 1
ATOM 3721 C CA . SER B 1 162 ? -0.916 37.219 24.281 1 97.81 162 SER B CA 1
ATOM 3722 C C . SER B 1 162 ? -1.784 36.406 23.328 1 97.81 162 SER B C 1
ATOM 3724 O O . SER B 1 162 ? -2.969 36.688 23.156 1 97.81 162 SER B O 1
ATOM 3726 N N . VAL B 1 163 ? -1.224 35.406 22.75 1 98.06 163 VAL B N 1
ATOM 3727 C CA . VAL B 1 163 ? -1.973 34.562 21.844 1 98.06 163 VAL B CA 1
ATOM 3728 C C . VAL B 1 163 ? -2.998 33.75 22.641 1 98.06 163 VAL B C 1
ATOM 3730 O O . VAL B 1 163 ? -4.137 33.562 22.203 1 98.06 163 VAL B O 1
ATOM 3733 N N . ARG B 1 164 ? -2.596 33.25 23.75 1 97.62 164 ARG B N 1
ATOM 3734 C CA . ARG B 1 164 ? -3.498 32.531 24.641 1 97.62 164 ARG B CA 1
ATOM 3735 C C . ARG B 1 164 ? -4.738 33.375 24.953 1 97.62 164 ARG B C 1
ATOM 3737 O O . ARG B 1 164 ? -5.855 32.875 24.953 1 97.62 164 ARG B O 1
ATOM 3744 N N . GLU B 1 165 ? -4.535 34.594 25.234 1 97.94 165 GLU B N 1
ATOM 3745 C CA . GLU B 1 165 ? -5.641 35.469 25.578 1 97.94 165 GLU B CA 1
ATOM 3746 C C . GLU B 1 165 ? -6.641 35.594 24.422 1 97.94 165 GLU B C 1
ATOM 3748 O O . GLU B 1 165 ? -7.852 35.625 24.656 1 97.94 165 GLU B O 1
ATOM 3753 N N . VAL B 1 166 ? -6.148 35.656 23.266 1 98.06 166 VAL B N 1
ATOM 3754 C CA . VAL B 1 166 ? -7.02 35.688 22.094 1 98.06 166 VAL B CA 1
ATOM 3755 C C . VAL B 1 166 ? -7.84 34.406 22.016 1 98.06 166 VAL B C 1
ATOM 3757 O O . VAL B 1 166 ? -9.047 34.438 21.781 1 98.06 166 VAL B O 1
ATOM 3760 N N . PHE B 1 167 ? -7.152 33.25 22.234 1 98.12 167 PHE B N 1
ATOM 3761 C CA . PHE B 1 167 ? -7.832 31.969 22.141 1 98.12 167 PHE B CA 1
ATOM 3762 C C . PHE B 1 167 ? -8.875 31.828 23.25 1 98.12 167 PHE B C 1
ATOM 3764 O O . PHE B 1 167 ? -9.984 31.344 23 1 98.12 167 PHE B O 1
ATOM 3771 N N . GLU B 1 168 ? -8.562 32.312 24.391 1 97.44 168 GLU B N 1
ATOM 3772 C CA . GLU B 1 168 ? -9.484 32.281 25.516 1 97.44 168 GLU B CA 1
ATOM 3773 C C . GLU B 1 168 ? -10.719 33.125 25.266 1 97.44 168 GLU B C 1
ATOM 3775 O O . GLU B 1 168 ? -11.852 32.688 25.453 1 97.44 168 GLU B O 1
ATOM 3780 N N . LYS B 1 169 ? -10.484 34.312 24.844 1 97.56 169 LYS B N 1
ATOM 3781 C CA . LYS B 1 169 ? -11.578 35.25 24.562 1 97.56 169 LYS B CA 1
ATOM 3782 C C . LYS B 1 169 ? -12.453 34.719 23.422 1 97.56 169 LYS B C 1
ATOM 3784 O O . LYS B 1 169 ? -13.664 34.969 23.406 1 97.56 169 LYS B O 1
ATOM 3789 N N . GLY B 1 170 ? -11.867 34.062 22.531 1 97.12 170 GLY B N 1
ATOM 3790 C CA . GLY B 1 170 ? -12.57 33.562 21.359 1 97.12 170 GLY B CA 1
ATOM 3791 C C . GLY B 1 170 ? -13.203 32.188 21.562 1 97.12 170 GLY B C 1
ATOM 3792 O O . GLY B 1 170 ? -13.953 31.719 20.703 1 97.12 170 GLY B O 1
ATOM 3793 N N . GLY B 1 171 ? -12.828 31.547 22.656 1 96.62 171 GLY B N 1
ATOM 3794 C CA . GLY B 1 171 ? -13.359 30.219 22.922 1 96.62 171 GLY B CA 1
ATOM 3795 C C . GLY B 1 171 ? -12.664 29.141 22.109 1 96.62 171 GLY B C 1
ATOM 3796 O O . GLY B 1 171 ? -13.266 28.109 21.781 1 96.62 171 GLY B O 1
ATOM 3797 N N . ILE B 1 172 ? -11.461 29.344 21.734 1 96.38 172 ILE B N 1
ATOM 3798 C CA . ILE B 1 172 ? -10.672 28.344 21.031 1 96.38 172 ILE B CA 1
ATOM 3799 C C . ILE B 1 172 ? -9.898 27.484 22.031 1 96.38 172 ILE B C 1
ATOM 3801 O O . ILE B 1 172 ? -9.102 28.016 22.812 1 96.38 172 ILE B O 1
ATOM 3805 N N . SER B 1 173 ? -10.188 26.219 22.016 1 96.88 173 SER B N 1
ATOM 3806 C CA . SER B 1 173 ? -9.453 25.312 22.891 1 96.88 173 SER B CA 1
ATOM 3807 C C . SER B 1 173 ? -7.973 25.266 22.516 1 96.88 173 SER B C 1
ATOM 3809 O O . SER B 1 173 ? -7.625 25.219 21.344 1 96.88 173 SER B O 1
ATOM 3811 N N . TYR B 1 174 ? -7.102 25.297 23.609 1 97.25 174 TYR B N 1
ATOM 3812 C CA . TYR B 1 174 ? -5.668 25.359 23.344 1 97.25 174 TYR B CA 1
ATOM 3813 C C . TYR B 1 174 ? -4.883 24.641 24.438 1 97.25 174 TYR B C 1
ATOM 3815 O O . TYR B 1 174 ? -5.445 24.281 25.469 1 97.25 174 TYR B O 1
ATOM 3823 N N . GLU B 1 175 ? -3.668 24.375 24.188 1 97.62 175 GLU B N 1
ATOM 3824 C CA . GLU B 1 175 ? -2.68 23.953 25.172 1 97.62 175 GLU B CA 1
ATOM 3825 C C . GLU B 1 175 ? -1.292 24.5 24.828 1 97.62 175 GLU B C 1
ATOM 3827 O O . GLU B 1 175 ? -1.003 24.766 23.656 1 97.62 175 GLU B O 1
ATOM 3832 N N . VAL B 1 176 ? -0.481 24.688 25.859 1 98.19 176 VAL B N 1
ATOM 3833 C CA . VAL B 1 176 ? 0.907 25.109 25.688 1 98.19 176 VAL B CA 1
ATOM 3834 C C . VAL B 1 176 ? 1.839 24.047 26.281 1 98.19 176 VAL B C 1
ATOM 3836 O O . VAL B 1 176 ? 2.246 24.156 27.438 1 98.19 176 VAL B O 1
ATOM 3839 N N . PRO B 1 177 ? 2.199 23.156 25.422 1 97.5 177 PRO B N 1
ATOM 3840 C CA . PRO B 1 177 ? 3.086 22.109 25.938 1 97.5 177 PRO B CA 1
ATOM 3841 C C . PRO B 1 177 ? 4.449 22.641 26.359 1 97.5 177 PRO B C 1
ATOM 3843 O O . PRO B 1 177 ? 4.996 23.531 25.688 1 97.5 177 PRO B O 1
ATOM 3846 N N . LYS B 1 178 ? 4.984 22.062 27.391 1 97.38 178 LYS B N 1
ATOM 3847 C CA . LYS B 1 178 ? 6.344 22.406 27.797 1 97.38 178 LYS B CA 1
ATOM 3848 C C . LYS B 1 178 ? 7.34 22.125 26.688 1 97.38 178 LYS B C 1
ATOM 3850 O O . LYS B 1 178 ? 8.156 23 26.344 1 97.38 178 LYS B O 1
ATOM 3855 N N . ASP B 1 179 ? 7.277 20.953 26.156 1 97.12 179 ASP B N 1
ATOM 3856 C CA . ASP B 1 179 ? 8.086 20.562 25 1 97.12 179 ASP B CA 1
ATOM 3857 C C . ASP B 1 179 ? 7.266 20.594 23.719 1 97.12 179 ASP B C 1
ATOM 3859 O O . ASP B 1 179 ? 6.762 19.547 23.281 1 97.12 179 ASP B O 1
ATOM 3863 N N . MET B 1 180 ? 7.195 21.719 23.078 1 97 180 MET B N 1
ATOM 3864 C CA . MET B 1 180 ? 6.344 21.922 21.906 1 97 180 MET B CA 1
ATOM 3865 C C . MET B 1 180 ? 6.867 21.156 20.703 1 97 180 MET B C 1
ATOM 3867 O O . MET B 1 180 ? 6.086 20.656 19.891 1 97 180 MET B O 1
ATOM 3871 N N . LEU B 1 181 ? 8.164 21.062 20.594 1 96.44 181 LEU B N 1
ATOM 3872 C CA . LEU B 1 181 ? 8.742 20.344 19.469 1 96.44 181 LEU B CA 1
ATOM 3873 C C . LEU B 1 181 ? 8.414 18.859 19.547 1 96.44 181 LEU B C 1
ATOM 3875 O O . LEU B 1 181 ? 8.07 18.25 18.531 1 96.44 181 LEU B O 1
ATOM 3879 N N . ARG B 1 182 ? 8.523 18.328 20.688 1 96.5 182 ARG B N 1
ATOM 3880 C CA . ARG B 1 182 ? 8.148 16.938 20.859 1 96.5 182 ARG B CA 1
ATOM 3881 C C . ARG B 1 182 ? 6.676 16.719 20.516 1 96.5 182 ARG B C 1
ATOM 3883 O O . ARG B 1 182 ? 6.324 15.734 19.875 1 96.5 182 ARG B O 1
ATOM 3890 N N . ASN B 1 183 ? 5.891 17.641 20.984 1 96.12 183 ASN B N 1
ATOM 3891 C CA . ASN B 1 183 ? 4.461 17.562 20.688 1 96.12 183 ASN B CA 1
ATOM 3892 C C . ASN B 1 183 ? 4.199 17.562 19.188 1 96.12 183 ASN B C 1
ATOM 3894 O O . ASN B 1 183 ? 3.432 16.734 18.688 1 96.12 183 ASN B O 1
ATOM 3898 N N . MET B 1 184 ? 4.836 18.391 18.531 1 96.62 184 MET B N 1
ATOM 3899 C CA . MET B 1 184 ? 4.691 18.531 17.094 1 96.62 184 MET B CA 1
ATOM 3900 C C . MET B 1 184 ? 5.188 17.297 16.359 1 96.62 184 MET B C 1
ATOM 3902 O O . MET B 1 184 ? 4.512 16.781 15.469 1 96.62 184 MET B O 1
ATOM 3906 N N . TRP B 1 185 ? 6.297 16.766 16.766 1 97.75 185 TRP B N 1
ATOM 3907 C CA . TRP B 1 185 ? 6.902 15.633 16.062 1 97.75 185 TRP B CA 1
ATOM 3908 C C . TRP B 1 185 ? 6.168 14.336 16.391 1 97.75 185 TRP B C 1
ATOM 3910 O O . TRP B 1 185 ? 6.141 13.414 15.586 1 97.75 185 TRP B O 1
ATOM 3920 N N . HIS B 1 186 ? 5.562 14.352 17.594 1 97.12 186 HIS B N 1
ATOM 3921 C CA . HIS B 1 186 ? 4.711 13.211 17.906 1 97.12 186 HIS B CA 1
ATOM 3922 C C . HIS B 1 186 ? 3.518 13.133 16.969 1 97.12 186 HIS B C 1
ATOM 3924 O O . HIS B 1 186 ? 3.203 12.062 16.438 1 97.12 186 HIS B O 1
ATOM 3930 N N . LYS B 1 187 ? 2.896 14.195 16.734 1 95.69 187 LYS B N 1
ATOM 3931 C CA . LYS B 1 187 ? 1.793 14.211 15.781 1 95.69 187 LYS B CA 1
ATOM 3932 C C . LYS B 1 187 ? 2.281 13.891 14.375 1 95.69 187 LYS B C 1
ATOM 3934 O O . LYS B 1 187 ? 1.615 13.164 13.633 1 95.69 187 LYS B O 1
ATOM 3939 N N . PHE B 1 188 ? 3.424 14.445 14.047 1 97.31 188 PHE B N 1
ATOM 3940 C CA . PHE B 1 188 ? 4.016 14.172 12.742 1 97.31 188 PHE B CA 1
ATOM 3941 C C . PHE B 1 188 ? 4.238 12.68 12.555 1 97.31 188 PHE B C 1
ATOM 3943 O O . PHE B 1 188 ? 3.891 12.125 11.508 1 97.31 188 PHE B O 1
ATOM 3950 N N . MET B 1 189 ? 4.734 12.062 13.539 1 98.06 189 MET B N 1
ATOM 3951 C CA . MET B 1 189 ? 4.969 10.625 13.516 1 98.06 189 MET B CA 1
ATOM 3952 C C . MET B 1 189 ? 3.666 9.859 13.281 1 98.06 189 MET B C 1
ATOM 3954 O O . MET B 1 189 ? 3.621 8.938 12.469 1 98.06 189 MET B O 1
ATOM 3958 N N . THR B 1 190 ? 2.621 10.266 13.906 1 95.88 190 THR B N 1
ATOM 3959 C CA . THR B 1 190 ? 1.351 9.562 13.797 1 95.88 190 THR B CA 1
ATOM 3960 C C . THR B 1 190 ? 0.713 9.797 12.43 1 95.88 190 THR B C 1
ATOM 3962 O O . THR B 1 190 ? 0.152 8.875 11.836 1 95.88 190 THR B O 1
ATOM 3965 N N . ASN B 1 191 ? 0.83 11 11.93 1 94.88 191 ASN B N 1
ATOM 3966 C CA . ASN B 1 191 ? 0.302 11.297 10.602 1 94.88 191 ASN B CA 1
ATOM 3967 C C . ASN B 1 191 ? 1.039 10.516 9.516 1 94.88 191 ASN B C 1
ATOM 3969 O O . ASN B 1 191 ? 0.411 9.922 8.641 1 94.88 191 ASN B O 1
ATOM 3973 N N . VAL B 1 192 ? 2.318 10.539 9.648 1 97.62 192 VAL B N 1
ATOM 3974 C CA . VAL B 1 192 ? 3.174 9.867 8.68 1 97.62 192 VAL B CA 1
ATOM 3975 C C . VAL B 1 192 ? 2.887 8.367 8.68 1 97.62 192 VAL B C 1
ATOM 3977 O O . VAL B 1 192 ? 2.863 7.73 7.625 1 97.62 192 VAL B O 1
ATOM 3980 N N . SER B 1 193 ? 2.707 7.816 9.82 1 97.38 193 SER B N 1
ATOM 3981 C CA . SER B 1 193 ? 2.578 6.367 9.945 1 97.38 193 SER B CA 1
ATOM 3982 C C . SER B 1 193 ? 1.133 5.922 9.75 1 97.38 193 SER B C 1
ATOM 3984 O O . SER B 1 193 ? 0.835 5.137 8.844 1 97.38 193 SER B O 1
ATOM 3986 N N . GLU B 1 194 ? 0.175 6.547 10.469 1 97.12 194 GLU B N 1
ATOM 3987 C CA . GLU B 1 194 ? -1.213 6.098 10.5 1 97.12 194 GLU B CA 1
ATOM 3988 C C . GLU B 1 194 ? -1.995 6.633 9.305 1 97.12 194 GLU B C 1
ATOM 3990 O O . GLU B 1 194 ? -2.648 5.867 8.594 1 97.12 194 GLU B O 1
ATOM 3995 N N . ASN B 1 195 ? -1.918 7.934 9.062 1 96.06 195 ASN B N 1
ATOM 3996 C CA . ASN B 1 195 ? -2.711 8.531 7.988 1 96.06 195 ASN B CA 1
ATOM 3997 C C . ASN B 1 195 ? -2.383 7.906 6.637 1 96.06 195 ASN B C 1
ATOM 3999 O O . ASN B 1 195 ? -3.285 7.559 5.871 1 96.06 195 ASN B O 1
ATOM 4003 N N . GLN B 1 196 ? -1.125 7.758 6.418 1 98 196 GLN B N 1
ATOM 4004 C CA . GLN B 1 196 ? -0.692 7.309 5.098 1 98 196 GLN B CA 1
ATOM 4005 C C . GLN B 1 196 ? -0.983 5.824 4.902 1 98 196 GLN B C 1
ATOM 4007 O O . GLN B 1 196 ? -1.477 5.414 3.848 1 98 196 GLN B O 1
ATOM 4012 N N . SER B 1 197 ? -0.696 4.984 5.918 1 98.44 197 SER B N 1
ATOM 4013 C CA . SER B 1 197 ? -0.958 3.555 5.77 1 98.44 197 SER B CA 1
ATOM 4014 C C . SER B 1 197 ? -2.453 3.277 5.652 1 98.44 197 SER B C 1
ATOM 4016 O O . SER B 1 197 ? -2.873 2.441 4.852 1 98.44 197 SER B O 1
ATOM 4018 N N . ALA B 1 198 ? -3.273 4.008 6.414 1 98.12 198 ALA B N 1
ATOM 4019 C CA . ALA B 1 198 ? -4.723 3.861 6.316 1 98.12 198 ALA B CA 1
ATOM 4020 C C . ALA B 1 198 ? -5.223 4.242 4.926 1 98.12 198 ALA B C 1
ATOM 4022 O O . ALA B 1 198 ? -6.105 3.582 4.375 1 98.12 198 ALA B O 1
ATOM 4023 N N . ALA B 1 199 ? -4.68 5.297 4.422 1 97.88 199 ALA B N 1
ATOM 4024 C CA . ALA B 1 199 ? -5.094 5.777 3.104 1 97.88 199 ALA B CA 1
ATOM 4025 C C . ALA B 1 199 ? -4.738 4.766 2.018 1 97.88 199 ALA B C 1
ATOM 4027 O O . ALA B 1 199 ? -5.551 4.484 1.132 1 97.88 199 ALA B O 1
ATOM 4028 N N . ILE B 1 200 ? -3.568 4.227 2.105 1 98.62 200 ILE B N 1
ATOM 4029 C CA . ILE B 1 200 ? -3.074 3.275 1.116 1 98.62 200 ILE B CA 1
ATOM 4030 C C . ILE B 1 200 ? -3.934 2.012 1.143 1 98.62 200 ILE B C 1
ATOM 4032 O O . ILE B 1 200 ? -4.332 1.504 0.092 1 98.62 200 ILE B O 1
ATOM 4036 N N . LEU B 1 201 ? -4.262 1.58 2.334 1 98.56 201 LEU B N 1
ATOM 4037 C CA . LEU B 1 201 ? -4.934 0.297 2.51 1 98.56 201 LEU B CA 1
ATOM 4038 C C . LEU B 1 201 ? -6.449 0.477 2.561 1 98.56 201 LEU B C 1
ATOM 4040 O O . LEU B 1 201 ? -7.195 -0.503 2.543 1 98.56 201 LEU B O 1
ATOM 4044 N N . ARG B 1 202 ? -6.914 1.679 2.615 1 97.5 202 ARG B N 1
ATOM 4045 C CA . ARG B 1 202 ? -8.336 2.01 2.73 1 97.5 202 ARG B CA 1
ATOM 4046 C C . ARG B 1 202 ? -8.961 1.307 3.93 1 97.5 202 ARG B C 1
ATOM 4048 O O . ARG B 1 202 ? -9.984 0.628 3.793 1 97.5 202 ARG B O 1
ATOM 4055 N N . VAL B 1 203 ? -8.359 1.546 5.055 1 97.69 203 VAL B N 1
ATOM 4056 C CA . VAL B 1 203 ? -8.844 0.909 6.273 1 97.69 203 VAL B CA 1
ATOM 4057 C C . VAL B 1 203 ? -9 1.955 7.375 1 97.69 203 VAL B C 1
ATOM 4059 O O . VAL B 1 203 ? -8.32 2.98 7.371 1 97.69 203 VAL B O 1
ATOM 4062 N N . PRO B 1 204 ? -9.93 1.736 8.312 1 96.62 204 PRO B N 1
ATOM 4063 C CA . PRO B 1 204 ? -10.133 2.656 9.43 1 96.62 204 PRO B CA 1
ATOM 4064 C C . PRO B 1 204 ? -9.18 2.393 10.594 1 96.62 204 PRO B C 1
ATOM 4066 O O . PRO B 1 204 ? -8.336 1.498 10.508 1 96.62 204 PRO B O 1
ATOM 4069 N N . TYR B 1 205 ? -9.312 3.117 11.727 1 96.19 205 TYR B N 1
ATOM 4070 C CA . TYR B 1 205 ? -8.438 3.02 12.891 1 96.19 205 TYR B CA 1
ATOM 4071 C C . TYR B 1 205 ? -8.5 1.624 13.5 1 96.19 205 TYR B C 1
ATOM 4073 O O . TYR B 1 205 ? -7.496 1.123 14.016 1 96.19 205 TYR B O 1
ATOM 4081 N N . GLY B 1 206 ? -9.609 1.042 13.422 1 97.19 206 GLY B N 1
ATOM 4082 C CA . GLY B 1 206 ? -9.82 -0.244 14.07 1 97.19 206 GLY B CA 1
ATOM 4083 C C . GLY B 1 206 ? -8.883 -1.325 13.57 1 97.19 206 GLY B C 1
ATOM 4084 O O . GLY B 1 206 ? -8.656 -2.324 14.258 1 97.19 206 GLY B O 1
ATOM 4085 N N . ILE B 1 207 ? -8.281 -1.142 12.414 1 98.44 207 ILE B N 1
ATOM 4086 C CA . ILE B 1 207 ? -7.438 -2.162 11.805 1 98.44 207 ILE B CA 1
ATOM 4087 C C . ILE B 1 207 ? -6.227 -2.436 12.695 1 98.44 207 ILE B C 1
ATOM 4089 O O . ILE B 1 207 ? -5.754 -3.57 12.773 1 98.44 207 ILE B O 1
ATOM 4093 N N . TRP B 1 208 ? -5.723 -1.455 13.422 1 98 208 TRP B N 1
ATOM 4094 C CA . TRP B 1 208 ? -4.512 -1.588 14.219 1 98 208 TRP B CA 1
ATOM 4095 C C . TRP B 1 208 ? -4.793 -2.344 15.516 1 98 208 TRP B C 1
ATOM 4097 O O . TRP B 1 208 ? -3.865 -2.754 16.219 1 98 208 TRP B O 1
ATOM 4107 N N . THR B 1 209 ? -6.051 -2.57 15.797 1 97.75 209 THR B N 1
ATOM 4108 C CA . THR B 1 209 ? -6.395 -3.377 16.969 1 97.75 209 THR B CA 1
ATOM 4109 C C . THR B 1 209 ? -6.547 -4.848 16.578 1 97.75 209 THR B C 1
ATOM 4111 O O . THR B 1 209 ? -6.562 -5.723 17.438 1 97.75 209 THR B O 1
ATOM 4114 N N . ILE B 1 210 ? -6.617 -5.137 15.281 1 97.62 210 ILE B N 1
ATOM 4115 C CA . ILE B 1 210 ? -6.953 -6.512 14.93 1 97.62 210 ILE B CA 1
ATOM 4116 C C . ILE B 1 210 ? -5.887 -7.078 13.992 1 97.62 210 ILE B C 1
ATOM 4118 O O . ILE B 1 210 ? -5.945 -8.25 13.617 1 97.62 210 ILE B O 1
ATOM 4122 N N . SER B 1 211 ? -4.895 -6.293 13.602 1 98.38 211 SER B N 1
ATOM 4123 C CA . SER B 1 211 ? -3.91 -6.77 12.641 1 98.38 211 SER B CA 1
ATOM 4124 C C . SER B 1 211 ? -2.5 -6.344 13.039 1 98.38 211 SER B C 1
ATOM 4126 O O . SER B 1 211 ? -2.164 -5.16 12.969 1 98.38 211 SER B O 1
ATOM 4128 N N . GLU B 1 212 ? -1.624 -7.285 13.32 1 98.31 212 GLU B N 1
ATOM 4129 C CA . GLU B 1 212 ? -0.223 -7 13.609 1 98.31 212 GLU B CA 1
ATOM 4130 C C . GLU B 1 212 ? 0.543 -6.629 12.344 1 98.31 212 GLU B C 1
ATOM 4132 O O . GLU B 1 212 ? 1.509 -5.863 12.398 1 98.31 212 GLU B O 1
ATOM 4137 N N . ASP B 1 213 ? 0.051 -7.109 11.195 1 98.69 213 ASP B N 1
ATOM 4138 C CA . ASP B 1 213 ? 0.661 -6.711 9.93 1 98.69 213 ASP B CA 1
ATOM 4139 C C . ASP B 1 213 ? 0.458 -5.223 9.672 1 98.69 213 ASP B C 1
ATOM 4141 O O . ASP B 1 213 ? 1.363 -4.547 9.18 1 98.69 213 ASP B O 1
ATOM 4145 N N . ALA B 1 214 ? -0.724 -4.773 9.992 1 98.5 214 ALA B N 1
ATOM 4146 C CA . ALA B 1 214 ? -0.98 -3.34 9.875 1 98.5 214 ALA B CA 1
ATOM 4147 C C . ALA B 1 214 ? -0.07 -2.539 10.797 1 98.5 214 ALA B C 1
ATOM 4149 O O . ALA B 1 214 ? 0.463 -1.497 10.406 1 98.5 214 ALA B O 1
ATOM 4150 N N . ASN B 1 215 ? 0.101 -3.043 11.984 1 98.44 215 ASN B N 1
ATOM 4151 C CA . ASN B 1 215 ? 0.975 -2.373 12.945 1 98.44 215 ASN B CA 1
ATOM 4152 C C . ASN B 1 215 ? 2.424 -2.363 12.469 1 98.44 215 ASN B C 1
ATOM 4154 O O . ASN B 1 215 ? 3.148 -1.393 12.688 1 98.44 215 ASN B O 1
ATOM 4158 N N . GLU B 1 216 ? 2.807 -3.416 11.844 1 98.38 216 GLU B N 1
ATOM 4159 C CA . GLU B 1 216 ? 4.168 -3.467 11.32 1 98.38 216 GLU B CA 1
ATOM 4160 C C . GLU B 1 216 ? 4.418 -2.33 10.328 1 98.38 216 GLU B C 1
ATOM 4162 O O . GLU B 1 216 ? 5.449 -1.658 10.398 1 98.38 216 GLU B O 1
ATOM 4167 N N . LEU B 1 217 ? 3.512 -2.104 9.414 1 98.38 217 LEU B N 1
ATOM 4168 C CA . LEU B 1 217 ? 3.633 -1.034 8.43 1 98.38 217 LEU B CA 1
ATOM 4169 C C . LEU B 1 217 ? 3.682 0.329 9.109 1 98.38 217 LEU B C 1
ATOM 4171 O O . LEU B 1 217 ? 4.582 1.129 8.844 1 98.38 217 LEU B O 1
ATOM 4175 N N . ARG B 1 218 ? 2.748 0.521 9.992 1 98.12 218 ARG B N 1
ATOM 4176 C CA . ARG B 1 218 ? 2.625 1.776 10.727 1 98.12 218 ARG B CA 1
ATOM 4177 C C . ARG B 1 218 ? 3.891 2.074 11.523 1 98.12 218 ARG B C 1
ATOM 4179 O O . ARG B 1 218 ? 4.434 3.178 11.445 1 98.12 218 ARG B O 1
ATOM 4186 N N . GLU B 1 219 ? 4.367 1.086 12.211 1 98.44 219 GLU B N 1
ATOM 4187 C CA . GLU B 1 219 ? 5.477 1.277 13.141 1 98.44 219 GLU B CA 1
ATOM 4188 C C . GLU B 1 219 ? 6.797 1.443 12.398 1 98.44 219 GLU B C 1
ATOM 4190 O O . GLU B 1 219 ? 7.664 2.211 12.828 1 98.44 219 GLU B O 1
ATOM 4195 N N . GLN B 1 220 ? 6.977 0.744 11.32 1 98.06 220 GLN B N 1
ATOM 4196 C CA . GLN B 1 220 ? 8.211 0.913 10.555 1 98.06 220 GLN B CA 1
ATOM 4197 C C . GLN B 1 220 ? 8.297 2.316 9.961 1 98.06 220 GLN B C 1
ATOM 4199 O O . GLN B 1 220 ? 9.367 2.932 9.969 1 98.06 220 GLN B O 1
ATOM 4204 N N . ALA B 1 221 ? 7.211 2.793 9.445 1 98.31 221 ALA B N 1
ATOM 4205 C CA . ALA B 1 221 ? 7.195 4.16 8.93 1 98.31 221 ALA B CA 1
ATOM 4206 C C . ALA B 1 221 ? 7.473 5.164 10.047 1 98.31 221 ALA B C 1
ATOM 4208 O O . ALA B 1 221 ? 8.195 6.145 9.844 1 98.31 221 ALA B O 1
ATOM 4209 N N . ALA B 1 222 ? 6.906 4.91 11.219 1 98.62 222 ALA B N 1
ATOM 4210 C CA . ALA B 1 222 ? 7.102 5.777 12.375 1 98.62 222 ALA B CA 1
ATOM 4211 C C . ALA B 1 222 ? 8.562 5.781 12.82 1 98.62 222 ALA B C 1
ATOM 4213 O O . ALA B 1 222 ? 9.086 6.816 13.234 1 98.62 222 ALA B O 1
ATOM 4214 N N . ARG B 1 223 ? 9.172 4.691 12.758 1 98.62 223 ARG B N 1
ATOM 4215 C CA . ARG B 1 223 ? 10.555 4.562 13.219 1 98.62 223 ARG B CA 1
ATOM 4216 C C . ARG B 1 223 ? 11.492 5.406 12.367 1 98.62 223 ARG B C 1
ATOM 4218 O O . ARG B 1 223 ? 12.5 5.914 12.859 1 98.62 223 ARG B O 1
ATOM 4225 N N . GLU B 1 224 ? 11.148 5.562 11.086 1 98.5 224 GLU B N 1
ATOM 4226 C CA . GLU B 1 224 ? 11.93 6.469 10.25 1 98.5 224 GLU B CA 1
ATOM 4227 C C . GLU B 1 224 ? 11.836 7.906 10.75 1 98.5 224 GLU B C 1
ATOM 4229 O O . GLU B 1 224 ? 12.812 8.648 10.711 1 98.5 224 GLU B O 1
ATOM 4234 N N . VAL B 1 225 ? 10.656 8.289 11.25 1 98.75 225 VAL B N 1
ATOM 4235 C CA . VAL B 1 225 ? 10.445 9.617 11.82 1 98.75 225 VAL B CA 1
ATOM 4236 C C . VAL B 1 225 ? 11.227 9.742 13.125 1 98.75 225 VAL B C 1
ATOM 4238 O O . VAL B 1 225 ? 11.859 10.766 13.383 1 98.75 225 VAL B O 1
ATOM 4241 N N . ILE B 1 226 ? 11.195 8.711 13.914 1 98.75 226 ILE B N 1
ATOM 4242 C CA . ILE B 1 226 ? 11.898 8.703 15.195 1 98.75 226 ILE B CA 1
ATOM 4243 C C . ILE B 1 226 ? 13.398 8.875 14.961 1 98.75 226 ILE B C 1
ATOM 4245 O O . ILE B 1 226 ? 14.062 9.641 15.664 1 98.75 226 ILE B O 1
ATOM 4249 N N . ALA B 1 227 ? 13.93 8.203 13.961 1 98.62 227 ALA B N 1
ATOM 4250 C CA . ALA B 1 227 ? 15.352 8.305 13.641 1 98.62 227 ALA B CA 1
ATOM 4251 C C . ALA B 1 227 ? 15.727 9.727 13.242 1 98.62 227 ALA B C 1
ATOM 4253 O O . ALA B 1 227 ? 16.75 10.258 13.688 1 98.62 227 ALA B O 1
ATOM 4254 N N . ILE B 1 228 ? 14.922 10.32 12.461 1 98.56 228 ILE B N 1
ATOM 4255 C CA . ILE B 1 228 ? 15.172 11.688 12.008 1 98.56 228 ILE B CA 1
ATOM 4256 C C . ILE B 1 228 ? 15.062 12.648 13.188 1 98.56 228 ILE B C 1
ATOM 4258 O O . ILE B 1 228 ? 15.906 13.523 13.359 1 98.56 228 ILE B O 1
ATOM 4262 N N . ALA B 1 229 ? 14.016 12.477 14.023 1 98.38 229 ALA B N 1
ATOM 4263 C CA . ALA B 1 229 ? 13.828 13.312 15.211 1 98.38 229 ALA B CA 1
ATOM 4264 C C . ALA B 1 229 ? 15.039 13.234 16.125 1 98.38 229 ALA B C 1
ATOM 4266 O O . ALA B 1 229 ? 15.508 14.258 16.641 1 98.38 229 ALA B O 1
ATOM 4267 N N . GLY B 1 230 ? 15.555 12.078 16.312 1 97.94 230 GLY B N 1
ATOM 4268 C CA . GLY B 1 230 ? 16.734 11.891 17.125 1 97.94 230 GLY B CA 1
ATOM 4269 C C . GLY B 1 230 ? 17.938 12.688 16.641 1 97.94 230 GLY B C 1
ATOM 4270 O O . GLY B 1 230 ? 18.625 13.328 17.422 1 97.94 230 GLY B O 1
ATOM 4271 N N . LYS B 1 231 ? 18.188 12.695 15.375 1 97.81 231 LYS B N 1
ATOM 4272 C CA . LYS B 1 231 ? 19.297 13.43 14.789 1 97.81 231 LYS B CA 1
ATOM 4273 C C . LYS B 1 231 ? 19.094 14.938 14.922 1 97.81 231 LYS B C 1
ATOM 4275 O O . LYS B 1 231 ? 20.062 15.695 14.938 1 97.81 231 LYS B O 1
ATOM 4280 N N . LYS B 1 232 ? 17.844 15.328 15.07 1 96.19 232 LYS B N 1
ATOM 4281 C CA . LYS B 1 232 ? 17.516 16.75 15.195 1 96.19 232 LYS B CA 1
ATOM 4282 C C . LYS B 1 232 ? 17.438 17.156 16.656 1 96.19 232 LYS B C 1
ATOM 4284 O O . LYS B 1 232 ? 17.109 18.312 16.969 1 96.19 232 LYS B O 1
ATOM 4289 N N . GLY B 1 233 ? 17.703 16.219 17.531 1 96.75 233 GLY B N 1
ATOM 4290 C CA . GLY B 1 233 ? 17.734 16.531 18.953 1 96.75 233 GLY B CA 1
ATOM 4291 C C . GLY B 1 233 ? 16.359 16.562 19.594 1 96.75 233 GLY B C 1
ATOM 4292 O O . GLY B 1 233 ? 16.188 17.109 20.672 1 96.75 233 GLY B O 1
ATOM 4293 N N . ILE B 1 234 ? 15.375 16.062 18.906 1 96.88 234 ILE B N 1
ATOM 4294 C CA . ILE B 1 234 ? 14.008 16 19.422 1 96.88 234 ILE B CA 1
ATOM 4295 C C . ILE B 1 234 ? 13.789 14.672 20.141 1 96.88 234 ILE B C 1
ATOM 4297 O O . ILE B 1 234 ? 14.055 13.602 19.578 1 96.88 234 ILE B O 1
ATOM 4301 N N . HIS B 1 235 ? 13.25 14.758 21.328 1 95.19 235 HIS B N 1
ATOM 4302 C CA . HIS B 1 235 ? 13.102 13.562 22.156 1 95.19 235 HIS B CA 1
ATOM 4303 C C . HIS B 1 235 ? 11.828 12.805 21.797 1 95.19 235 HIS B C 1
ATOM 4305 O O . HIS B 1 235 ? 10.828 12.891 22.516 1 95.19 235 HIS B O 1
ATOM 4311 N N . LEU B 1 236 ? 11.828 12.109 20.812 1 96.88 236 LEU B N 1
ATOM 4312 C CA . LEU B 1 236 ? 10.82 11.156 20.375 1 96.88 236 LEU B CA 1
ATOM 4313 C C . LEU B 1 236 ? 11.391 9.742 20.359 1 96.88 236 LEU B C 1
ATOM 4315 O O . LEU B 1 236 ? 12.406 9.484 19.719 1 96.88 236 LEU B O 1
ATOM 4319 N N . THR B 1 237 ? 10.719 8.727 21.062 1 96.62 237 THR B N 1
ATOM 4320 C CA . THR B 1 237 ? 11.367 7.438 21.312 1 96.62 237 THR B CA 1
ATOM 4321 C C . THR B 1 237 ? 10.453 6.289 20.906 1 96.62 237 THR B C 1
ATOM 4323 O O . THR B 1 237 ? 9.281 6.504 20.578 1 96.62 237 THR B O 1
ATOM 4326 N N . GLU B 1 238 ? 11.062 5.113 20.922 1 97.25 238 GLU B N 1
ATOM 4327 C CA . GLU B 1 238 ? 10.312 3.883 20.703 1 97.25 238 GLU B CA 1
ATOM 4328 C C . GLU B 1 238 ? 9.18 3.734 21.719 1 97.25 238 GLU B C 1
ATOM 4330 O O . GLU B 1 238 ? 8.117 3.199 21.391 1 97.25 238 GLU B O 1
ATOM 4335 N N . GLU B 1 239 ? 9.422 4.211 22.859 1 96.25 239 GLU B N 1
ATOM 4336 C CA . GLU B 1 239 ? 8.391 4.152 23.891 1 96.25 239 GLU B CA 1
ATOM 4337 C C . GLU B 1 239 ? 7.168 4.98 23.5 1 96.25 239 GLU B C 1
ATOM 4339 O O . GLU B 1 239 ? 6.031 4.57 23.734 1 96.25 239 GLU B O 1
ATOM 4344 N N . ASP B 1 240 ? 7.395 6.105 22.922 1 95.75 240 ASP B N 1
ATOM 4345 C CA . ASP B 1 240 ? 6.297 6.941 22.438 1 95.75 240 ASP B CA 1
ATOM 4346 C C . ASP B 1 240 ? 5.461 6.203 21.391 1 95.75 240 ASP B C 1
ATOM 4348 O O . ASP B 1 240 ? 4.23 6.289 21.406 1 95.75 240 ASP B O 1
ATOM 4352 N N . LEU B 1 241 ? 6.168 5.535 20.562 1 96.44 241 LEU B N 1
ATOM 4353 C CA . LEU B 1 241 ? 5.523 4.789 19.484 1 96.44 241 LEU B CA 1
ATOM 4354 C C . LEU B 1 241 ? 4.66 3.664 20.047 1 96.44 241 LEU B C 1
ATOM 4356 O O . LEU B 1 241 ? 3.5 3.516 19.656 1 96.44 241 LEU B O 1
ATOM 4360 N N . MET B 1 242 ? 5.199 2.922 20.953 1 95.38 242 MET B N 1
ATOM 4361 C CA . MET B 1 242 ? 4.5 1.759 21.5 1 95.38 242 MET B CA 1
ATOM 4362 C C . MET B 1 242 ? 3.33 2.188 22.375 1 95.38 242 MET B C 1
ATOM 4364 O O . MET B 1 242 ? 2.273 1.555 22.359 1 95.38 242 MET B O 1
ATOM 4368 N N . GLU B 1 243 ? 3.504 3.217 23.094 1 93.56 243 GLU B N 1
ATOM 4369 C CA . GLU B 1 243 ? 2.434 3.742 23.922 1 93.56 243 GLU B CA 1
ATOM 4370 C C . GLU B 1 243 ? 1.258 4.23 23.078 1 93.56 243 GLU B C 1
ATOM 4372 O O . GLU B 1 243 ? 0.106 4.164 23.516 1 93.56 243 GLU B O 1
ATOM 4377 N N . HIS B 1 244 ? 1.55 4.633 21.938 1 93.81 244 HIS B N 1
ATOM 4378 C CA . HIS B 1 244 ? 0.516 5.168 21.062 1 93.81 244 HIS B CA 1
ATOM 4379 C C . HIS B 1 244 ? -0.449 4.074 20.609 1 93.81 244 HIS B C 1
ATOM 4381 O O . HIS B 1 244 ? -1.566 4.367 20.172 1 93.81 244 HIS B O 1
ATOM 4387 N N . ARG B 1 245 ? -0.106 2.832 20.734 1 93.19 245 ARG B N 1
ATOM 4388 C CA . ARG B 1 245 ? -0.998 1.73 20.391 1 93.19 245 ARG B CA 1
ATOM 4389 C C . ARG B 1 245 ? -2.283 1.786 21.203 1 93.19 245 ARG B C 1
ATOM 4391 O O . ARG B 1 245 ? -3.348 1.394 20.734 1 93.19 245 ARG B O 1
ATOM 4398 N N . THR B 1 246 ? -2.117 2.252 22.438 1 92.69 246 THR B N 1
ATOM 4399 C CA . THR B 1 246 ? -3.264 2.314 23.344 1 92.69 246 THR B CA 1
ATOM 4400 C C . THR B 1 246 ? -4.324 3.271 22.797 1 92.69 246 THR B C 1
ATOM 4402 O O . THR B 1 246 ? -5.504 3.158 23.141 1 92.69 246 THR B O 1
ATOM 4405 N N . TYR B 1 247 ? -3.885 4.184 22.047 1 90.31 247 TYR B N 1
ATOM 4406 C CA . TYR B 1 247 ? -4.801 5.137 21.438 1 90.31 247 TYR B CA 1
ATOM 4407 C C . TYR B 1 247 ? -5.883 4.422 20.641 1 90.31 247 TYR B C 1
ATOM 4409 O O . TYR B 1 247 ? -7.055 4.812 20.672 1 90.31 247 TYR B O 1
ATOM 4417 N N . PHE B 1 248 ? -5.594 3.379 19.953 1 93.44 248 PHE B N 1
ATOM 4418 C CA . PHE B 1 248 ? -6.504 2.727 19.031 1 93.44 248 PHE B CA 1
ATOM 4419 C C . PHE B 1 248 ? -7.566 1.932 19.781 1 93.44 248 PHE B C 1
ATOM 4421 O O . PHE B 1 248 ? -8.641 1.654 19.234 1 93.44 248 PHE B O 1
ATOM 4428 N N . GLU B 1 249 ? -7.246 1.602 20.969 1 91.88 249 GLU B N 1
ATOM 4429 C CA . GLU B 1 249 ? -8.234 0.913 21.797 1 91.88 249 GLU B CA 1
ATOM 4430 C C . GLU B 1 249 ? -9.414 1.826 22.125 1 91.88 249 GLU B C 1
ATOM 4432 O O . GLU B 1 249 ? -10.539 1.357 22.297 1 91.88 249 GLU B O 1
ATOM 4437 N N . GLY B 1 250 ? -9.102 3.072 22.188 1 91.19 250 GLY B N 1
ATOM 4438 C CA . GLY B 1 250 ? -10.125 4.035 22.547 1 91.19 250 GLY B CA 1
ATOM 4439 C C . GLY B 1 250 ? -10.719 4.754 21.344 1 91.19 250 GLY B C 1
ATOM 4440 O O . GLY B 1 250 ? -11.789 5.359 21.453 1 91.19 250 GLY B O 1
ATOM 4441 N N . ALA B 1 251 ? -10.125 4.613 20.234 1 89.81 251 ALA B N 1
ATOM 4442 C CA . ALA B 1 251 ? -10.594 5.297 19.031 1 89.81 251 ALA B CA 1
ATOM 4443 C C . ALA B 1 251 ? -11.797 4.582 18.438 1 89.81 251 ALA B C 1
ATOM 4445 O O . ALA B 1 251 ? -11.945 3.367 18.578 1 89.81 251 ALA B O 1
ATOM 4446 N N . PRO B 1 252 ? -12.68 5.418 17.781 1 90.62 252 PRO B N 1
ATOM 4447 C CA . PRO B 1 252 ? -13.758 4.734 17.062 1 90.62 252 PRO B CA 1
ATOM 4448 C C . PRO B 1 252 ? -13.234 3.74 16.031 1 90.62 252 PRO B C 1
ATOM 4450 O O . PRO B 1 252 ? -12.445 4.105 15.164 1 90.62 252 PRO B O 1
ATOM 4453 N N . PHE B 1 253 ? -13.758 2.619 16.109 1 94.56 253 PHE B N 1
ATOM 4454 C CA . PHE B 1 253 ? -13.25 1.536 15.273 1 94.56 253 PHE B CA 1
ATOM 4455 C C . PHE B 1 253 ? -13.328 1.912 13.797 1 94.56 253 PHE B C 1
ATOM 4457 O O . PHE B 1 253 ? -12.383 1.675 13.039 1 94.56 253 PHE B O 1
ATOM 4464 N N . TYR B 1 254 ? -14.344 2.562 13.391 1 94.5 254 TYR B N 1
ATOM 4465 C CA . TYR B 1 254 ? -14.547 2.865 11.984 1 94.5 254 TYR B CA 1
ATOM 4466 C C . TYR B 1 254 ? -14.18 4.312 11.672 1 94.5 254 TYR B C 1
ATOM 4468 O O . TYR B 1 254 ? -14.477 4.816 10.586 1 94.5 254 TYR B O 1
ATOM 4476 N N . GLY B 1 255 ? -13.516 4.941 12.68 1 91.81 255 GLY B N 1
ATOM 4477 C CA . GLY B 1 255 ? -12.984 6.27 12.414 1 91.81 255 GLY B CA 1
ATOM 4478 C C . GLY B 1 255 ? -11.883 6.277 11.367 1 91.81 255 GLY B C 1
ATOM 4479 O O . GLY B 1 255 ? -11.102 5.328 11.281 1 91.81 255 GLY B O 1
ATOM 4480 N N . LYS B 1 256 ? -11.844 7.352 10.562 1 92.06 256 LYS B N 1
ATOM 4481 C CA . LYS B 1 256 ? -10.883 7.422 9.461 1 92.06 256 LYS B CA 1
ATOM 4482 C C . LYS B 1 256 ? -9.961 8.625 9.609 1 92.06 256 LYS B C 1
ATOM 4484 O O . LYS B 1 256 ? -10.414 9.727 9.93 1 92.06 256 LYS B O 1
ATOM 4489 N N . PRO B 1 257 ? -8.648 8.375 9.383 1 91.12 257 PRO B N 1
ATOM 4490 C CA . PRO B 1 257 ? -7.746 9.531 9.352 1 91.12 257 PRO B CA 1
ATOM 4491 C C . PRO B 1 257 ? -8.016 10.453 8.172 1 91.12 257 PRO B C 1
ATOM 4493 O O . PRO B 1 257 ? -8.656 10.055 7.195 1 91.12 257 PRO B O 1
ATOM 4496 N N . SER B 1 258 ? -7.531 11.688 8.234 1 85.81 258 SER B N 1
ATOM 4497 C CA . SER B 1 258 ? -7.84 12.742 7.273 1 85.81 258 SER B CA 1
ATOM 4498 C C . SER B 1 258 ? -7.336 12.383 5.883 1 85.81 258 SER B C 1
ATOM 4500 O O . SER B 1 258 ? -7.996 12.68 4.883 1 85.81 258 SER B O 1
ATOM 4502 N N . THR B 1 259 ? -6.188 11.719 5.758 1 92.38 259 THR B N 1
ATOM 4503 C CA . THR B 1 259 ? -5.637 11.383 4.449 1 92.38 259 THR B CA 1
ATOM 4504 C C . THR B 1 259 ? -6.512 10.352 3.74 1 92.38 259 THR B C 1
ATOM 4506 O O . THR B 1 259 ? -6.684 10.406 2.521 1 92.38 259 THR B O 1
ATOM 4509 N N . LEU B 1 260 ? -7.004 9.398 4.492 1 94.25 260 LEU B N 1
ATOM 4510 C CA . LEU B 1 260 ? -7.938 8.43 3.926 1 94.25 260 LEU B CA 1
ATOM 4511 C C . LEU B 1 260 ? -9.188 9.133 3.404 1 94.25 260 LEU B C 1
ATOM 4513 O O . LEU B 1 260 ? -9.664 8.828 2.309 1 94.25 260 LEU B O 1
ATOM 4517 N N . GLN B 1 261 ? -9.664 10.039 4.145 1 87.62 261 GLN B N 1
ATOM 4518 C CA . GLN B 1 261 ? -10.844 10.797 3.74 1 87.62 261 GLN B CA 1
ATOM 4519 C C . GLN B 1 261 ? -10.594 11.562 2.447 1 87.62 261 GLN B C 1
ATOM 4521 O O . GLN B 1 261 ? -11.469 11.641 1.582 1 87.62 261 GLN B O 1
ATOM 4526 N N . ASP B 1 262 ? -9.453 12.125 2.369 1 87.69 262 ASP B N 1
ATOM 4527 C CA . ASP B 1 262 ? -9.086 12.844 1.153 1 87.69 262 ASP B CA 1
ATOM 4528 C C . ASP B 1 262 ? -9.078 11.914 -0.056 1 87.69 262 ASP B C 1
ATOM 4530 O O . ASP B 1 262 ? -9.641 12.242 -1.103 1 87.69 262 ASP B O 1
ATOM 4534 N N . ILE B 1 263 ? -8.477 10.766 0.045 1 94.12 263 ILE B N 1
ATOM 4535 C CA . ILE B 1 263 ? -8.383 9.805 -1.045 1 94.12 263 ILE B CA 1
ATOM 4536 C C . ILE B 1 263 ? -9.781 9.344 -1.444 1 94.12 263 ILE B C 1
ATOM 4538 O O . ILE B 1 263 ? -10.109 9.289 -2.633 1 94.12 263 ILE B O 1
ATOM 4542 N N . GLU B 1 264 ? -10.609 9.078 -0.474 1 92.19 264 GLU B N 1
ATOM 4543 C CA . GLU B 1 264 ? -11.969 8.602 -0.74 1 92.19 264 GLU B CA 1
ATOM 4544 C C . GLU B 1 264 ? -12.805 9.688 -1.424 1 92.19 264 GLU B C 1
ATOM 4546 O O . GLU B 1 264 ? -13.68 9.375 -2.236 1 92.19 264 GLU B O 1
ATOM 4551 N N . ALA B 1 265 ? -12.484 10.914 -1.104 1 85.19 265 ALA B N 1
ATOM 4552 C CA . ALA B 1 265 ? -13.227 12.039 -1.666 1 85.19 265 ALA B CA 1
ATOM 4553 C C . ALA B 1 265 ? -12.633 12.484 -2.998 1 85.19 265 ALA B C 1
ATOM 4555 O O . ALA B 1 265 ? -13.141 13.406 -3.637 1 85.19 265 ALA B O 1
ATOM 4556 N N . GLY B 1 266 ? -11.547 11.859 -3.361 1 90.69 266 GLY B N 1
ATOM 4557 C CA . GLY B 1 266 ? -10.906 12.195 -4.625 1 90.69 266 GLY B CA 1
ATOM 4558 C C . GLY B 1 266 ? -10.133 13.5 -4.574 1 90.69 266 GLY B C 1
ATOM 4559 O O . GLY B 1 266 ? -9.969 14.172 -5.594 1 90.69 266 GLY B O 1
ATOM 4560 N N . ARG B 1 267 ? -9.625 13.898 -3.395 1 83.69 267 ARG B N 1
ATOM 4561 C CA . ARG B 1 267 ? -8.867 15.133 -3.213 1 83.69 267 ARG B CA 1
ATOM 4562 C C . ARG B 1 267 ? -7.375 14.844 -3.137 1 83.69 267 ARG B C 1
ATOM 4564 O O . ARG B 1 267 ? -6.965 13.727 -2.824 1 83.69 267 ARG B O 1
ATOM 4571 N N . LYS B 1 268 ? -6.668 15.914 -3.494 1 89.38 268 LYS B N 1
ATOM 4572 C CA . LYS B 1 268 ? -5.23 15.828 -3.25 1 89.38 268 LYS B CA 1
ATOM 4573 C C . LYS B 1 268 ? -4.926 15.773 -1.755 1 89.38 268 LYS B C 1
ATOM 4575 O O . LYS B 1 268 ? -5.672 16.328 -0.943 1 89.38 268 LYS B O 1
ATOM 4580 N N . THR B 1 269 ? -3.797 15.07 -1.471 1 91.31 269 THR B N 1
ATOM 4581 C CA . THR B 1 269 ? -3.451 14.867 -0.068 1 91.31 269 THR B CA 1
ATOM 4582 C C . THR B 1 269 ? -2.291 15.773 0.34 1 91.31 269 THR B C 1
ATOM 4584 O O . THR B 1 269 ? -1.856 16.625 -0.44 1 91.31 269 THR B O 1
ATOM 4587 N N . GLU B 1 270 ? -1.874 15.578 1.575 1 89.19 270 GLU B N 1
ATOM 4588 C CA . GLU B 1 270 ? -0.729 16.297 2.121 1 89.19 270 GLU B CA 1
ATOM 4589 C C . GLU B 1 270 ? 0.515 15.414 2.154 1 89.19 270 GLU B C 1
ATOM 4591 O O . GLU B 1 270 ? 1.354 15.555 3.047 1 89.19 270 GLU B O 1
ATOM 4596 N N . VAL B 1 271 ? 0.604 14.523 1.181 1 95.38 271 VAL B N 1
ATOM 4597 C CA . VAL B 1 271 ? 1.662 13.523 1.183 1 95.38 271 VAL B CA 1
ATOM 4598 C C . VAL B 1 271 ? 3.025 14.203 1.119 1 95.38 271 VAL B C 1
ATOM 4600 O O . VAL B 1 271 ? 3.996 13.727 1.709 1 95.38 271 VAL B O 1
ATOM 4603 N N . GLU B 1 272 ? 3.133 15.367 0.51 1 93.31 272 GLU B N 1
ATOM 4604 C CA . GLU B 1 272 ? 4.391 16.109 0.424 1 93.31 272 GLU B CA 1
ATOM 4605 C C . GLU B 1 272 ? 4.875 16.531 1.807 1 93.31 272 GLU B C 1
ATOM 4607 O O . GLU B 1 272 ? 6.082 16.578 2.059 1 93.31 272 GLU B O 1
ATOM 4612 N N . MET B 1 273 ? 3.947 16.75 2.684 1 93.12 273 MET B N 1
ATOM 4613 C CA . MET B 1 273 ? 4.277 17.234 4.023 1 93.12 273 MET B CA 1
ATOM 4614 C C . MET B 1 273 ? 4.566 16.062 4.961 1 93.12 273 MET B C 1
ATOM 4616 O O . MET B 1 273 ? 5.117 16.25 6.047 1 93.12 273 MET B O 1
ATOM 4620 N N . PHE B 1 274 ? 4.188 14.906 4.531 1 96.44 274 PHE B N 1
ATOM 4621 C CA . PHE B 1 274 ? 4.387 13.711 5.344 1 96.44 274 PHE B CA 1
ATOM 4622 C C . PHE B 1 274 ? 5.527 12.867 4.793 1 96.44 274 PHE B C 1
ATOM 4624 O O . PHE B 1 274 ? 6.699 13.141 5.074 1 96.44 274 PHE B O 1
ATOM 4631 N N . ALA B 1 275 ? 5.215 12.008 3.891 1 98.12 275 ALA B N 1
ATOM 4632 C CA . ALA B 1 275 ? 6.254 11.148 3.326 1 98.12 275 ALA B CA 1
ATOM 4633 C C . ALA B 1 275 ? 7.301 11.977 2.582 1 98.12 275 ALA B C 1
ATOM 4635 O O . ALA B 1 275 ? 8.5 11.695 2.67 1 98.12 275 ALA B O 1
ATOM 4636 N N . GLY B 1 276 ? 6.859 12.953 1.828 1 97.25 276 GLY B N 1
ATOM 4637 C CA . GLY B 1 276 ? 7.809 13.805 1.128 1 97.25 276 GLY B CA 1
ATOM 4638 C C . GLY B 1 276 ? 8.82 14.453 2.053 1 97.25 276 GLY B C 1
ATOM 4639 O O . GLY B 1 276 ? 10.016 14.469 1.763 1 97.25 276 GLY B O 1
ATOM 4640 N N . ALA B 1 277 ? 8.328 14.977 3.137 1 96.62 277 ALA B N 1
ATOM 4641 C CA . ALA B 1 277 ? 9.195 15.617 4.121 1 96.62 277 ALA B CA 1
ATOM 4642 C C . ALA B 1 277 ? 10.164 14.617 4.734 1 96.62 277 ALA B C 1
ATOM 4644 O O . ALA B 1 277 ? 11.352 14.906 4.891 1 96.62 277 ALA B O 1
ATOM 4645 N N . VAL B 1 278 ? 9.688 13.43 5.066 1 98.56 278 VAL B N 1
ATOM 4646 C CA . VAL B 1 278 ? 10.516 12.398 5.676 1 98.56 278 VAL B CA 1
ATOM 4647 C C . VAL B 1 278 ? 11.641 12 4.719 1 98.56 278 VAL B C 1
ATOM 4649 O O . VAL B 1 278 ? 12.797 11.883 5.125 1 98.56 278 VAL B O 1
ATOM 4652 N N . ILE B 1 279 ? 11.305 11.82 3.465 1 98.38 279 ILE B N 1
ATOM 4653 C CA . ILE B 1 279 ? 12.281 11.438 2.451 1 98.38 279 ILE B CA 1
ATOM 4654 C C . ILE B 1 279 ? 13.352 12.516 2.324 1 98.38 279 ILE B C 1
ATOM 4656 O O . ILE B 1 279 ? 14.547 12.211 2.328 1 98.38 279 ILE B O 1
ATOM 4660 N N . ARG B 1 280 ? 12.93 13.758 2.236 1 96.88 280 ARG B N 1
ATOM 4661 C CA . ARG B 1 280 ? 13.867 14.867 2.09 1 96.88 280 ARG B CA 1
ATOM 4662 C C . ARG B 1 280 ? 14.789 14.977 3.303 1 96.88 280 ARG B C 1
ATOM 4664 O O . ARG B 1 280 ? 16 15.062 3.158 1 96.88 280 ARG B O 1
ATOM 4671 N N . MET B 1 281 ? 14.227 14.961 4.484 1 97.56 281 MET B N 1
ATOM 4672 C CA . MET B 1 281 ? 15.023 15.078 5.699 1 97.56 281 MET B CA 1
ATOM 4673 C C . MET B 1 281 ? 15.945 13.875 5.871 1 97.56 281 MET B C 1
ATOM 4675 O O . MET B 1 281 ? 17.078 14.016 6.32 1 97.56 281 MET B O 1
ATOM 4679 N N . GLY B 1 282 ? 15.375 12.688 5.578 1 98.38 282 GLY B N 1
ATOM 4680 C CA . GLY B 1 282 ? 16.219 11.5 5.617 1 98.38 282 GLY B CA 1
ATOM 4681 C C . GLY B 1 282 ? 17.453 11.609 4.746 1 98.38 282 GLY B C 1
ATOM 4682 O O . GLY B 1 282 ? 18.562 11.281 5.184 1 98.38 282 GLY B O 1
ATOM 4683 N N . LYS B 1 283 ? 17.281 12.094 3.562 1 98.12 283 LYS B N 1
ATOM 4684 C CA . LYS B 1 283 ? 18.406 12.281 2.641 1 98.12 283 LYS B CA 1
ATOM 4685 C C . LYS B 1 283 ? 19.422 13.273 3.205 1 98.12 283 LYS B C 1
ATOM 4687 O O . LYS B 1 283 ? 20.625 13.023 3.152 1 98.12 283 LYS B O 1
ATOM 4692 N N . GLU B 1 284 ? 18.984 14.344 3.734 1 97.31 284 GLU B N 1
ATOM 4693 C CA . GLU B 1 284 ? 19.844 15.383 4.301 1 97.31 284 GLU B CA 1
ATOM 4694 C C . GLU B 1 284 ? 20.656 14.844 5.477 1 97.31 284 GLU B C 1
ATOM 4696 O O . GLU B 1 284 ? 21.812 15.234 5.664 1 97.31 284 GLU B O 1
ATOM 4701 N N . LEU B 1 285 ? 20.109 13.93 6.211 1 98.12 285 LEU B N 1
ATOM 4702 C CA . LEU B 1 285 ? 20.719 13.469 7.457 1 98.12 285 LEU B CA 1
ATOM 4703 C C . LEU B 1 285 ? 21.391 12.117 7.27 1 98.12 285 LEU B C 1
ATOM 4705 O O . LEU B 1 285 ? 22 11.594 8.203 1 98.12 285 LEU B O 1
ATOM 4709 N N . GLY B 1 286 ? 21.234 11.539 6.074 1 98 286 GLY B N 1
ATOM 4710 C CA . GLY B 1 286 ? 21.812 10.227 5.809 1 98 286 GLY B CA 1
ATOM 4711 C C . GLY B 1 286 ? 21.031 9.102 6.457 1 98 286 GLY B C 1
ATOM 4712 O O . GLY B 1 286 ? 21.609 8.094 6.875 1 98 286 GLY B O 1
ATOM 4713 N N . ILE B 1 287 ? 19.781 9.25 6.668 1 97.94 287 ILE B N 1
ATOM 4714 C CA . ILE B 1 287 ? 18.906 8.242 7.266 1 97.94 287 ILE B CA 1
ATOM 4715 C C . ILE B 1 287 ? 18.031 7.613 6.18 1 97.94 287 ILE B C 1
ATOM 4717 O O . ILE B 1 287 ? 17.281 8.305 5.492 1 97.94 287 ILE B O 1
ATOM 4721 N N . PRO B 1 288 ? 18.109 6.262 5.961 1 96.81 288 PRO B N 1
ATOM 4722 C CA . PRO B 1 288 ? 17.234 5.609 4.98 1 96.81 288 PRO B CA 1
ATOM 4723 C C . PRO B 1 288 ? 15.758 5.688 5.359 1 96.81 288 PRO B C 1
ATOM 4725 O O . PRO B 1 288 ? 15.414 5.566 6.539 1 96.81 288 PRO B O 1
ATOM 4728 N N . THR B 1 289 ? 14.914 5.93 4.359 1 97.88 289 THR B N 1
ATOM 4729 C CA . THR B 1 289 ? 13.484 6.039 4.609 1 97.88 289 THR B CA 1
ATOM 4730 C C . THR B 1 289 ? 12.695 5.207 3.604 1 97.88 289 THR B C 1
ATOM 4732 O O . THR B 1 289 ? 11.789 5.719 2.939 1 97.88 289 THR B O 1
ATOM 4735 N N . PRO B 1 290 ? 12.938 3.906 3.521 1 96.81 290 PRO B N 1
ATOM 4736 C CA . PRO B 1 290 ? 12.297 3.082 2.496 1 96.81 290 PRO B CA 1
ATOM 4737 C C . PRO B 1 290 ? 10.773 3.027 2.652 1 96.81 290 PRO B C 1
ATOM 4739 O O . PRO B 1 290 ? 10.055 2.967 1.656 1 96.81 290 PRO B O 1
ATOM 4742 N N . TYR B 1 291 ? 10.289 2.986 3.836 1 97.75 291 TYR B N 1
ATOM 4743 C CA . TYR B 1 291 ? 8.844 2.887 4.031 1 97.75 291 TYR B CA 1
ATOM 4744 C C . TYR B 1 291 ? 8.141 4.156 3.564 1 97.75 291 TYR B C 1
ATOM 4746 O O . TYR B 1 291 ? 7.117 4.09 2.883 1 97.75 291 TYR B O 1
ATOM 4754 N N . ASN B 1 292 ? 8.727 5.262 3.912 1 98.56 292 ASN B N 1
ATOM 4755 C CA . ASN B 1 292 ? 8.094 6.508 3.488 1 98.56 292 ASN B CA 1
ATOM 4756 C C . ASN B 1 292 ? 8.281 6.746 1.993 1 98.56 292 ASN B C 1
ATOM 4758 O O . ASN B 1 292 ? 7.43 7.363 1.351 1 98.56 292 ASN B O 1
ATOM 4762 N N . GLN B 1 293 ? 9.375 6.258 1.434 1 98.12 293 GLN B N 1
ATOM 4763 C CA . GLN B 1 293 ? 9.492 6.277 -0.021 1 98.12 293 GLN B CA 1
ATOM 4764 C C . GLN B 1 293 ? 8.352 5.5 -0.673 1 98.12 293 GLN B C 1
ATOM 4766 O O . GLN B 1 293 ? 7.742 5.969 -1.637 1 98.12 293 GLN B O 1
ATOM 4771 N N . MET B 1 294 ? 8.047 4.402 -0.163 1 97.94 294 MET B N 1
ATOM 4772 C CA . MET B 1 294 ? 6.973 3.568 -0.693 1 97.94 294 MET B CA 1
ATOM 4773 C C . MET B 1 294 ? 5.613 4.227 -0.475 1 97.94 294 MET B C 1
ATOM 4775 O O . MET B 1 294 ? 4.793 4.277 -1.391 1 97.94 294 MET B O 1
ATOM 4779 N N . PHE B 1 295 ? 5.422 4.73 0.747 1 98.69 295 PHE B N 1
ATOM 4780 C CA . PHE B 1 295 ? 4.168 5.41 1.034 1 98.69 295 PHE B CA 1
ATOM 4781 C C . PHE B 1 295 ? 3.938 6.559 0.06 1 98.69 295 PHE B C 1
ATOM 4783 O O . PHE B 1 295 ? 2.828 6.742 -0.445 1 98.69 295 PHE B O 1
ATOM 4790 N N . TYR B 1 296 ? 5.023 7.281 -0.186 1 98.69 296 TYR B N 1
ATOM 4791 C CA . TYR B 1 296 ? 4.945 8.43 -1.084 1 98.69 296 TYR B CA 1
ATOM 4792 C C . TYR B 1 296 ? 4.434 8.008 -2.457 1 98.69 296 TYR B C 1
ATOM 4794 O O . TYR B 1 296 ? 3.469 8.586 -2.967 1 98.69 296 TYR B O 1
ATOM 4802 N N . HIS B 1 297 ? 5.008 7.023 -2.992 1 98.75 297 HIS B N 1
ATOM 4803 C CA . HIS B 1 297 ? 4.648 6.586 -4.34 1 98.75 297 HIS B CA 1
ATOM 4804 C C . HIS B 1 297 ? 3.27 5.938 -4.355 1 98.75 297 HIS B C 1
ATOM 4806 O O . HIS B 1 297 ? 2.537 6.059 -5.34 1 98.75 297 HIS B O 1
ATOM 4812 N N . CYS B 1 298 ? 2.893 5.242 -3.316 1 98.81 298 CYS B N 1
ATOM 4813 C CA . CYS B 1 298 ? 1.546 4.688 -3.225 1 98.81 298 CYS B CA 1
ATOM 4814 C C . CYS B 1 298 ? 0.496 5.789 -3.275 1 98.81 298 CYS B C 1
ATOM 4816 O O . CYS B 1 298 ? -0.445 5.723 -4.07 1 98.81 298 CYS B O 1
ATOM 4818 N N . ILE B 1 299 ? 0.696 6.797 -2.434 1 98.62 299 ILE B N 1
ATOM 4819 C CA . ILE B 1 299 ? -0.297 7.859 -2.32 1 98.62 299 ILE B CA 1
ATOM 4820 C C . ILE B 1 299 ? -0.361 8.648 -3.629 1 98.62 299 ILE B C 1
ATOM 4822 O O . ILE B 1 299 ? -1.447 8.969 -4.109 1 98.62 299 ILE B O 1
ATOM 4826 N N . LYS B 1 300 ? 0.801 8.938 -4.191 1 98.56 300 LYS B N 1
ATOM 4827 C CA . LYS B 1 300 ? 0.826 9.633 -5.477 1 98.56 300 LYS B CA 1
ATOM 4828 C C . LYS B 1 300 ? 0.098 8.836 -6.551 1 98.56 300 LYS B C 1
ATOM 4830 O O . LYS B 1 300 ? -0.579 9.406 -7.406 1 98.56 300 LYS B O 1
ATOM 4835 N N . THR B 1 301 ? 0.244 7.547 -6.566 1 98.69 301 THR B N 1
ATOM 4836 C CA . THR B 1 301 ? -0.454 6.684 -7.508 1 98.69 301 THR B CA 1
ATOM 4837 C C . THR B 1 301 ? -1.964 6.762 -7.301 1 98.69 301 THR B C 1
ATOM 4839 O O . THR B 1 301 ? -2.725 6.852 -8.266 1 98.69 301 THR B O 1
ATOM 4842 N N . LEU B 1 302 ? -2.379 6.738 -6.062 1 98.5 302 LEU B N 1
ATOM 4843 C CA . LEU B 1 302 ? -3.801 6.82 -5.75 1 98.5 302 LEU B CA 1
ATOM 4844 C C . LEU B 1 302 ? -4.387 8.148 -6.215 1 98.5 302 LEU B C 1
ATOM 4846 O O . LEU B 1 302 ? -5.512 8.195 -6.715 1 98.5 302 LEU B O 1
ATOM 4850 N N . GLU B 1 303 ? -3.619 9.219 -6.004 1 97.44 303 GLU B N 1
ATOM 4851 C CA . GLU B 1 303 ? -4.066 10.523 -6.484 1 97.44 303 GLU B CA 1
ATOM 4852 C C . GLU B 1 303 ? -4.223 10.531 -8 1 97.44 303 GLU B C 1
ATOM 4854 O O . GLU B 1 303 ? -5.203 11.055 -8.531 1 97.44 303 GLU B O 1
ATOM 4859 N N . THR B 1 304 ? -3.24 9.953 -8.688 1 97.94 304 THR B N 1
ATOM 4860 C CA . THR B 1 304 ? -3.301 9.852 -10.141 1 97.94 304 THR B CA 1
ATOM 4861 C C . THR B 1 304 ? -4.523 9.055 -10.586 1 97.94 304 THR B C 1
ATOM 4863 O O . THR B 1 304 ? -5.211 9.43 -11.531 1 97.94 304 THR B O 1
ATOM 4866 N N . TRP B 1 305 ? -4.77 7.984 -9.945 1 97.81 305 TRP B N 1
ATOM 4867 C CA . TRP B 1 305 ? -5.902 7.133 -10.297 1 97.81 305 TRP B CA 1
ATOM 4868 C C . TRP B 1 305 ? -7.223 7.863 -10.078 1 97.81 305 TRP B C 1
ATOM 4870 O O . TRP B 1 305 ? -8.133 7.781 -10.914 1 97.81 305 TRP B O 1
ATOM 4880 N N . ASN B 1 306 ? -7.352 8.547 -8.969 1 96.56 306 ASN B N 1
ATOM 4881 C CA . ASN B 1 306 ? -8.539 9.352 -8.695 1 96.56 306 ASN B CA 1
ATOM 4882 C C . ASN B 1 306 ? -8.773 10.398 -9.781 1 96.56 306 ASN B C 1
ATOM 4884 O O . ASN B 1 306 ? -9.906 10.602 -10.219 1 96.56 306 ASN B O 1
ATOM 4888 N N . ASP B 1 307 ? -7.688 11.031 -10.188 1 96.38 307 ASP B N 1
ATOM 4889 C CA . ASP B 1 307 ? -7.793 12.023 -11.25 1 96.38 307 ASP B CA 1
ATOM 4890 C C . ASP B 1 307 ? -8.297 11.391 -12.547 1 96.38 307 ASP B C 1
ATOM 4892 O O . ASP B 1 307 ? -9.141 11.961 -13.234 1 96.38 307 ASP B O 1
ATOM 4896 N N . HIS B 1 308 ? -7.789 10.242 -12.852 1 95.94 308 HIS B N 1
ATOM 4897 C CA . HIS B 1 308 ? -8.18 9.531 -14.062 1 95.94 308 HIS B CA 1
ATOM 4898 C C . HIS B 1 308 ? -9.656 9.148 -14.031 1 95.94 308 HIS B C 1
ATOM 4900 O O . HIS B 1 308 ? -10.359 9.266 -15.039 1 95.94 308 HIS B O 1
ATOM 4906 N N . GLN B 1 309 ? -10.078 8.656 -12.938 1 93 309 GLN B N 1
ATOM 4907 C CA . GLN B 1 309 ? -11.469 8.227 -12.805 1 93 309 GLN B CA 1
ATOM 4908 C C . GLN B 1 309 ? -12.43 9.398 -12.945 1 93 309 GLN B C 1
ATOM 4910 O O . GLN B 1 309 ? -13.531 9.25 -13.477 1 93 309 GLN B O 1
ATOM 4915 N N . LYS B 1 310 ? -12.016 10.508 -12.477 1 86.81 310 LYS B N 1
ATOM 4916 C CA . LYS B 1 310 ? -12.836 11.711 -12.602 1 86.81 310 LYS B CA 1
ATOM 4917 C C . LYS B 1 310 ? -12.969 12.141 -14.062 1 86.81 310 LYS B C 1
ATOM 4919 O O . LYS B 1 310 ? -14.039 12.586 -14.484 1 86.81 310 LYS B O 1
ATOM 4924 N N . ASP B 1 311 ? -11.953 11.875 -14.711 1 86.44 311 ASP B N 1
ATOM 4925 C CA . ASP B 1 311 ? -11.922 12.32 -16.094 1 86.44 311 ASP B CA 1
ATOM 4926 C C . ASP B 1 311 ? -12.648 11.344 -17.016 1 86.44 311 ASP B C 1
ATOM 4928 O O . ASP B 1 311 ? -12.984 11.68 -18.141 1 86.44 311 ASP B O 1
ATOM 4932 N N . HIS B 1 312 ? -12.758 10.102 -16.547 1 77.38 312 HIS B N 1
ATOM 4933 C CA . HIS B 1 312 ? -13.344 9.094 -17.406 1 77.38 312 HIS B CA 1
ATOM 4934 C C . HIS B 1 312 ? -14.664 8.586 -16.859 1 77.38 312 HIS B C 1
ATOM 4936 O O . HIS B 1 312 ? -15.195 7.574 -17.328 1 77.38 312 HIS B O 1
ATOM 4942 N N . LYS B 1 313 ? -15.078 9.125 -15.797 1 63.66 313 LYS B N 1
ATOM 4943 C CA . LYS B 1 313 ? -16.453 8.844 -15.367 1 63.66 313 LYS B CA 1
ATOM 4944 C C . LYS B 1 313 ? -17.469 9.469 -16.312 1 63.66 313 LYS B C 1
ATOM 4946 O O . LYS B 1 313 ? -17.203 10.523 -16.906 1 63.66 313 LYS B O 1
#

Foldseek 3Di:
DPAFQAEEEEACFQQVLQVQQLLCQLRPLVRYEYEDDDPVQVCCQVQNFAEANDGDRGHYDYLPDQDDAGQEYEYEHAPVCLVVVLSSCVNNDDQRHEYEYADAFDCSQVVSCVSVVNYHYKYKYKDFPWDGDDRYIYGDPPDMEMEIGHQAPPDGDPVNVNVVSSCVSSVHHYDYDRRRNLVRLLVLLQCQQPQLLCQLVVAALLCLVPDVVSVVLSVLQSVLSVVLCVLVVHPDDPVSSVVCSVVSVPDDNRHHDPNNVCLVVLHQGNLCRRLVVSCVSCVVSVHDRVSSVVSSVSSVVSSVVSVVVVVVD/DPAFQAEEEEACFQQVLLVQQLLCQLRPLVRYEYEDDDPVQVCCQVQNFAEANDGDRGHYDYLPDQDDAGQEYEYEHAPVCLVVVLSSCVNNDDQRHEYEYADAFDCSQVVSCVSVVNYHYKYKYKDFPWDGDDRYIYGDPPDMEMEIGHQAPPDGDPSNVNVVSSCVSSVGHYDYDRRRNLVRLLVLLQCQQPQLLCQLVVAALLCLVPDVVSVVLSVLQSVLSVVLCVLVVHPDDPVSSVVCSVVSVPDDNRHHDPNNVCLVVLHDGSLCRRLVVSCVSCVVSVHDRVSSVVSSVSSVVSSVVSVVVVVVD